Protein AF-H3GKK1-F1 (afdb_monomer_lite)

Foldseek 3Di:
DPPVVVVVVVVVVVVVPDPPPVVPLFAAQAALQLHHFQKKKKWWAAQWDDDPPDIDGAPAPADQAPQVQFLLHPPPCSRSLRSLFWIWMATPVGRDTDTQVVVPGHTHQRCHSHRNNSNVCVCVDPQNWWKFWFAQAQQFARVQDDPPDDRDPPPSGWDDFQQTDFHWTWMWTGHPPQSFHKTKTKNFHCPVPLPDTPDGRGPSSTRDSRSRHTMMMMMGTATFLLLLVCLQQLLQQNTEALLPVVPPPGNPSGIGPCLCVDLVPDDSGSSVSNCQNHRHVDRDDDDLPDDQKDKDKGWGDHDPVDQDQDFDDDPDDPADVPRDPVNSRDDRDRPPTDMDIDMRGGSPQPDDVQLVVCVSVVEEDACQPPDDPPDPAPAAQAPDQCQPPPDCSHPDDVSNVFHADPSRHGSYDNDNDDDDDDDDDDD

Organism: Phytophthora ramorum (NCBI:txid164328)

Radius of gyration: 24.66 Å; chains: 1; bounding box: 93×62×53 Å

Secondary structure (DSSP, 8-state):
--HHHHHHHHHHHHHSS------------B-TTS-B-SEEEEEEPPSEEEETTEEEE----PPPP--TTSTTTT-GGGGGGGGG--EEEEETTEEEEEETTTTTPPSTTSSSSSHHHHHHHGGGSTT--EEEEEESB-TTSGGG--TTSS------B---STTS----EEEEEE-TTS--EEEEEE--TT-S-----SS-PPTT-SSSSTTTS-EEEEEEEE-HHHHHHHHHHHTTTT--STTT--STTTGGGSB-HHHHHHHTT-SSSHHHHHIIIII-SSPPPPPTTS-SEEEEEEEBPPPTT----PPPP---PPPPTT--GGGGG------SS-EEEEEEE-TT--S-HHHHHHHHHTS----TT---SS-SS-----SS--TT-SS--S---GGGT-PPPTTS--SS-----------PPP-

Sequence (427 aa):
MTTTMLLRVVLLLLVAGRVVHSAASTVRALDGFGHPVAWWTVLKLPSHVQKEAHVVPTPCDCPVPDCSNVPTAGWPRLETRASGLCYLYADSRNSELRHFRDIGYDCLGQGGNDPVSHTLKQRETDNNPYWALFNDQLNGIAAAFHPSGTLDEGKRVCGGGDLFSAHAKGAVAFKDDGSGGFFLQTSTPNFPDPTLNDSFVRLGCQADDNVQFAQHMLAMSLEDSELRELGEKLQLARLCSSNFFQDGSLHDLLGSADLFADGAKQENTSASAFYHALLDPELPHQQPTDPMKAEFQLKLSVDEGLTSHMQKPFVFEPMKEGQHLEDLNDNGSPINDEEVLVLVKSPRAAVPPWALVAEMLDSDVSVASWWDGSYGIPTICAGDVFTDTPHEFCLNDPPTGVELNADGSAPYNIENLLQASYVHSST

pLDDT: mean 76.22, std 21.02, range [23.17, 98.62]

InterPro domains:
  IPR004947 Deoxyribonuclease II [PF03265] (79-382)
  IPR004947 Deoxyribonuclease II [PTHR10858] (10-382)

Structure (mmCIF, N/CA/C/O backbone):
data_AF-H3GKK1-F1
#
_entry.id   AF-H3GKK1-F1
#
loop_
_atom_site.group_PDB
_atom_site.id
_atom_site.type_symbol
_atom_site.label_atom_id
_atom_site.label_alt_id
_atom_site.label_comp_id
_atom_site.label_asym_id
_atom_site.label_entity_id
_atom_site.label_seq_id
_atom_site.pdbx_PDB_ins_code
_atom_site.Cartn_x
_atom_site.Cartn_y
_atom_site.Cartn_z
_atom_site.occupancy
_atom_site.B_iso_or_equiv
_atom_site.auth_seq_id
_atom_site.auth_comp_id
_atom_site.auth_asym_id
_atom_site.auth_atom_id
_atom_site.pdbx_PDB_model_num
ATOM 1 N N . MET A 1 1 ? -59.892 -24.222 -18.802 1.00 50.81 1 MET A N 1
ATOM 2 C CA . MET A 1 1 ? -58.433 -24.402 -19.000 1.00 50.81 1 MET A CA 1
ATOM 3 C C . MET A 1 1 ? -57.651 -23.079 -19.043 1.00 50.81 1 MET A C 1
ATOM 5 O O . MET A 1 1 ? -56.486 -23.098 -19.403 1.00 50.81 1 MET A O 1
ATOM 9 N N . THR A 1 2 ? -58.223 -21.938 -18.639 1.00 53.62 2 THR A N 1
ATOM 10 C CA . THR A 1 2 ? -57.610 -20.608 -18.856 1.00 53.62 2 THR A CA 1
ATOM 11 C C . THR A 1 2 ? -57.184 -19.877 -17.576 1.00 53.62 2 THR A C 1
ATOM 13 O O . THR A 1 2 ? -56.346 -18.986 -17.638 1.00 53.62 2 THR A O 1
ATOM 16 N N . THR A 1 3 ? -57.678 -20.270 -16.400 1.00 49.66 3 THR A N 1
ATOM 17 C CA . THR A 1 3 ? -57.400 -19.584 -15.122 1.00 49.66 3 THR A CA 1
ATOM 18 C C . THR A 1 3 ? -56.143 -20.082 -14.404 1.00 49.66 3 THR A C 1
ATOM 20 O O . THR A 1 3 ? -55.415 -19.290 -13.815 1.00 49.66 3 THR A O 1
ATOM 23 N N . THR A 1 4 ? -55.814 -21.370 -14.506 1.00 51.66 4 THR A N 1
ATOM 24 C CA . THR A 1 4 ? -54.598 -21.952 -13.905 1.00 51.66 4 THR A CA 1
ATOM 25 C C . THR A 1 4 ? -53.314 -21.593 -14.651 1.00 51.66 4 THR A C 1
ATOM 27 O O . THR A 1 4 ? -52.237 -21.609 -14.057 1.00 51.66 4 THR A O 1
ATOM 30 N N . MET A 1 5 ? -53.410 -21.241 -15.935 1.00 49.12 5 MET A N 1
ATOM 31 C CA . MET A 1 5 ? -52.251 -20.852 -16.740 1.00 49.12 5 MET A CA 1
ATOM 32 C C . MET A 1 5 ? -51.846 -19.394 -16.481 1.00 49.12 5 MET A C 1
ATOM 34 O O . MET A 1 5 ? -50.658 -19.113 -16.351 1.00 49.12 5 MET A O 1
ATOM 38 N N . LEU A 1 6 ? -52.818 -18.491 -16.290 1.00 51.34 6 LEU A N 1
ATOM 39 C CA . LEU A 1 6 ? -52.547 -17.090 -15.944 1.00 51.34 6 LEU A CA 1
ATOM 40 C C . LEU A 1 6 ? -51.870 -16.954 -14.571 1.00 51.34 6 LEU A C 1
ATOM 42 O O . LEU A 1 6 ? -50.923 -16.187 -14.428 1.00 51.34 6 LEU A O 1
ATOM 46 N N . LEU A 1 7 ? -52.301 -17.742 -13.579 1.00 50.59 7 LEU A N 1
ATOM 47 C CA . LEU A 1 7 ? -51.727 -17.695 -12.229 1.00 50.59 7 LEU A CA 1
ATOM 48 C C . LEU A 1 7 ? -50.269 -18.183 -12.203 1.00 50.59 7 LEU A C 1
ATOM 50 O O . LEU A 1 7 ? -49.449 -17.633 -11.477 1.00 50.59 7 LEU A O 1
ATOM 54 N N . ARG A 1 8 ? -49.923 -19.173 -13.039 1.00 51.16 8 ARG A N 1
ATOM 55 C CA . ARG A 1 8 ? -48.540 -19.654 -13.181 1.00 51.16 8 ARG A CA 1
ATOM 56 C C . ARG A 1 8 ? -47.641 -18.650 -13.895 1.00 51.16 8 ARG A C 1
ATOM 58 O O . ARG A 1 8 ? -46.492 -18.522 -13.503 1.00 51.16 8 ARG A O 1
ATOM 65 N N . VAL A 1 9 ? -48.153 -17.916 -14.884 1.00 56.12 9 VAL A N 1
ATOM 66 C CA . VAL A 1 9 ? -47.384 -16.875 -15.590 1.00 56.12 9 VAL A CA 1
ATOM 67 C C . VAL A 1 9 ? -47.134 -15.660 -14.691 1.00 56.12 9 VAL A C 1
ATOM 69 O O . VAL A 1 9 ? -46.026 -15.137 -14.689 1.00 56.12 9 VAL A O 1
ATOM 72 N N . VAL A 1 10 ? -48.103 -15.258 -13.862 1.00 57.16 10 VAL A N 1
ATOM 73 C CA . VAL A 1 10 ? -47.912 -14.166 -12.888 1.00 57.16 10 VAL A CA 1
ATOM 74 C C . VAL A 1 10 ? -46.961 -14.577 -11.760 1.00 57.16 10 VAL A C 1
ATOM 76 O O . VAL A 1 10 ? -46.113 -13.781 -11.372 1.00 57.16 10 VAL A O 1
ATOM 79 N N . LEU A 1 11 ? -47.021 -15.826 -11.280 1.00 51.38 11 LEU A N 1
ATOM 80 C CA . LEU A 1 11 ? -46.071 -16.324 -10.278 1.00 51.38 11 LEU A CA 1
ATOM 81 C C . LEU A 1 11 ? -44.649 -16.460 -10.852 1.00 51.38 11 LEU A C 1
ATOM 83 O O . LEU A 1 11 ? -43.686 -16.119 -10.178 1.00 51.38 11 LEU A O 1
ATOM 87 N N . LEU A 1 12 ? -44.508 -16.881 -12.115 1.00 50.09 12 LEU A N 1
ATOM 88 C CA . LEU A 1 12 ? -43.217 -16.897 -12.812 1.00 50.09 12 LEU A CA 1
ATOM 89 C C . LEU A 1 12 ? -42.685 -15.490 -13.093 1.00 50.09 12 LEU A C 1
ATOM 91 O O . LEU A 1 12 ? -41.480 -15.312 -13.034 1.00 50.09 12 LEU A O 1
ATOM 95 N N . LEU A 1 13 ? -43.536 -14.491 -13.340 1.00 50.41 13 LEU A N 1
ATOM 96 C CA . LEU A 1 13 ? -43.111 -13.093 -13.491 1.00 50.41 13 LEU A CA 1
ATOM 97 C C . LEU A 1 13 ? -42.782 -12.420 -12.149 1.00 50.41 13 LEU A C 1
ATOM 99 O O . LEU A 1 13 ? -41.920 -11.553 -12.118 1.00 50.41 13 LEU A O 1
ATOM 103 N N . LEU A 1 14 ? -43.393 -12.846 -11.038 1.00 48.38 14 LEU A N 1
ATOM 104 C CA . LEU A 1 14 ? -43.035 -12.384 -9.689 1.00 48.38 14 LEU A CA 1
ATOM 105 C C . LEU A 1 14 ? -41.760 -13.055 -9.150 1.00 48.38 14 LEU A C 1
ATOM 107 O O . LEU A 1 14 ? -41.049 -12.444 -8.364 1.00 48.38 14 LEU A O 1
ATOM 111 N N . VAL A 1 15 ? -41.431 -14.268 -9.609 1.00 49.00 15 VAL A N 1
ATOM 112 C CA . VAL A 1 15 ? -40.156 -14.950 -9.301 1.00 49.00 15 VAL A CA 1
ATOM 113 C C . VAL A 1 15 ? -39.050 -14.580 -10.308 1.00 49.00 15 VAL A C 1
ATOM 115 O O . VAL A 1 15 ? -37.872 -14.578 -9.962 1.00 49.00 15 VAL A O 1
ATOM 118 N N . ALA A 1 16 ? -39.407 -14.206 -11.544 1.00 41.25 16 ALA A N 1
ATOM 119 C CA . ALA A 1 16 ? -38.492 -13.655 -12.551 1.00 41.25 16 ALA A CA 1
ATOM 120 C C . ALA A 1 16 ? -38.345 -12.127 -12.477 1.00 41.25 16 ALA A C 1
ATOM 122 O O . ALA A 1 16 ? -37.498 -11.569 -13.175 1.00 41.25 16 ALA A O 1
ATOM 123 N N . GLY A 1 17 ? -39.077 -11.466 -11.574 1.00 36.97 17 GLY A N 1
ATOM 124 C CA . GLY A 1 17 ? -38.645 -10.239 -10.913 1.00 36.97 17 GLY A CA 1
ATOM 125 C C . GLY A 1 17 ? -37.435 -10.560 -10.044 1.00 36.97 17 GLY A C 1
ATOM 126 O O . GLY A 1 17 ? -37.488 -10.475 -8.822 1.00 36.97 17 GLY A O 1
ATOM 127 N N . ARG A 1 18 ? -36.358 -11.014 -10.695 1.00 42.50 18 ARG A N 1
ATOM 128 C CA . ARG A 1 18 ? -35.031 -11.096 -10.123 1.00 42.50 18 ARG A CA 1
ATOM 129 C C . ARG A 1 18 ? -34.792 -9.733 -9.513 1.00 42.50 18 ARG A C 1
ATOM 131 O O . ARG A 1 18 ? -34.693 -8.741 -10.228 1.00 42.50 18 ARG A O 1
ATOM 138 N N . VAL A 1 19 ? -34.807 -9.704 -8.190 1.00 40.50 19 VAL A N 1
ATOM 139 C CA . VAL A 1 19 ? -33.684 -9.274 -7.372 1.00 40.50 19 VAL A CA 1
ATOM 140 C C . VAL A 1 19 ? -32.476 -8.950 -8.260 1.00 40.50 19 VAL A C 1
ATOM 142 O O . VAL A 1 19 ? -31.517 -9.702 -8.351 1.00 40.50 19 VAL A O 1
ATOM 145 N N . VAL A 1 20 ? -32.531 -7.807 -8.937 1.00 35.78 20 VAL A N 1
ATOM 146 C CA . VAL A 1 20 ? -31.374 -6.942 -9.033 1.00 35.78 20 VAL A CA 1
ATOM 147 C C . VAL A 1 20 ? -31.296 -6.371 -7.624 1.00 35.78 20 VAL A C 1
ATOM 149 O O . VAL A 1 20 ? -31.713 -5.251 -7.360 1.00 35.78 20 VAL A O 1
ATOM 152 N N . HIS A 1 21 ? -30.823 -7.189 -6.674 1.00 33.81 21 HIS A N 1
ATOM 153 C CA . HIS A 1 21 ? -29.893 -6.613 -5.726 1.00 33.81 21 HIS A CA 1
ATOM 154 C C . HIS A 1 21 ? -28.836 -6.059 -6.671 1.00 33.81 21 HIS A C 1
ATOM 156 O O . HIS A 1 21 ? -28.133 -6.829 -7.327 1.00 33.81 21 HIS A O 1
ATOM 162 N N . SER A 1 22 ? -28.790 -4.735 -6.844 1.00 34.22 22 SER A N 1
ATOM 163 C CA . SER A 1 22 ? -27.481 -4.145 -7.038 1.00 34.22 22 SER A CA 1
ATOM 164 C C . SER A 1 22 ? -26.700 -4.726 -5.875 1.00 34.22 22 SER A C 1
ATOM 166 O O . SER A 1 22 ? -27.012 -4.404 -4.727 1.00 34.22 22 SER A O 1
ATOM 168 N N . ALA A 1 23 ? -25.843 -5.712 -6.143 1.00 38.81 23 ALA A N 1
ATOM 169 C CA . ALA A 1 23 ? -24.812 -6.056 -5.195 1.00 38.81 23 ALA A CA 1
ATOM 170 C C . ALA A 1 23 ? -24.184 -4.698 -4.911 1.00 38.81 23 ALA A C 1
ATOM 172 O O . ALA A 1 23 ? -23.648 -4.071 -5.830 1.00 38.81 23 ALA A O 1
ATOM 173 N N . ALA A 1 24 ? -24.459 -4.142 -3.729 1.00 47.22 24 ALA A N 1
ATOM 174 C CA . ALA A 1 24 ? -23.775 -2.944 -3.305 1.00 47.22 24 ALA A CA 1
ATOM 175 C C . ALA A 1 24 ? -22.308 -3.304 -3.506 1.00 47.22 24 ALA A C 1
ATOM 177 O O . ALA A 1 24 ? -21.889 -4.355 -3.029 1.00 47.22 24 ALA A O 1
ATOM 178 N N . SER A 1 25 ? -21.609 -2.560 -4.363 1.00 59.69 25 SER A N 1
ATOM 179 C CA . SER A 1 25 ? -20.216 -2.843 -4.693 1.00 59.69 25 SER A CA 1
ATOM 180 C C . SER A 1 25 ? -19.442 -2.849 -3.380 1.00 59.69 25 SER A C 1
ATOM 182 O O . SER A 1 25 ? -19.141 -1.781 -2.846 1.00 59.69 25 SER A O 1
ATOM 184 N N . THR A 1 26 ? -19.205 -4.035 -2.823 1.00 82.62 26 THR A N 1
ATOM 185 C CA . THR A 1 26 ? -18.490 -4.213 -1.564 1.00 82.62 26 THR A CA 1
ATOM 186 C C . THR A 1 26 ? -17.045 -3.843 -1.822 1.00 82.62 26 THR A C 1
ATOM 188 O O . THR A 1 26 ? -16.455 -4.332 -2.784 1.00 82.62 26 THR A O 1
ATOM 191 N N . VAL A 1 27 ? -16.484 -2.969 -0.993 1.00 93.50 27 VAL A N 1
ATOM 192 C CA . VAL A 1 27 ? -15.082 -2.570 -1.125 1.00 93.50 27 VAL A CA 1
ATOM 193 C C . VAL A 1 27 ? -14.222 -3.727 -0.636 1.00 93.50 27 VAL A C 1
ATOM 195 O O . VAL A 1 27 ? -14.315 -4.099 0.526 1.00 93.50 27 VAL A O 1
ATOM 198 N N . ARG A 1 28 ? -13.422 -4.332 -1.516 1.00 95.25 28 ARG A N 1
ATOM 199 C CA . ARG A 1 28 ? -12.607 -5.524 -1.209 1.00 95.25 28 ARG A CA 1
ATOM 200 C C . ARG A 1 28 ? -11.270 -5.489 -1.944 1.00 95.25 28 ARG A C 1
ATOM 202 O O . ARG A 1 28 ? -11.083 -4.695 -2.859 1.00 95.25 28 ARG A O 1
ATOM 209 N N . ALA A 1 29 ? -10.317 -6.336 -1.576 1.00 96.56 29 ALA A N 1
ATOM 210 C CA . ALA A 1 29 ? -9.172 -6.596 -2.441 1.00 96.56 29 ALA A CA 1
ATOM 211 C C . ALA A 1 29 ? -9.673 -7.319 -3.703 1.00 96.56 29 ALA A C 1
ATOM 213 O O . ALA A 1 29 ? -10.392 -8.314 -3.596 1.00 96.56 29 ALA A O 1
ATOM 214 N N . LEU A 1 30 ? -9.334 -6.806 -4.890 1.00 95.75 30 LEU A N 1
ATOM 215 C CA . LEU A 1 30 ? -9.812 -7.344 -6.167 1.00 95.75 30 LEU A CA 1
ATOM 216 C C . LEU A 1 30 ? -8.670 -7.942 -6.994 1.00 95.75 30 LEU A C 1
ATOM 218 O O . LEU A 1 30 ? -7.567 -7.394 -7.037 1.00 95.75 30 LEU A O 1
ATOM 222 N N . ASP A 1 31 ? -8.952 -9.050 -7.675 1.00 96.19 31 ASP A N 1
ATOM 223 C CA . ASP A 1 31 ? -8.053 -9.671 -8.647 1.00 96.19 31 ASP A CA 1
ATOM 224 C C . ASP A 1 31 ? -7.884 -8.819 -9.925 1.00 96.19 31 ASP A C 1
ATOM 226 O O . ASP A 1 31 ? -8.461 -7.738 -10.075 1.00 96.19 31 ASP A O 1
ATOM 230 N N . GLY A 1 32 ? -7.104 -9.313 -10.892 1.00 95.75 32 GLY A N 1
ATOM 231 C CA . GLY A 1 32 ? -6.906 -8.623 -12.172 1.00 95.75 32 GLY A CA 1
ATOM 232 C C . GLY A 1 32 ? -8.160 -8.507 -13.046 1.00 95.75 32 GLY A C 1
ATOM 233 O O . GLY A 1 32 ? -8.189 -7.688 -13.953 1.00 95.75 32 GLY A O 1
ATOM 234 N N . PHE A 1 33 ? -9.229 -9.250 -12.775 1.00 96.50 33 PHE A N 1
ATOM 235 C CA . PHE A 1 33 ? -10.507 -9.143 -13.484 1.00 96.50 33 PHE A CA 1
ATOM 236 C C . PHE A 1 33 ? -11.603 -8.441 -12.664 1.00 96.50 33 PHE A C 1
ATOM 238 O O . PHE A 1 33 ? -12.733 -8.335 -13.139 1.00 96.50 33 PHE A O 1
ATOM 245 N N . GLY A 1 34 ? -11.279 -7.923 -11.477 1.00 94.25 34 GLY A N 1
ATOM 246 C CA . GLY A 1 34 ? -12.212 -7.215 -10.605 1.00 94.25 34 GLY A CA 1
ATOM 247 C C . GLY A 1 34 ? -13.049 -8.120 -9.695 1.00 94.25 34 GLY A C 1
ATOM 248 O O . GLY A 1 34 ? -14.043 -7.658 -9.140 1.00 94.25 34 GLY A O 1
ATOM 249 N N . HIS A 1 35 ? -12.694 -9.395 -9.532 1.00 93.44 35 HIS A N 1
ATOM 250 C CA . HIS A 1 35 ? -13.356 -10.293 -8.584 1.00 93.44 35 HIS A CA 1
ATOM 251 C C . HIS A 1 35 ? -12.766 -10.144 -7.175 1.00 93.44 35 HIS A C 1
ATOM 253 O O . HIS A 1 35 ? -11.543 -10.041 -7.049 1.00 93.44 35 HIS A O 1
ATOM 259 N N . PRO A 1 36 ? -13.590 -10.193 -6.115 1.00 92.75 36 PRO A N 1
ATOM 260 C CA . PRO A 1 36 ? -13.103 -10.141 -4.743 1.00 92.75 36 PRO A CA 1
ATOM 261 C C . PRO A 1 36 ? -12.240 -11.360 -4.396 1.00 92.75 36 PRO A C 1
ATOM 263 O O . PRO A 1 36 ? -12.513 -12.486 -4.819 1.00 92.75 36 PRO A O 1
ATOM 266 N N . VAL A 1 37 ? -11.196 -11.116 -3.608 1.00 91.50 37 VAL A N 1
ATOM 267 C CA . VAL A 1 37 ? -10.284 -12.119 -3.047 1.00 91.50 37 VAL A CA 1
ATOM 268 C C . VAL A 1 37 ? -9.961 -11.770 -1.598 1.00 91.50 37 VAL A C 1
ATOM 270 O O . VAL A 1 37 ? -9.946 -10.593 -1.234 1.00 91.50 37 VAL A O 1
ATOM 273 N N . ALA A 1 38 ? -9.676 -12.772 -0.769 1.00 90.81 38 ALA A N 1
ATOM 274 C CA . ALA A 1 38 ? -9.304 -12.551 0.629 1.00 90.81 38 ALA A CA 1
ATOM 275 C C . ALA A 1 38 ? -7.949 -11.841 0.750 1.00 90.81 38 ALA A C 1
ATOM 277 O O . ALA A 1 38 ? -7.799 -10.887 1.512 1.00 90.81 38 ALA A O 1
ATOM 278 N N . TRP A 1 39 ? -6.995 -12.218 -0.096 1.00 94.50 39 TRP A N 1
ATOM 279 C CA . TRP A 1 39 ? -5.756 -11.484 -0.314 1.00 94.50 39 TRP A CA 1
ATOM 280 C C . TRP A 1 39 ? -5.272 -11.642 -1.752 1.00 94.50 39 TRP A C 1
ATOM 282 O O . TRP A 1 39 ? -5.608 -12.611 -2.441 1.00 94.50 39 TRP A O 1
ATOM 292 N N . TRP A 1 40 ? -4.439 -10.699 -2.183 1.00 96.50 40 TRP A N 1
ATOM 293 C CA . TRP A 1 40 ? -3.564 -10.862 -3.336 1.00 96.50 40 TRP A CA 1
ATOM 294 C C . TRP A 1 40 ? -2.191 -10.260 -3.062 1.00 96.50 40 TRP A C 1
ATOM 296 O O . TRP A 1 40 ? -2.060 -9.285 -2.323 1.00 96.50 40 TRP A O 1
ATOM 306 N N . THR A 1 41 ? -1.165 -10.822 -3.695 1.00 96.75 41 THR A N 1
ATOM 307 C CA . THR A 1 41 ? 0.209 -10.319 -3.648 1.00 96.75 41 THR A CA 1
ATOM 308 C C . THR A 1 41 ? 0.771 -10.126 -5.050 1.00 96.75 41 THR A C 1
ATOM 310 O O . THR A 1 41 ? 0.475 -10.879 -5.981 1.00 96.75 41 THR A O 1
ATOM 313 N N . VAL A 1 42 ? 1.592 -9.093 -5.199 1.00 96.69 42 VAL A N 1
ATOM 314 C CA . VAL A 1 42 ? 2.286 -8.741 -6.434 1.00 96.69 42 VAL A CA 1
ATOM 315 C C . VAL A 1 42 ? 3.770 -8.590 -6.143 1.00 96.69 42 VAL A C 1
ATOM 317 O O . VAL A 1 42 ? 4.163 -7.806 -5.278 1.00 96.69 42 VAL A O 1
ATOM 320 N N . LEU A 1 43 ? 4.598 -9.265 -6.940 1.00 91.31 43 LEU A N 1
ATOM 321 C CA . LEU A 1 43 ? 6.031 -8.997 -7.037 1.00 91.31 43 LEU A CA 1
ATOM 322 C C . LEU A 1 43 ? 6.306 -8.291 -8.363 1.00 91.31 43 LEU A C 1
ATOM 324 O O . LEU A 1 43 ? 6.372 -8.920 -9.422 1.00 91.31 43 LEU A O 1
ATOM 328 N N . LYS A 1 44 ? 6.448 -6.967 -8.311 1.00 94.25 44 LYS A N 1
ATOM 329 C CA . LYS A 1 44 ? 6.783 -6.140 -9.470 1.00 94.25 44 LYS A CA 1
ATOM 330 C C . LYS A 1 44 ? 8.242 -6.363 -9.843 1.00 94.25 44 LYS A C 1
ATOM 332 O O . LYS A 1 44 ? 9.128 -6.240 -8.999 1.00 94.25 44 LYS A O 1
ATOM 337 N N . LEU A 1 45 ? 8.500 -6.622 -11.117 1.00 85.12 45 LEU A N 1
ATOM 338 C CA . LEU A 1 45 ? 9.848 -6.788 -11.646 1.00 85.12 45 LEU A CA 1
ATOM 339 C C . LEU A 1 45 ? 10.548 -5.421 -11.794 1.00 85.12 45 LEU A C 1
ATOM 341 O O . LEU A 1 45 ? 9.878 -4.387 -11.929 1.00 85.12 45 LEU A O 1
ATOM 345 N N . PRO A 1 46 ? 11.893 -5.376 -11.747 1.00 85.19 46 PRO A N 1
ATOM 346 C CA . PRO A 1 46 ? 12.641 -4.153 -12.027 1.00 85.19 46 PRO A CA 1
ATOM 347 C C . PRO A 1 46 ? 12.529 -3.780 -13.511 1.00 85.19 46 PRO A C 1
ATOM 349 O O . PRO A 1 46 ? 12.176 -4.616 -14.341 1.00 85.19 46 PRO A O 1
ATOM 352 N N . SER A 1 47 ? 12.871 -2.543 -13.876 1.00 84.50 47 SER A N 1
ATOM 353 C CA . SER A 1 47 ? 12.856 -2.096 -15.280 1.00 84.50 47 SER A CA 1
ATOM 354 C C . SER A 1 47 ? 14.040 -2.612 -16.102 1.00 84.50 47 SER A C 1
ATOM 356 O O . SER A 1 47 ? 14.004 -2.548 -17.335 1.00 84.50 47 SER A O 1
ATOM 358 N N . HIS A 1 48 ? 15.080 -3.113 -15.431 1.00 81.50 48 HIS A N 1
ATOM 359 C CA . HIS A 1 48 ? 16.278 -3.686 -16.031 1.00 81.50 48 HIS A CA 1
ATOM 360 C C . HIS A 1 48 ? 16.699 -4.963 -15.303 1.00 81.50 48 HIS A C 1
ATOM 362 O O . HIS A 1 48 ? 16.534 -5.083 -14.089 1.00 81.50 48 HIS A O 1
ATOM 368 N N . VAL A 1 49 ? 17.304 -5.887 -16.045 1.00 76.12 49 VAL A N 1
ATOM 369 C CA . VAL A 1 49 ? 17.855 -7.147 -15.534 1.00 76.12 49 VAL A CA 1
ATOM 370 C C . VAL A 1 49 ? 19.278 -7.356 -16.037 1.00 76.12 49 VAL A C 1
ATOM 372 O O . VAL A 1 49 ? 19.674 -6.854 -17.093 1.00 76.12 49 VAL A O 1
ATOM 375 N N . GLN A 1 50 ? 20.049 -8.135 -15.281 1.00 70.31 50 GLN A N 1
ATOM 376 C CA . GLN A 1 50 ? 21.358 -8.601 -15.713 1.00 70.31 50 GLN A CA 1
ATOM 377 C C . GLN A 1 50 ? 21.177 -9.732 -16.732 1.00 70.31 50 GLN A C 1
ATOM 379 O O . GLN A 1 50 ? 20.582 -10.767 -16.431 1.00 70.31 50 GLN A O 1
ATOM 384 N N . LYS A 1 51 ? 21.725 -9.555 -17.933 1.00 64.62 51 LYS A N 1
ATOM 385 C CA . LYS A 1 51 ? 21.846 -10.606 -18.944 1.00 64.62 51 LYS A CA 1
ATOM 386 C C . LYS A 1 51 ? 23.318 -10.763 -19.297 1.00 64.62 51 LYS A C 1
ATOM 388 O O . LYS A 1 51 ? 23.917 -9.878 -19.906 1.00 64.62 51 LYS A O 1
ATOM 393 N N . GLU A 1 52 ? 23.898 -11.894 -18.899 1.00 77.31 52 GLU A N 1
ATOM 394 C CA . GLU A 1 52 ? 25.345 -12.133 -18.978 1.00 77.31 52 GLU A CA 1
ATOM 395 C C . GLU A 1 52 ? 26.123 -11.012 -18.256 1.00 77.31 52 GLU A C 1
ATOM 397 O O . GLU A 1 52 ? 25.920 -10.788 -17.065 1.00 77.31 52 GLU A O 1
ATOM 402 N N . ALA A 1 53 ? 26.989 -10.279 -18.963 1.00 74.12 53 ALA A N 1
ATOM 403 C CA . ALA A 1 53 ? 27.770 -9.162 -18.430 1.00 74.12 53 ALA A CA 1
ATOM 404 C C . ALA A 1 53 ? 27.128 -7.775 -18.658 1.00 74.12 53 ALA A C 1
ATOM 406 O O . ALA A 1 53 ? 27.759 -6.765 -18.353 1.00 74.12 53 ALA A O 1
ATOM 407 N N . HIS A 1 54 ? 25.899 -7.699 -19.185 1.00 68.19 54 HIS A N 1
ATOM 408 C CA . HIS A 1 54 ? 25.245 -6.435 -19.538 1.00 68.19 54 HIS A CA 1
ATOM 409 C C . HIS A 1 54 ? 23.934 -6.227 -18.774 1.00 68.19 54 HIS A C 1
ATOM 411 O O . HIS A 1 54 ? 23.177 -7.168 -18.536 1.00 68.19 54 HIS A O 1
ATOM 417 N N . VAL A 1 55 ? 23.639 -4.966 -18.452 1.00 75.31 55 VAL A N 1
ATOM 418 C CA . VAL A 1 55 ? 22.323 -4.541 -17.961 1.00 75.31 55 VAL A CA 1
ATOM 419 C C . VAL A 1 55 ? 21.455 -4.217 -19.170 1.00 75.31 55 VAL A C 1
ATOM 421 O O . VAL A 1 55 ? 21.819 -3.375 -19.993 1.00 75.31 55 VAL A O 1
ATOM 424 N N . VAL A 1 56 ? 20.320 -4.897 -19.291 1.00 81.12 56 VAL A N 1
ATOM 425 C CA . VAL A 1 56 ? 19.362 -4.712 -20.388 1.00 81.12 56 VAL A CA 1
ATOM 426 C C . VAL A 1 56 ? 17.978 -4.400 -19.823 1.00 81.12 56 VAL A C 1
ATOM 428 O O . VAL A 1 56 ? 17.692 -4.805 -18.695 1.00 81.12 56 VAL A O 1
ATOM 431 N N . PRO A 1 57 ? 17.101 -3.704 -20.568 1.00 84.44 57 PRO A N 1
ATOM 432 C CA . PRO A 1 57 ? 15.710 -3.554 -20.161 1.00 84.44 57 PRO A CA 1
ATOM 433 C C . PRO A 1 57 ? 15.071 -4.921 -19.909 1.00 84.44 57 PRO A C 1
ATOM 435 O O . PRO A 1 57 ? 15.300 -5.869 -20.667 1.00 84.44 57 PRO A O 1
ATOM 438 N N . THR A 1 58 ? 14.271 -5.020 -18.852 1.00 82.88 58 THR A N 1
ATOM 439 C CA . THR A 1 58 ? 13.479 -6.220 -18.566 1.00 82.88 58 THR A CA 1
ATOM 440 C C . THR A 1 58 ? 12.606 -6.534 -19.781 1.00 82.88 58 THR A C 1
ATOM 442 O O . THR A 1 58 ? 11.997 -5.606 -20.323 1.00 82.88 58 THR A O 1
ATOM 445 N N . PRO A 1 59 ? 12.549 -7.800 -20.243 1.00 82.00 59 PRO A N 1
ATOM 446 C CA . PRO A 1 59 ? 11.764 -8.199 -21.409 1.00 82.00 59 PRO A CA 1
ATOM 447 C C . PRO A 1 59 ? 10.269 -8.171 -21.072 1.00 82.00 59 PRO A C 1
ATOM 449 O O . PRO A 1 59 ? 9.634 -9.197 -20.859 1.00 82.00 59 PRO A O 1
ATOM 452 N N . CYS A 1 60 ? 9.736 -6.961 -20.986 1.00 85.56 60 CYS A N 1
ATOM 453 C CA . CYS A 1 60 ? 8.381 -6.655 -20.588 1.00 85.56 60 CYS A CA 1
ATOM 454 C C . CYS A 1 60 ? 7.672 -5.980 -21.762 1.00 85.56 60 CYS A C 1
ATOM 456 O O . CYS A 1 60 ? 8.146 -4.974 -22.288 1.00 85.56 60 CYS A O 1
ATOM 458 N N . ASP A 1 61 ? 6.549 -6.550 -22.187 1.00 89.38 61 ASP A N 1
ATOM 459 C CA . ASP A 1 61 ? 5.787 -6.138 -23.371 1.00 89.38 61 ASP A CA 1
ATOM 460 C C . ASP A 1 61 ? 4.680 -5.123 -23.043 1.00 89.38 61 ASP A C 1
ATOM 462 O O . ASP A 1 61 ? 3.689 -4.991 -23.765 1.00 89.38 61 ASP A O 1
ATOM 466 N N . CYS A 1 62 ? 4.828 -4.420 -21.924 1.00 95.19 62 CYS A N 1
ATOM 467 C CA . CYS A 1 62 ? 3.863 -3.431 -21.490 1.00 95.19 62 CYS A CA 1
ATOM 468 C C . CYS A 1 62 ? 3.883 -2.182 -22.376 1.00 95.19 62 CYS A C 1
ATOM 470 O O . CYS A 1 62 ? 4.947 -1.767 -22.841 1.00 95.19 62 CYS A O 1
ATOM 472 N N . PRO A 1 63 ? 2.722 -1.546 -22.609 1.00 94.81 63 PRO A N 1
ATOM 473 C CA . PRO A 1 63 ? 2.698 -0.241 -23.244 1.00 94.81 63 PRO A CA 1
ATOM 474 C C . PRO A 1 63 ? 3.336 0.807 -22.324 1.00 94.81 63 PRO A C 1
ATOM 476 O O . PRO A 1 63 ? 3.383 0.657 -21.101 1.00 94.81 63 PRO A O 1
ATOM 479 N N . VAL A 1 64 ? 3.803 1.899 -22.928 1.00 94.06 64 VAL A N 1
ATOM 480 C CA . VAL A 1 64 ? 4.196 3.104 -22.189 1.00 94.06 64 VAL A CA 1
ATOM 481 C C . VAL A 1 64 ? 2.992 3.603 -21.380 1.00 94.06 64 VAL A C 1
ATOM 483 O O . VAL A 1 64 ? 1.902 3.682 -21.956 1.00 94.06 64 VAL A O 1
ATOM 486 N N . PRO A 1 65 ? 3.159 3.956 -20.088 1.00 93.19 65 PRO A N 1
ATOM 487 C CA . PRO A 1 65 ? 2.076 4.513 -19.295 1.00 93.19 65 PRO A CA 1
ATOM 488 C C . PRO A 1 65 ? 1.413 5.708 -19.962 1.00 93.19 65 PRO A C 1
ATOM 490 O O . PRO A 1 65 ? 2.067 6.683 -20.339 1.00 93.19 65 PRO A O 1
ATOM 493 N N . ASP A 1 66 ? 0.093 5.632 -20.080 1.00 91.62 66 ASP A N 1
ATOM 494 C CA . ASP A 1 66 ? -0.717 6.739 -20.561 1.00 91.62 66 ASP A CA 1
ATOM 495 C C . ASP A 1 66 ? -0.934 7.745 -19.426 1.00 91.62 66 ASP A C 1
ATOM 497 O O . ASP A 1 66 ? -1.861 7.634 -18.623 1.00 91.62 66 ASP A O 1
ATOM 501 N N . CYS A 1 67 ? -0.032 8.722 -19.377 1.00 92.06 67 CYS A N 1
ATOM 502 C CA . CYS A 1 67 ? -0.042 9.827 -18.424 1.00 92.06 67 CYS A CA 1
ATOM 503 C C . CYS A 1 67 ? -0.714 11.082 -18.996 1.00 92.06 67 CYS A C 1
ATOM 505 O O . CYS A 1 67 ? -0.441 12.183 -18.528 1.00 92.06 67 CYS A O 1
ATOM 507 N N . SER A 1 68 ? -1.551 10.946 -20.033 1.00 90.62 68 SER A N 1
ATOM 508 C CA . SER A 1 68 ? -2.219 12.080 -20.697 1.00 90.62 68 SER A CA 1
ATOM 509 C C . SER A 1 68 ? -3.112 12.898 -19.767 1.00 90.62 68 SER A C 1
ATOM 511 O O . SER A 1 68 ? -3.384 14.066 -20.036 1.00 90.62 68 SER A O 1
ATOM 513 N N . ASN A 1 69 ? -3.552 12.284 -18.673 1.00 88.88 69 ASN A N 1
ATOM 514 C CA . ASN A 1 69 ? -4.436 12.879 -17.695 1.00 88.88 69 ASN A CA 1
ATOM 515 C C . ASN A 1 69 ? -3.662 13.700 -16.635 1.00 88.88 69 ASN A C 1
ATOM 517 O O . ASN A 1 69 ? -4.271 14.509 -15.950 1.00 88.88 69 ASN A O 1
ATOM 521 N N . VAL A 1 70 ? -2.338 13.569 -16.511 1.00 90.69 70 VAL A N 1
ATOM 522 C CA . VAL A 1 70 ? -1.544 14.222 -15.452 1.00 90.69 70 VAL A CA 1
ATOM 523 C C . VAL A 1 70 ? -0.431 15.126 -16.006 1.00 90.69 70 VAL A C 1
ATOM 525 O O . VAL A 1 70 ? -0.086 15.028 -17.184 1.00 90.69 70 VAL A O 1
ATOM 528 N N . PRO A 1 71 ? 0.187 16.004 -15.184 1.00 89.12 71 PRO A N 1
ATOM 529 C CA . PRO A 1 71 ? 1.216 16.938 -15.656 1.00 89.12 71 PRO A CA 1
ATOM 530 C C . PRO A 1 71 ? 2.446 16.284 -16.301 1.00 89.12 71 PRO A C 1
ATOM 532 O O . PRO A 1 71 ? 3.127 16.930 -17.093 1.00 89.12 71 PRO A O 1
ATOM 535 N N . THR A 1 72 ? 2.722 15.008 -16.010 1.00 89.19 72 THR A N 1
ATOM 536 C CA . THR A 1 72 ? 3.802 14.232 -16.642 1.00 89.19 72 THR A CA 1
ATOM 537 C C . THR A 1 72 ? 3.494 13.789 -18.077 1.00 89.19 72 THR A C 1
ATOM 539 O O . THR A 1 72 ? 4.317 13.105 -18.688 1.00 89.19 72 THR A O 1
ATOM 542 N N . ALA A 1 73 ? 2.359 14.195 -18.659 1.00 89.00 73 ALA A N 1
ATOM 543 C CA . ALA A 1 73 ? 2.047 13.987 -20.069 1.00 89.00 73 ALA A CA 1
ATOM 544 C C . ALA A 1 73 ? 3.207 14.430 -20.984 1.00 89.00 73 ALA A C 1
ATOM 546 O O . ALA A 1 73 ? 3.701 15.556 -20.910 1.00 89.00 73 ALA A O 1
ATOM 547 N N . GLY A 1 74 ? 3.653 13.533 -21.869 1.00 83.19 74 GLY A N 1
ATOM 548 C CA . GLY A 1 74 ? 4.752 13.809 -22.801 1.00 83.19 74 GLY A CA 1
ATOM 549 C C . GLY A 1 74 ? 6.143 13.882 -22.157 1.00 83.19 74 GLY A C 1
ATOM 550 O O . GLY A 1 74 ? 7.091 14.314 -22.814 1.00 83.19 74 GLY A O 1
ATOM 551 N N . TRP A 1 75 ? 6.298 13.463 -20.896 1.00 86.75 75 TRP A N 1
ATOM 552 C CA . TRP A 1 75 ? 7.602 13.416 -20.242 1.00 86.75 75 TRP A CA 1
ATOM 553 C C . TRP A 1 75 ? 8.567 12.467 -20.989 1.00 86.75 75 TRP A C 1
ATOM 555 O O . TRP A 1 75 ? 8.250 11.287 -21.150 1.00 86.75 75 TRP A O 1
ATOM 565 N N . PRO A 1 76 ? 9.773 12.916 -21.413 1.00 80.00 76 PRO A N 1
ATOM 566 C CA . PRO A 1 76 ? 10.657 12.104 -22.260 1.00 80.00 76 PRO A CA 1
ATOM 567 C C . PRO A 1 76 ? 11.092 10.761 -21.664 1.00 80.00 76 PRO A C 1
ATOM 569 O O . PRO A 1 76 ? 11.463 9.854 -22.399 1.00 80.00 76 PRO A O 1
ATOM 572 N N . ARG A 1 77 ? 11.065 10.611 -20.333 1.00 82.12 77 ARG A N 1
ATOM 573 C CA . ARG A 1 77 ? 11.426 9.350 -19.666 1.00 82.12 77 ARG A CA 1
ATOM 574 C C . ARG A 1 77 ? 10.279 8.340 -19.600 1.00 82.12 77 ARG A C 1
ATOM 576 O O . ARG A 1 77 ? 10.494 7.263 -19.060 1.00 82.12 77 ARG A O 1
ATOM 583 N N . LEU A 1 78 ? 9.085 8.651 -20.114 1.00 86.19 78 LEU A N 1
ATOM 584 C CA . LEU A 1 78 ? 7.957 7.714 -20.095 1.00 86.19 78 LEU A CA 1
ATOM 585 C C . LEU A 1 78 ? 8.236 6.451 -20.911 1.00 86.19 78 LEU A C 1
ATOM 587 O O . LEU A 1 78 ? 7.857 5.365 -20.484 1.00 86.19 78 LEU A O 1
ATOM 591 N N . GLU A 1 79 ? 8.951 6.564 -22.032 1.00 85.50 79 GLU A N 1
ATOM 592 C CA . GLU A 1 79 ? 9.228 5.423 -22.916 1.00 85.50 79 GLU A CA 1
ATOM 593 C C . GLU A 1 79 ? 9.921 4.262 -22.188 1.00 85.50 79 GLU A C 1
ATOM 595 O O . GLU A 1 79 ? 9.611 3.098 -22.427 1.00 85.50 79 GLU A O 1
ATOM 600 N N . THR A 1 80 ? 10.811 4.566 -21.240 1.00 87.00 80 THR A N 1
ATOM 601 C CA . THR A 1 80 ? 11.549 3.552 -20.475 1.00 87.00 80 THR A CA 1
ATOM 602 C C . THR A 1 80 ? 10.787 3.034 -19.254 1.00 87.00 80 THR A C 1
ATOM 604 O O . THR A 1 80 ? 11.259 2.116 -18.586 1.00 87.00 80 THR A O 1
ATOM 607 N N . ARG A 1 81 ? 9.604 3.582 -18.943 1.00 91.62 81 ARG A N 1
ATOM 608 C CA . ARG A 1 81 ? 8.773 3.142 -17.807 1.00 91.62 81 ARG A CA 1
ATOM 609 C C . ARG A 1 81 ? 8.111 1.798 -18.050 1.00 91.62 81 ARG A C 1
ATOM 611 O O . ARG A 1 81 ? 7.926 1.042 -17.101 1.00 91.62 81 ARG A O 1
ATOM 618 N N . ALA A 1 82 ? 7.786 1.512 -19.310 1.00 91.94 82 ALA A N 1
ATOM 619 C CA . ALA A 1 82 ? 7.106 0.294 -19.732 1.00 91.94 82 ALA A CA 1
ATOM 620 C C . ALA A 1 82 ? 7.796 -0.979 -19.221 1.00 91.94 82 ALA A C 1
ATOM 622 O O . ALA A 1 82 ? 7.126 -1.919 -18.797 1.00 91.94 82 ALA A O 1
ATOM 623 N N . SER A 1 83 ? 9.133 -0.998 -19.188 1.00 88.56 83 SER A N 1
ATOM 624 C CA . SER A 1 83 ? 9.876 -2.204 -18.824 1.00 88.56 83 SER A CA 1
ATOM 625 C C . SER A 1 83 ? 9.754 -2.597 -17.347 1.00 88.56 83 SER A C 1
ATOM 627 O O . SER A 1 83 ? 10.067 -3.728 -16.991 1.00 88.56 83 SER A O 1
ATOM 629 N N . GLY A 1 84 ? 9.288 -1.689 -16.485 1.00 90.25 84 GLY A N 1
ATOM 630 C CA . GLY A 1 84 ? 9.183 -1.888 -15.038 1.00 90.25 84 GLY A CA 1
ATOM 631 C C . GLY A 1 84 ? 7.788 -2.239 -14.520 1.00 90.25 84 GLY A C 1
ATOM 632 O O . GLY A 1 84 ? 7.550 -2.095 -13.319 1.00 90.25 84 GLY A O 1
ATOM 633 N N . LEU A 1 85 ? 6.864 -2.621 -15.409 1.00 95.62 85 LEU A N 1
ATOM 634 C CA . LEU A 1 85 ? 5.440 -2.842 -15.102 1.00 95.62 85 LEU A CA 1
ATOM 635 C C . LEU A 1 85 ? 5.014 -4.315 -15.130 1.00 95.62 85 LEU A C 1
ATOM 637 O O . LEU A 1 85 ? 3.856 -4.620 -14.848 1.00 95.62 85 LEU A O 1
ATOM 641 N N . CYS A 1 86 ? 5.927 -5.221 -15.477 1.00 90.62 86 CYS A N 1
ATOM 642 C CA . CYS A 1 86 ? 5.690 -6.658 -15.413 1.00 90.62 86 CYS A CA 1
ATOM 643 C C . CYS A 1 86 ? 5.777 -7.158 -13.971 1.00 90.62 86 CYS A C 1
ATOM 645 O O . CYS A 1 86 ? 6.499 -6.592 -13.146 1.00 90.62 86 CYS A O 1
ATOM 647 N N . TYR A 1 87 ? 5.043 -8.225 -13.666 1.00 94.25 87 TYR A N 1
ATOM 648 C CA . TYR A 1 87 ? 4.931 -8.727 -12.304 1.00 94.25 87 TYR A CA 1
ATOM 649 C C . TYR A 1 87 ? 4.576 -10.211 -12.235 1.00 94.25 87 TYR A C 1
ATOM 651 O O . TYR A 1 87 ? 4.057 -10.800 -13.189 1.00 94.25 87 TYR A O 1
ATOM 659 N N . LEU A 1 88 ? 4.862 -10.792 -11.072 1.00 88.94 88 LEU A N 1
ATOM 660 C CA . LEU A 1 88 ? 4.290 -12.056 -10.626 1.00 88.94 88 LEU A CA 1
ATOM 661 C C . LEU A 1 88 ? 3.102 -11.775 -9.706 1.00 88.94 88 LEU A C 1
ATOM 663 O O . LEU A 1 88 ? 3.120 -10.791 -8.963 1.00 88.94 88 LEU A O 1
ATOM 667 N N . TYR A 1 89 ? 2.096 -12.639 -9.756 1.00 93.88 89 TYR A N 1
ATOM 668 C CA . TYR A 1 89 ? 0.847 -12.503 -9.017 1.00 93.88 89 TYR A CA 1
ATOM 669 C C . TYR A 1 89 ? 0.443 -13.823 -8.368 1.00 93.88 89 TYR A C 1
ATOM 671 O O . TYR A 1 89 ? 0.537 -14.870 -9.008 1.00 93.88 89 TYR A O 1
ATOM 679 N N . ALA A 1 90 ? -0.057 -13.745 -7.139 1.00 85.56 90 ALA A N 1
ATOM 680 C CA . ALA A 1 90 ? -0.781 -14.817 -6.465 1.00 85.56 90 ALA A CA 1
ATOM 681 C C . ALA A 1 90 ? -1.954 -14.220 -5.676 1.00 85.56 90 ALA A C 1
ATOM 683 O O . ALA A 1 90 ? -1.915 -13.051 -5.284 1.00 85.56 90 ALA A O 1
ATOM 684 N N . ASP A 1 91 ? -2.990 -15.016 -5.439 1.00 90.44 91 ASP A N 1
ATOM 685 C CA . ASP A 1 91 ? -4.135 -14.638 -4.615 1.00 90.44 91 ASP A CA 1
ATOM 686 C C . ASP A 1 91 ? -4.647 -15.815 -3.784 1.00 90.44 91 ASP A C 1
ATOM 688 O O . ASP A 1 91 ? -4.213 -16.953 -3.950 1.00 90.44 91 ASP A O 1
ATOM 692 N N . SER A 1 92 ? -5.598 -15.538 -2.895 1.00 87.12 92 SER A N 1
ATOM 693 C CA . SER A 1 92 ? -6.273 -16.572 -2.096 1.00 87.12 92 SER A CA 1
ATOM 694 C C . SER A 1 92 ? -6.836 -17.733 -2.930 1.00 87.12 92 SER A C 1
ATOM 696 O O . SER A 1 92 ? -6.802 -18.874 -2.495 1.00 87.12 92 SER A O 1
ATOM 698 N N . ARG A 1 93 ? -7.304 -17.509 -4.165 1.00 84.06 93 ARG A N 1
ATOM 699 C CA . ARG A 1 93 ? -7.881 -18.574 -5.012 1.00 84.06 93 ARG A CA 1
ATOM 700 C C . ARG A 1 93 ? -6.817 -19.349 -5.790 1.00 84.06 93 ARG A C 1
ATOM 702 O O . ARG A 1 93 ? -7.083 -20.455 -6.260 1.00 84.06 93 ARG A O 1
ATOM 709 N N . ASN A 1 94 ? -5.631 -18.775 -5.961 1.00 82.00 94 ASN A N 1
ATOM 710 C CA . ASN A 1 94 ? -4.468 -19.410 -6.551 1.00 82.00 94 ASN A CA 1
ATOM 711 C C . ASN A 1 94 ? -3.185 -18.831 -5.939 1.00 82.00 94 ASN A C 1
ATOM 713 O O . ASN A 1 94 ? -2.680 -17.789 -6.365 1.00 82.00 94 ASN A O 1
ATOM 717 N N . SER A 1 95 ? -2.654 -19.553 -4.956 1.00 82.94 95 SER A N 1
ATOM 718 C CA . SER A 1 95 ? -1.524 -19.126 -4.132 1.00 82.94 95 SER A CA 1
ATOM 719 C C . SER A 1 95 ? -0.155 -19.262 -4.809 1.00 82.94 95 SER A C 1
ATOM 721 O O . SER A 1 95 ? 0.857 -18.872 -4.227 1.00 82.94 95 SER A O 1
ATOM 723 N N . GLU A 1 96 ? -0.092 -19.777 -6.041 1.00 82.31 96 GLU A N 1
ATOM 724 C CA . GLU A 1 96 ? 1.151 -19.884 -6.801 1.00 82.31 96 GLU A CA 1
ATOM 725 C C . GLU A 1 96 ? 1.450 -18.574 -7.537 1.00 82.31 96 GLU A C 1
ATOM 727 O O . GLU A 1 96 ? 0.625 -18.058 -8.299 1.00 82.31 96 GLU A O 1
ATOM 732 N N . LEU A 1 97 ? 2.668 -18.056 -7.348 1.00 80.31 97 LEU A N 1
ATOM 733 C CA . LEU A 1 97 ? 3.156 -16.892 -8.080 1.00 80.31 97 LEU A CA 1
ATOM 734 C C . LEU A 1 97 ? 3.287 -17.218 -9.567 1.00 80.31 97 LEU A C 1
ATOM 736 O O . LEU A 1 97 ? 4.182 -17.949 -9.987 1.00 80.31 97 LEU A O 1
ATOM 740 N N . ARG A 1 98 ? 2.422 -16.610 -10.376 1.00 85.94 98 ARG A N 1
ATOM 741 C CA . ARG A 1 98 ? 2.402 -16.771 -11.832 1.00 85.94 98 ARG A CA 1
ATOM 742 C C . ARG A 1 98 ? 2.688 -15.452 -12.520 1.00 85.94 98 ARG A C 1
ATOM 744 O O . ARG A 1 98 ? 2.341 -14.381 -12.021 1.00 85.94 98 ARG A O 1
ATOM 751 N N . HIS A 1 99 ? 3.325 -15.520 -13.682 1.00 89.50 99 HIS A N 1
ATOM 752 C CA . HIS A 1 99 ? 3.542 -14.333 -14.494 1.00 89.50 99 HIS A CA 1
ATOM 753 C C . HIS A 1 99 ? 2.195 -13.791 -14.991 1.00 89.50 99 HIS A C 1
ATOM 755 O O . HIS A 1 99 ? 1.357 -14.544 -15.486 1.00 89.50 99 HIS A O 1
ATOM 761 N N . PHE A 1 100 ? 1.979 -12.479 -14.872 1.00 93.38 100 PHE A N 1
ATOM 762 C CA . PHE A 1 100 ? 0.676 -11.850 -15.129 1.00 93.38 100 PHE A CA 1
ATOM 763 C C . PHE A 1 100 ? 0.092 -12.134 -16.529 1.00 93.38 100 PHE A C 1
ATOM 765 O O . PHE A 1 100 ? -1.124 -12.243 -16.687 1.00 93.38 100 PHE A O 1
ATOM 772 N N . ARG A 1 101 ? 0.944 -12.316 -17.550 1.00 92.50 101 ARG A N 1
ATOM 773 C CA . ARG A 1 101 ? 0.493 -12.675 -18.907 1.00 92.50 101 ARG A CA 1
ATOM 774 C C . ARG A 1 101 ? -0.081 -14.081 -18.997 1.00 92.50 101 ARG A C 1
ATOM 776 O O . ARG A 1 101 ? -1.035 -14.284 -19.743 1.00 92.50 101 ARG A O 1
ATOM 783 N N . ASP A 1 102 ? 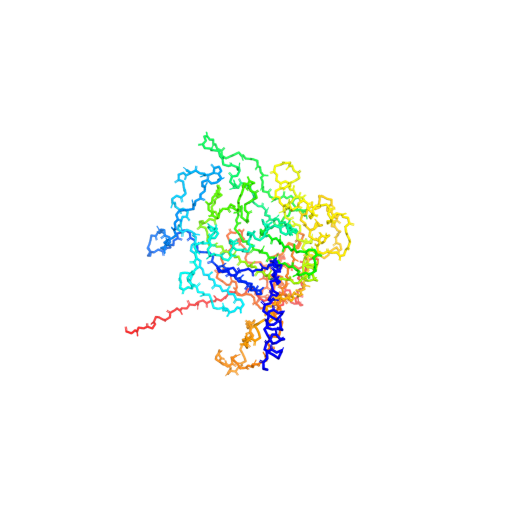0.449 -15.024 -18.227 1.00 90.31 102 ASP A N 1
ATOM 784 C CA . ASP A 1 102 ? 0.020 -16.428 -18.274 1.00 90.31 102 ASP A CA 1
ATOM 785 C C . ASP A 1 102 ? -1.400 -16.597 -17.720 1.00 90.31 102 ASP A C 1
ATOM 787 O O . ASP A 1 102 ? -2.096 -17.559 -18.039 1.00 90.31 102 ASP A O 1
ATOM 791 N N . ILE A 1 103 ? -1.844 -15.625 -16.920 1.00 91.25 103 ILE A N 1
ATOM 792 C CA . ILE A 1 103 ? -3.179 -15.560 -16.319 1.00 91.25 103 ILE A CA 1
ATOM 793 C C . ILE A 1 103 ? -4.088 -14.517 -16.987 1.00 91.25 103 ILE A C 1
ATOM 795 O O . ILE A 1 103 ? -5.223 -14.327 -16.560 1.00 91.25 103 ILE A O 1
ATOM 799 N N . GLY A 1 104 ? -3.620 -13.878 -18.065 1.00 96.25 104 GLY A N 1
ATOM 800 C CA . GLY A 1 104 ? -4.413 -12.958 -18.882 1.00 96.25 104 GLY A CA 1
ATOM 801 C C . GLY A 1 104 ? -4.628 -11.564 -18.285 1.00 96.25 104 GLY A C 1
ATOM 802 O O . GLY A 1 104 ? -5.565 -10.885 -18.700 1.00 96.25 104 GLY A O 1
ATOM 803 N N . TYR A 1 105 ? -3.795 -11.135 -17.335 1.00 97.69 105 TYR A N 1
ATOM 804 C CA . TYR A 1 105 ? -3.874 -9.793 -16.755 1.00 97.69 105 TYR A CA 1
ATOM 805 C C . TYR A 1 105 ? -3.134 -8.741 -17.594 1.00 97.69 105 TYR A C 1
ATOM 807 O O . TYR A 1 105 ? -2.239 -9.034 -18.398 1.00 97.69 105 TYR A O 1
ATOM 815 N N . ASP A 1 106 ? -3.511 -7.486 -17.364 1.00 97.94 106 ASP A N 1
ATOM 816 C CA . ASP A 1 106 ? -2.856 -6.302 -17.900 1.00 97.94 106 ASP A CA 1
ATOM 817 C C . ASP A 1 106 ? -1.648 -5.889 -17.049 1.00 97.94 106 ASP A C 1
ATOM 819 O O . ASP A 1 106 ? -1.406 -6.380 -15.942 1.00 97.94 106 ASP A O 1
ATOM 823 N N . CYS A 1 107 ? -0.867 -4.965 -17.601 1.00 97.56 107 CYS A N 1
ATOM 824 C CA . CYS A 1 107 ? 0.299 -4.375 -16.958 1.00 97.56 107 CYS A CA 1
ATOM 825 C C . CYS A 1 107 ? -0.063 -3.629 -15.674 1.00 97.56 107 CYS A C 1
ATOM 827 O O . CYS A 1 107 ? -1.094 -2.961 -15.601 1.00 97.56 107 CYS A O 1
ATOM 829 N N . LEU A 1 108 ? 0.824 -3.706 -14.681 1.00 97.62 108 LEU A N 1
ATOM 830 C CA . LEU A 1 108 ? 0.530 -3.271 -13.320 1.00 97.62 108 LEU A CA 1
ATOM 831 C C . LEU A 1 108 ? 0.168 -1.781 -13.233 1.00 97.62 108 LEU A C 1
ATOM 833 O O . LEU A 1 108 ? 0.909 -0.917 -13.719 1.00 97.62 108 LEU A O 1
ATOM 837 N N . GLY A 1 109 ? -0.942 -1.471 -12.559 1.00 95.69 109 GLY A N 1
ATOM 838 C CA . GLY A 1 109 ? -1.346 -0.107 -12.228 1.00 95.69 109 GLY A CA 1
ATOM 839 C C . GLY A 1 109 ? -1.625 0.773 -13.446 1.00 95.69 109 GLY A C 1
ATOM 840 O O . GLY A 1 109 ? -1.438 1.987 -13.365 1.00 95.69 109 GLY A O 1
ATOM 841 N N . GLN A 1 110 ? -2.023 0.192 -14.583 1.00 94.00 110 GLN A N 1
ATOM 842 C CA . GLN A 1 110 ? -2.287 0.938 -15.822 1.00 94.00 110 GLN A CA 1
ATOM 843 C C . GLN A 1 110 ? -3.755 1.333 -16.001 1.00 94.00 110 GLN A C 1
ATOM 845 O O . GLN A 1 110 ? -4.115 1.921 -17.022 1.00 94.00 110 GLN A O 1
ATOM 850 N N . GLY A 1 111 ? -4.607 1.044 -15.020 1.00 91.62 111 GLY A N 1
ATOM 851 C CA . GLY A 1 111 ? -6.039 1.300 -15.069 1.00 91.62 111 GLY A CA 1
ATOM 852 C C . GLY A 1 111 ? -6.839 0.235 -15.828 1.00 91.62 111 GLY A C 1
ATOM 853 O O . GLY A 1 111 ? -8.019 0.477 -16.080 1.00 91.62 111 GLY A O 1
ATOM 854 N N . GLY A 1 112 ? -6.222 -0.887 -16.205 1.00 92.44 112 GLY A N 1
ATOM 855 C CA . GLY A 1 112 ? -6.855 -1.988 -16.935 1.00 92.44 112 GLY A CA 1
ATOM 856 C C . GLY A 1 112 ? -7.236 -3.154 -16.024 1.00 92.44 112 GLY A C 1
ATOM 857 O O . GLY A 1 112 ? -7.540 -2.959 -14.847 1.00 92.44 112 GLY A O 1
ATOM 858 N N . ASN A 1 113 ? -7.196 -4.360 -16.587 1.00 97.19 113 ASN A N 1
ATOM 859 C CA . ASN A 1 113 ? -7.395 -5.622 -15.884 1.00 97.19 113 ASN A CA 1
ATOM 860 C C . ASN A 1 113 ? -6.153 -6.017 -15.070 1.00 97.19 113 ASN A C 1
ATOM 862 O O . ASN A 1 113 ? -5.449 -6.974 -15.394 1.00 97.19 113 ASN A O 1
ATOM 866 N N . ASP A 1 114 ? -5.873 -5.257 -14.015 1.00 97.69 114 ASP A N 1
ATOM 867 C CA . ASP A 1 114 ? -4.801 -5.529 -13.063 1.00 97.69 114 ASP A CA 1
ATOM 868 C C . ASP A 1 114 ? -5.292 -5.317 -11.616 1.00 97.69 114 ASP A C 1
ATOM 870 O O . ASP A 1 114 ? -6.151 -4.459 -11.374 1.00 97.69 114 ASP A O 1
ATOM 874 N N . PRO A 1 115 ? -4.780 -6.095 -10.643 1.00 97.88 115 PRO A N 1
ATOM 875 C CA . PRO A 1 115 ? -5.331 -6.134 -9.284 1.00 97.88 115 PRO A CA 1
ATOM 876 C C . PRO A 1 115 ? -5.204 -4.795 -8.549 1.00 97.88 115 PRO A C 1
ATOM 878 O O . PRO A 1 115 ? -6.084 -4.407 -7.780 1.00 97.88 115 PRO A O 1
ATOM 881 N N . VAL A 1 116 ? -4.131 -4.046 -8.817 1.00 97.62 116 VAL A N 1
ATOM 882 C CA . VAL A 1 116 ? -3.879 -2.735 -8.208 1.00 97.62 116 VAL A CA 1
ATOM 883 C C . VAL A 1 116 ? -4.915 -1.723 -8.680 1.00 97.62 116 VAL A C 1
ATOM 885 O O . VAL A 1 116 ? -5.504 -1.022 -7.858 1.00 97.62 116 VAL A O 1
ATOM 888 N N . SER A 1 117 ? -5.157 -1.658 -9.990 1.00 96.06 117 SER A N 1
ATOM 889 C CA . SER A 1 117 ? -6.134 -0.741 -10.572 1.00 96.06 117 SER A CA 1
ATOM 890 C C . SER A 1 117 ? -7.549 -1.043 -10.101 1.00 96.06 117 SER A C 1
ATOM 892 O O . SER A 1 117 ? -8.240 -0.121 -9.674 1.00 96.06 117 SER A O 1
ATOM 894 N N . HIS A 1 118 ? -7.977 -2.308 -10.146 1.00 96.38 118 HIS A N 1
ATOM 895 C CA . HIS A 1 118 ? -9.306 -2.694 -9.662 1.00 96.38 118 HIS A CA 1
ATOM 896 C C . HIS A 1 118 ? -9.470 -2.376 -8.178 1.00 96.38 118 HIS A C 1
ATOM 898 O O . HIS A 1 118 ? -10.448 -1.736 -7.795 1.00 96.38 118 HIS A O 1
ATOM 904 N N . THR A 1 119 ? -8.478 -2.728 -7.355 1.00 97.19 119 THR A N 1
ATOM 905 C CA . THR A 1 119 ? -8.537 -2.483 -5.910 1.00 97.19 119 THR A CA 1
ATOM 906 C C . THR A 1 119 ? -8.616 -0.983 -5.600 1.00 97.19 119 THR A C 1
ATOM 908 O O . THR A 1 119 ? -9.549 -0.543 -4.931 1.00 97.19 119 THR A O 1
ATOM 911 N N . LEU A 1 120 ? -7.695 -0.170 -6.129 1.00 95.94 120 LEU A N 1
ATOM 912 C CA . LEU A 1 120 ? -7.599 1.255 -5.788 1.00 95.94 120 LEU A CA 1
ATOM 913 C C . LEU A 1 120 ? -8.741 2.107 -6.349 1.00 95.94 120 LEU A C 1
ATOM 915 O O . LEU A 1 120 ? -9.157 3.059 -5.690 1.00 95.94 120 LEU A O 1
ATOM 919 N N . LYS A 1 121 ? -9.280 1.773 -7.528 1.00 93.62 121 LYS A N 1
ATOM 920 C CA . LYS A 1 121 ? -10.390 2.526 -8.140 1.00 93.62 121 LYS A CA 1
ATOM 921 C C . LYS A 1 121 ? -11.694 2.439 -7.355 1.00 93.62 121 LYS A C 1
ATOM 923 O O . LYS A 1 121 ? -12.548 3.302 -7.521 1.00 93.62 121 LYS A O 1
ATOM 928 N N . GLN A 1 122 ? -11.852 1.458 -6.465 1.00 93.31 122 GLN A N 1
ATOM 929 C CA . GLN A 1 122 ? -13.049 1.369 -5.624 1.00 93.31 122 GLN A CA 1
ATOM 930 C C . GLN A 1 122 ? -13.264 2.615 -4.756 1.00 93.31 122 GLN A C 1
ATOM 932 O O . GLN A 1 122 ? -14.410 2.926 -4.437 1.00 93.31 122 GLN A O 1
ATOM 937 N N . ARG A 1 123 ? -12.200 3.368 -4.431 1.00 89.62 123 ARG A N 1
ATOM 938 C CA . ARG A 1 123 ? -12.295 4.640 -3.691 1.00 89.62 123 ARG A CA 1
ATOM 939 C C . ARG A 1 123 ? -13.070 5.734 -4.445 1.00 89.62 123 ARG A C 1
ATOM 941 O O . ARG A 1 123 ? -13.570 6.659 -3.822 1.00 89.62 123 ARG A O 1
ATOM 948 N N . GLU A 1 124 ? -13.155 5.620 -5.772 1.00 84.88 124 GLU A N 1
ATOM 949 C CA . GLU A 1 124 ? -13.805 6.570 -6.688 1.00 84.88 124 GLU A CA 1
ATOM 950 C C . GLU A 1 124 ? -15.254 6.144 -7.026 1.00 84.88 124 GLU A C 1
ATOM 952 O O . GLU A 1 124 ? -15.869 6.699 -7.930 1.00 84.88 124 GLU A O 1
ATOM 957 N N . THR A 1 125 ? -15.811 5.137 -6.336 1.00 80.25 125 THR A N 1
ATOM 958 C CA . THR A 1 125 ? -17.159 4.607 -6.623 1.00 80.25 125 THR A CA 1
ATOM 959 C C . THR A 1 125 ? -18.286 5.467 -6.047 1.00 80.25 125 THR A C 1
ATOM 961 O O . THR A 1 125 ? -18.159 6.028 -4.961 1.00 80.25 125 THR A O 1
ATOM 964 N N . ASP A 1 126 ? -19.441 5.465 -6.728 1.00 68.44 126 ASP A N 1
ATOM 965 C CA . ASP A 1 126 ? -20.647 6.260 -6.409 1.00 68.44 126 ASP A CA 1
ATOM 966 C C . ASP A 1 126 ? -21.217 6.058 -4.992 1.00 68.44 126 ASP A C 1
ATOM 968 O O . ASP A 1 126 ? -22.044 6.840 -4.528 1.00 68.44 126 ASP A O 1
ATOM 972 N N . ASN A 1 127 ? -20.786 5.013 -4.284 1.00 72.12 127 ASN A N 1
ATOM 973 C CA . ASN A 1 127 ? -21.242 4.716 -2.929 1.00 72.12 127 ASN A CA 1
ATOM 974 C C . ASN A 1 127 ? -20.395 5.417 -1.844 1.00 72.12 127 ASN A C 1
ATOM 976 O O . ASN A 1 127 ? -20.464 4.977 -0.701 1.00 72.12 127 ASN A O 1
ATOM 980 N N . ASN A 1 128 ? -19.540 6.392 -2.190 1.00 82.31 128 ASN A N 1
ATOM 981 C CA . ASN A 1 128 ? -18.703 7.198 -1.279 1.00 82.31 128 ASN A CA 1
ATOM 982 C C . ASN A 1 128 ? -18.042 6.391 -0.142 1.00 82.31 128 ASN A C 1
ATOM 984 O O . ASN A 1 128 ? -18.441 6.498 1.013 1.00 82.31 128 ASN A O 1
ATOM 988 N N . PRO A 1 129 ? -17.082 5.499 -0.438 1.00 92.00 129 PRO A N 1
ATOM 989 C CA . PRO A 1 129 ? -16.365 4.801 0.625 1.00 92.00 129 PRO A CA 1
ATOM 990 C C . PRO A 1 129 ? -15.521 5.770 1.460 1.00 92.00 129 PRO A C 1
ATOM 992 O O . PRO A 1 129 ? -14.971 6.736 0.926 1.00 92.00 129 PRO A O 1
ATOM 995 N N . TYR A 1 130 ? -15.326 5.443 2.737 1.00 96.50 130 TYR A N 1
ATOM 996 C CA . TYR A 1 130 ? -14.217 6.009 3.493 1.00 96.50 130 TYR A CA 1
ATOM 997 C C . TYR A 1 130 ? -12.913 5.520 2.882 1.00 96.50 130 TYR A C 1
ATOM 999 O O . TYR A 1 130 ? -12.776 4.334 2.579 1.00 96.50 130 TYR A O 1
ATOM 1007 N N . TRP A 1 131 ? -11.943 6.409 2.712 1.00 97.12 131 TRP A N 1
ATOM 1008 C CA . TRP A 1 131 ? -10.616 6.021 2.252 1.00 97.12 131 TRP A CA 1
ATOM 1009 C C . TRP A 1 131 ? -9.538 6.956 2.774 1.00 97.12 131 TRP A C 1
ATOM 1011 O O . TRP A 1 131 ? -9.795 8.125 3.062 1.00 97.12 131 TRP A O 1
ATOM 1021 N N . ALA A 1 132 ? -8.319 6.43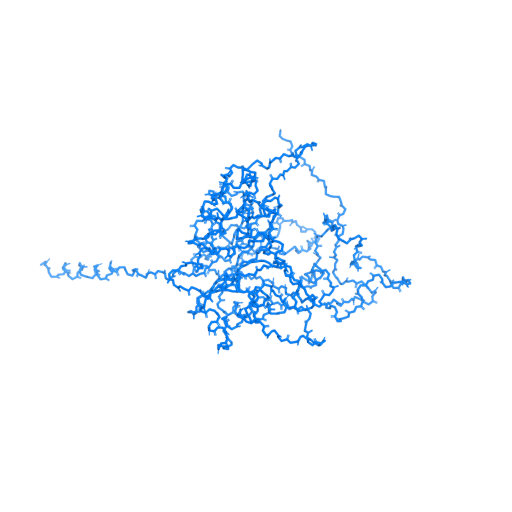1 2.857 1.00 97.50 132 ALA A N 1
ATOM 1022 C CA . ALA A 1 132 ? -7.115 7.202 3.120 1.00 97.50 132 ALA A CA 1
ATOM 1023 C C . ALA A 1 132 ? -5.906 6.592 2.401 1.00 97.50 132 ALA A C 1
ATOM 1025 O O . ALA A 1 132 ? -5.834 5.381 2.173 1.00 97.50 132 ALA A O 1
ATOM 1026 N N . LEU A 1 133 ? -4.951 7.444 2.044 1.00 96.94 133 LEU A N 1
ATOM 1027 C CA . LEU A 1 133 ? -3.657 7.072 1.480 1.00 96.94 133 LEU A CA 1
ATOM 1028 C C . LEU A 1 133 ? -2.567 7.421 2.478 1.00 96.94 133 LEU A C 1
ATOM 1030 O O . LEU A 1 133 ? -2.611 8.483 3.090 1.00 96.94 133 LEU A O 1
ATOM 1034 N N . PHE A 1 134 ? -1.558 6.572 2.596 1.00 96.44 134 PHE A N 1
ATOM 1035 C CA . PHE A 1 134 ? -0.378 6.858 3.403 1.00 96.44 134 PHE A CA 1
ATOM 1036 C C . PHE A 1 134 ? 0.871 6.611 2.575 1.00 96.44 134 PHE A C 1
ATOM 1038 O O . PHE A 1 134 ? 0.923 5.675 1.777 1.00 96.44 134 PHE A O 1
ATOM 1045 N N . ASN A 1 135 ? 1.858 7.488 2.712 1.00 94.69 135 ASN A N 1
ATOM 1046 C CA . ASN A 1 135 ? 3.127 7.386 2.011 1.00 94.69 135 ASN A CA 1
ATOM 1047 C C . ASN A 1 135 ? 4.146 8.322 2.665 1.00 94.69 135 ASN A C 1
ATOM 1049 O O . ASN A 1 135 ? 3.903 9.520 2.794 1.00 94.69 135 ASN A O 1
ATOM 1053 N N . ASP A 1 136 ? 5.310 7.801 3.035 1.00 91.81 136 ASP A N 1
ATOM 1054 C CA . ASP A 1 136 ? 6.403 8.606 3.579 1.00 91.81 136 ASP A CA 1
ATOM 1055 C C . ASP A 1 136 ? 7.191 9.379 2.511 1.00 91.81 136 ASP A C 1
ATOM 1057 O O . ASP A 1 136 ? 8.027 10.212 2.848 1.00 91.81 136 ASP A O 1
ATOM 1061 N N . GLN A 1 137 ? 6.942 9.143 1.221 1.00 89.62 137 GLN A N 1
ATOM 1062 C CA . GLN A 1 137 ? 7.701 9.726 0.112 1.00 89.62 137 GLN A CA 1
ATOM 1063 C C . GLN A 1 137 ? 6.758 10.154 -1.025 1.00 89.62 137 GLN A C 1
ATOM 1065 O O . GLN A 1 137 ? 6.464 9.371 -1.929 1.00 89.62 137 GLN A O 1
ATOM 1070 N N . LEU A 1 138 ? 6.290 11.410 -0.967 1.00 89.69 138 LEU A N 1
ATOM 1071 C CA . LEU A 1 138 ? 5.427 12.069 -1.965 1.00 89.69 138 LEU A CA 1
ATOM 1072 C C . LEU A 1 138 ? 6.148 13.199 -2.738 1.00 89.69 138 LEU A C 1
ATOM 1074 O O . LEU A 1 138 ? 5.516 14.076 -3.333 1.00 89.69 138 LEU A O 1
ATOM 1078 N N . ASN A 1 139 ? 7.481 13.226 -2.721 1.00 86.25 139 ASN A N 1
ATOM 1079 C CA . ASN A 1 139 ? 8.314 14.237 -3.389 1.00 86.25 139 ASN A CA 1
ATOM 1080 C C . ASN A 1 139 ? 8.378 14.095 -4.922 1.00 86.25 139 ASN A C 1
ATOM 1082 O O . ASN A 1 139 ? 8.782 15.032 -5.602 1.00 86.25 139 ASN A O 1
ATOM 1086 N N . GLY A 1 140 ? 7.979 12.948 -5.463 1.00 86.19 140 GLY A N 1
ATOM 1087 C CA . GLY A 1 140 ? 7.963 12.620 -6.887 1.00 86.19 140 GLY A CA 1
ATOM 1088 C C . GLY A 1 140 ? 6.564 12.365 -7.455 1.00 86.19 140 GLY A C 1
ATOM 1089 O O . GLY A 1 140 ? 6.453 11.732 -8.501 1.00 86.19 140 GLY A O 1
ATOM 1090 N N . ILE A 1 141 ? 5.488 12.816 -6.801 1.00 90.00 141 ILE A N 1
ATOM 1091 C CA . ILE A 1 141 ? 4.123 12.692 -7.347 1.00 90.00 141 ILE A CA 1
ATOM 1092 C C . ILE A 1 141 ? 3.949 13.480 -8.652 1.00 90.00 141 ILE A C 1
ATOM 1094 O O . ILE A 1 141 ? 4.691 14.428 -8.924 1.00 90.00 141 ILE A O 1
ATOM 1098 N N . ALA A 1 142 ? 2.939 13.137 -9.450 1.00 87.81 142 ALA A N 1
ATOM 1099 C CA . ALA A 1 142 ? 2.711 13.773 -10.746 1.00 87.81 142 ALA A CA 1
ATOM 1100 C C . ALA A 1 142 ? 2.503 15.302 -10.657 1.00 87.81 142 ALA A C 1
ATOM 1102 O O . ALA A 1 142 ? 2.977 16.032 -11.527 1.00 87.81 142 ALA A O 1
ATOM 1103 N N . ALA A 1 143 ? 1.873 15.809 -9.591 1.00 86.38 143 ALA A N 1
ATOM 1104 C CA . ALA A 1 143 ? 1.695 17.247 -9.358 1.00 86.38 143 ALA A CA 1
ATOM 1105 C C . ALA A 1 143 ? 3.006 18.033 -9.150 1.00 86.38 143 ALA A C 1
ATOM 1107 O O . ALA A 1 143 ? 3.002 19.251 -9.303 1.00 86.38 143 ALA A O 1
ATOM 1108 N N . ALA A 1 144 ? 4.114 17.375 -8.787 1.00 84.12 144 ALA A N 1
ATOM 1109 C CA . ALA A 1 144 ? 5.421 18.022 -8.596 1.00 84.12 144 ALA A CA 1
ATOM 1110 C C . ALA A 1 144 ? 6.223 18.171 -9.908 1.00 84.12 144 ALA A C 1
ATOM 1112 O O . ALA A 1 144 ? 7.351 18.668 -9.909 1.00 84.12 144 ALA A O 1
ATOM 1113 N N . PHE A 1 145 ? 5.676 17.712 -11.038 1.00 84.25 145 PHE A N 1
ATOM 1114 C CA . PHE A 1 145 ? 6.360 17.767 -12.322 1.00 84.25 145 PHE A CA 1
ATOM 1115 C C . PHE A 1 145 ? 6.309 19.165 -12.955 1.00 84.25 145 PHE A C 1
ATOM 1117 O O . PHE A 1 145 ? 5.237 19.720 -13.197 1.00 84.25 145 PHE A O 1
ATOM 1124 N N . HIS A 1 146 ? 7.480 19.691 -13.327 1.00 79.19 146 HIS A N 1
ATOM 1125 C CA . HIS A 1 146 ? 7.621 20.959 -14.043 1.00 79.19 146 HIS A CA 1
ATOM 1126 C C . HIS A 1 146 ? 8.386 20.757 -15.363 1.00 79.19 146 HIS A C 1
ATOM 1128 O O . HIS A 1 146 ? 9.578 20.450 -15.333 1.00 79.19 146 HIS A O 1
ATOM 1134 N N . PRO A 1 147 ? 7.757 20.977 -16.537 1.00 69.19 147 PRO A N 1
ATOM 1135 C CA . PRO A 1 147 ? 8.383 20.731 -17.842 1.00 69.19 147 PRO A CA 1
ATOM 1136 C C . PRO A 1 147 ? 9.648 21.562 -18.124 1.00 69.19 147 PRO A C 1
ATOM 1138 O O . PRO A 1 147 ? 10.456 21.181 -18.968 1.00 69.19 147 PRO A O 1
ATOM 1141 N N . SER A 1 148 ? 9.804 22.715 -17.463 1.00 67.44 148 SER A N 1
ATOM 1142 C CA . SER A 1 148 ? 10.834 23.724 -17.757 1.00 67.44 148 SER A CA 1
ATOM 1143 C C . SER A 1 148 ? 11.789 24.029 -16.594 1.00 67.44 148 SER A C 1
ATOM 1145 O O . SER A 1 148 ? 12.538 25.001 -16.681 1.00 67.44 148 SER A O 1
ATOM 1147 N N . GLY A 1 149 ? 11.759 23.258 -15.503 1.00 62.41 149 GLY A N 1
ATOM 1148 C CA . GLY A 1 149 ? 12.536 23.535 -14.289 1.00 62.41 149 GLY A CA 1
ATOM 1149 C C . GLY A 1 149 ? 13.075 22.276 -13.612 1.00 62.41 149 GLY A C 1
ATOM 1150 O O . GLY A 1 149 ? 12.696 21.157 -13.951 1.00 62.41 149 GLY A O 1
ATOM 1151 N N . THR A 1 150 ? 13.983 22.462 -12.653 1.00 56.19 150 THR A N 1
ATOM 1152 C CA . THR A 1 150 ? 14.298 21.432 -11.655 1.00 56.19 150 THR A CA 1
ATOM 1153 C C . THR A 1 150 ? 13.050 21.180 -10.809 1.00 56.19 150 THR A C 1
ATOM 1155 O O . THR A 1 150 ? 12.337 22.137 -10.511 1.00 56.19 150 THR A O 1
ATOM 1158 N N . LEU A 1 151 ? 12.771 19.914 -10.474 1.00 57.72 151 LEU A N 1
ATOM 1159 C CA . LEU A 1 151 ? 11.658 19.515 -9.598 1.00 57.72 151 LEU A CA 1
ATOM 1160 C C . LEU A 1 151 ? 11.626 20.432 -8.367 1.00 57.72 151 LEU A C 1
ATOM 1162 O O . LEU A 1 151 ? 12.671 20.648 -7.753 1.00 57.72 151 LEU A O 1
ATOM 1166 N N . ASP A 1 152 ? 10.465 21.012 -8.062 1.00 51.00 152 ASP A N 1
ATOM 1167 C CA . ASP A 1 152 ? 10.329 21.936 -6.939 1.00 51.00 152 ASP A CA 1
ATOM 1168 C C . ASP A 1 152 ? 10.585 21.149 -5.644 1.00 51.00 152 ASP A C 1
ATOM 1170 O O . ASP A 1 152 ? 9.891 20.173 -5.350 1.00 51.00 152 ASP A O 1
ATOM 1174 N N . GLU A 1 153 ? 11.626 21.523 -4.893 1.00 51.06 153 GLU A N 1
ATOM 1175 C CA . GLU A 1 153 ? 12.111 20.812 -3.698 1.00 51.06 153 GLU A CA 1
ATOM 1176 C C . GLU A 1 153 ? 11.221 21.064 -2.468 1.00 51.06 153 GLU A C 1
ATOM 1178 O O . GLU A 1 153 ? 11.699 21.175 -1.334 1.00 51.06 153 GLU A O 1
ATOM 1183 N N . GLY A 1 154 ? 9.904 21.157 -2.656 1.00 57.53 154 GLY A N 1
ATOM 1184 C CA . GLY A 1 154 ? 8.982 21.013 -1.542 1.00 57.53 154 GLY A CA 1
ATOM 1185 C C . GLY A 1 154 ? 9.211 19.629 -0.947 1.00 57.53 154 GLY A C 1
ATOM 1186 O O . GLY A 1 154 ? 8.784 18.635 -1.532 1.00 57.53 154 GLY A O 1
ATOM 1187 N N . LYS A 1 155 ? 9.936 19.539 0.177 1.00 65.12 155 LYS A N 1
ATOM 1188 C CA . LYS A 1 155 ? 10.209 18.272 0.868 1.00 65.12 155 LYS A CA 1
ATOM 1189 C C . LYS A 1 155 ? 8.885 17.651 1.314 1.00 65.12 155 LYS A C 1
ATOM 1191 O O . LYS A 1 155 ? 8.424 17.876 2.423 1.00 65.12 155 LYS A O 1
ATOM 1196 N N . ARG A 1 156 ? 8.288 16.842 0.440 1.00 79.56 156 ARG A N 1
ATOM 1197 C CA . ARG A 1 156 ? 7.128 15.982 0.708 1.00 79.56 156 ARG A CA 1
ATOM 1198 C C . ARG A 1 156 ? 7.590 14.592 1.143 1.00 79.56 156 ARG A C 1
ATOM 1200 O O . ARG A 1 156 ? 7.048 13.576 0.724 1.00 79.56 156 ARG A O 1
ATOM 1207 N N . VAL A 1 157 ? 8.656 14.570 1.935 1.00 85.69 157 VAL A N 1
ATOM 1208 C CA . VAL A 1 157 ? 9.201 13.365 2.548 1.00 85.69 157 VAL A CA 1
ATOM 1209 C C . VAL A 1 157 ? 8.869 13.450 4.020 1.00 85.69 157 VAL A C 1
ATOM 1211 O O . VAL A 1 157 ? 9.186 14.444 4.676 1.00 85.69 157 VAL A O 1
ATOM 1214 N N . CYS A 1 158 ? 8.210 12.418 4.511 1.00 85.81 158 CYS A N 1
ATOM 1215 C CA . CYS A 1 158 ? 7.930 12.272 5.913 1.00 85.81 158 CYS A CA 1
ATOM 1216 C C . CYS A 1 158 ? 9.208 11.942 6.676 1.00 85.81 158 CYS A C 1
ATOM 1218 O O . CYS A 1 158 ? 9.988 11.075 6.286 1.00 85.81 158 CYS A O 1
ATOM 1220 N N . GLY A 1 159 ? 9.423 12.657 7.770 1.00 74.50 159 GLY A N 1
ATOM 1221 C CA . GLY A 1 159 ? 10.553 12.435 8.654 1.00 74.50 159 GLY A CA 1
ATOM 1222 C C . GLY A 1 159 ? 10.580 13.491 9.744 1.00 74.50 159 GLY A C 1
ATOM 1223 O O . GLY A 1 159 ? 10.380 14.675 9.479 1.00 74.50 159 GLY A O 1
ATOM 1224 N N . GLY A 1 160 ? 10.809 13.070 10.982 1.00 63.91 160 GLY A N 1
ATOM 1225 C CA . GLY A 1 160 ? 10.810 13.999 12.112 1.00 63.91 160 GLY A CA 1
ATOM 1226 C C . GLY A 1 160 ? 11.176 13.386 13.461 1.00 63.91 160 GLY A C 1
ATOM 1227 O O . GLY A 1 160 ? 10.887 13.997 14.485 1.00 63.91 160 GLY A O 1
ATOM 1228 N N . GLY A 1 161 ? 11.789 12.197 13.484 1.00 68.06 161 GLY A N 1
ATOM 1229 C CA . GLY A 1 161 ? 12.054 11.449 14.718 1.00 68.06 161 GLY A CA 1
ATOM 1230 C C . GLY A 1 161 ? 10.818 10.689 15.211 1.00 68.06 161 GLY A C 1
ATOM 1231 O O . GLY A 1 161 ? 9.985 10.281 14.405 1.00 68.06 161 GLY A O 1
ATOM 1232 N N . ASP A 1 162 ? 10.684 10.515 16.527 1.00 68.50 162 ASP A N 1
ATOM 1233 C CA . ASP A 1 162 ? 9.692 9.618 17.154 1.00 68.50 162 ASP A CA 1
ATOM 1234 C C . ASP A 1 162 ? 8.222 9.925 16.812 1.00 68.50 162 ASP A C 1
ATOM 1236 O O . ASP A 1 162 ? 7.359 9.056 16.938 1.00 68.50 162 ASP A O 1
ATOM 1240 N N . LEU A 1 163 ? 7.921 11.153 16.376 1.00 74.81 163 LEU A N 1
ATOM 1241 C CA . LEU A 1 163 ? 6.565 11.558 15.997 1.00 74.81 163 LEU A CA 1
ATOM 1242 C C . LEU A 1 163 ? 6.132 11.007 14.637 1.00 74.81 163 LEU A C 1
ATOM 1244 O O . LEU A 1 163 ? 4.965 10.672 14.488 1.00 74.81 163 LEU A O 1
ATOM 1248 N N . PHE A 1 164 ? 7.051 10.924 13.671 1.00 80.56 164 PHE A N 1
ATOM 1249 C CA . PHE A 1 164 ? 6.783 10.504 12.296 1.00 80.56 164 PHE A CA 1
ATOM 1250 C C . PHE A 1 164 ? 8.071 9.964 11.664 1.00 80.56 164 PHE A C 1
ATOM 1252 O O . PHE A 1 164 ? 8.957 10.726 11.261 1.00 80.56 164 PHE A O 1
ATOM 1259 N N . SER A 1 165 ? 8.180 8.637 11.595 1.00 75.75 165 SER A N 1
ATOM 1260 C CA . SER A 1 165 ? 9.331 7.943 10.997 1.00 75.75 165 SER A CA 1
ATOM 1261 C C . SER A 1 165 ? 8.952 6.603 10.358 1.00 75.75 165 SER A C 1
ATOM 1263 O O . SER A 1 165 ? 9.821 5.764 10.113 1.00 75.75 165 SER A O 1
ATOM 1265 N N . ALA A 1 166 ? 7.661 6.370 10.112 1.00 83.00 166 ALA A N 1
ATOM 1266 C CA . ALA A 1 166 ? 7.224 5.171 9.417 1.00 83.00 166 ALA A CA 1
ATOM 1267 C C . ALA A 1 166 ? 7.695 5.202 7.963 1.00 83.00 166 ALA A C 1
ATOM 1269 O O . ALA A 1 166 ? 7.356 6.120 7.225 1.00 83.00 166 ALA A O 1
ATOM 1270 N N . HIS A 1 167 ? 8.391 4.154 7.532 1.00 88.50 167 HIS A N 1
ATOM 1271 C CA . HIS A 1 167 ? 8.685 3.911 6.122 1.00 88.50 167 HIS A CA 1
ATOM 1272 C C . HIS A 1 167 ? 7.618 3.003 5.515 1.00 88.50 167 HIS A C 1
ATOM 1274 O O . HIS A 1 167 ? 7.874 1.834 5.226 1.00 88.50 167 HIS A O 1
ATOM 1280 N N . ALA A 1 168 ? 6.395 3.518 5.384 1.00 93.25 168 ALA A N 1
ATOM 1281 C CA . ALA A 1 168 ? 5.256 2.741 4.908 1.00 93.25 168 ALA A CA 1
ATOM 1282 C C . ALA A 1 168 ? 4.435 3.505 3.871 1.00 93.25 168 ALA A C 1
ATOM 1284 O O . ALA A 1 168 ? 4.318 4.732 3.916 1.00 93.25 168 ALA A O 1
ATOM 1285 N N . LYS A 1 169 ? 3.854 2.747 2.938 1.00 96.75 169 LYS A N 1
ATOM 1286 C CA . LYS A 1 169 ? 3.082 3.277 1.816 1.00 96.75 169 LYS A CA 1
ATOM 1287 C C . LYS A 1 169 ? 1.903 2.362 1.512 1.00 96.75 169 LYS A C 1
ATOM 1289 O O . LYS A 1 169 ? 2.019 1.142 1.649 1.00 96.75 169 LYS A O 1
ATOM 1294 N N . GLY A 1 170 ? 0.782 2.927 1.087 1.00 97.81 170 GLY A N 1
ATOM 1295 C CA . GLY A 1 170 ? -0.410 2.135 0.838 1.00 97.81 170 GLY A CA 1
ATOM 1296 C C . GLY A 1 170 ? -1.708 2.923 0.823 1.00 97.81 170 GLY A C 1
ATOM 1297 O O . GLY A 1 170 ? -1.732 4.145 0.662 1.00 97.81 170 GLY A O 1
ATOM 1298 N N . ALA A 1 171 ? -2.797 2.177 0.952 1.00 98.31 171 ALA A N 1
ATOM 1299 C CA . ALA A 1 171 ? -4.151 2.697 0.945 1.00 98.31 171 ALA A CA 1
ATOM 1300 C C . ALA A 1 171 ? -5.070 1.841 1.809 1.00 98.31 171 ALA A C 1
ATOM 1302 O O . ALA A 1 171 ? -4.880 0.634 1.942 1.00 98.31 171 ALA A O 1
ATOM 1303 N N . VAL A 1 172 ? -6.117 2.470 2.317 1.00 98.44 172 VAL A N 1
ATOM 1304 C CA . VAL A 1 172 ? -7.258 1.799 2.929 1.00 98.44 172 VAL A CA 1
ATOM 1305 C C . VAL A 1 172 ? -8.531 2.353 2.306 1.00 98.44 172 VAL A C 1
ATOM 1307 O O . VAL A 1 172 ? -8.612 3.555 2.040 1.00 98.44 172 VAL A O 1
ATOM 1310 N N . ALA A 1 173 ? -9.519 1.495 2.070 1.00 97.62 173 ALA A N 1
ATOM 1311 C CA . ALA A 1 173 ? -10.875 1.935 1.772 1.00 97.62 173 ALA A CA 1
ATOM 1312 C C . ALA A 1 173 ? -11.903 0.953 2.333 1.00 97.62 173 ALA A C 1
ATOM 1314 O O . ALA A 1 173 ? -11.678 -0.256 2.305 1.00 97.62 173 ALA A O 1
ATOM 1315 N N . PHE A 1 174 ? -13.025 1.468 2.831 1.00 96.56 174 PHE A N 1
ATOM 1316 C CA . PHE A 1 174 ? -14.074 0.680 3.479 1.00 96.56 174 PHE A CA 1
ATOM 1317 C C . PHE A 1 174 ? -15.426 1.400 3.464 1.00 96.56 174 PHE A C 1
ATOM 1319 O O . PHE A 1 174 ? -15.528 2.569 3.080 1.00 96.56 174 PHE A O 1
ATOM 1326 N N . LYS A 1 175 ? -16.481 0.679 3.845 1.00 92.06 175 LYS A N 1
ATOM 1327 C CA . LYS A 1 175 ? -17.843 1.207 3.985 1.00 92.06 175 LYS A CA 1
ATOM 1328 C C . LYS A 1 175 ? -18.238 1.365 5.449 1.00 92.06 175 LYS A C 1
ATOM 1330 O O . LYS A 1 175 ? -17.703 0.694 6.323 1.00 92.06 175 LYS A O 1
ATOM 1335 N N . ASP A 1 176 ? -19.194 2.253 5.695 1.00 88.31 176 ASP A N 1
ATOM 1336 C CA . ASP A 1 176 ? -19.780 2.515 7.013 1.00 88.31 176 ASP A CA 1
ATOM 1337 C C . ASP A 1 176 ? -20.929 1.554 7.373 1.00 88.31 176 ASP A C 1
ATOM 1339 O O . ASP A 1 176 ? -21.456 1.597 8.482 1.00 88.31 176 ASP A O 1
ATOM 1343 N N . ASP A 1 177 ? -21.307 0.670 6.448 1.00 88.75 177 ASP A N 1
ATOM 1344 C CA . ASP A 1 177 ? -22.407 -0.290 6.582 1.00 88.75 177 ASP A CA 1
ATOM 1345 C C . ASP A 1 177 ? -22.006 -1.608 7.270 1.00 88.75 177 ASP A C 1
ATOM 1347 O O . ASP A 1 177 ? -22.820 -2.529 7.377 1.00 88.75 177 ASP A O 1
ATOM 1351 N N . GLY A 1 178 ? -20.757 -1.704 7.736 1.00 87.50 178 GLY A N 1
ATOM 1352 C CA . GLY A 1 178 ? -20.197 -2.896 8.369 1.00 87.50 178 GLY A CA 1
ATOM 1353 C C . GLY A 1 178 ? -19.728 -3.975 7.389 1.00 87.50 178 GLY A C 1
ATOM 1354 O O . GLY A 1 178 ? -19.251 -5.011 7.839 1.00 87.50 178 GLY A O 1
ATOM 1355 N N . SER A 1 179 ? -19.813 -3.750 6.070 1.00 88.94 179 SER A N 1
ATOM 1356 C CA . SER A 1 179 ? -19.322 -4.704 5.059 1.00 88.94 179 SER A CA 1
ATOM 1357 C C . SER A 1 179 ? -17.796 -4.773 4.959 1.00 88.94 179 SER A C 1
ATOM 1359 O O . SER A 1 179 ? -17.271 -5.582 4.196 1.00 88.94 179 SER A O 1
ATOM 1361 N N . GLY A 1 180 ? -17.076 -3.940 5.708 1.00 93.19 180 GLY A N 1
ATOM 1362 C CA . GLY A 1 180 ? -15.623 -3.914 5.715 1.00 93.19 180 GLY A CA 1
ATOM 1363 C C . GLY A 1 180 ? -15.025 -3.225 4.488 1.00 93.19 180 GLY A C 1
ATOM 1364 O O . GLY A 1 180 ? -15.557 -2.234 3.974 1.00 93.19 180 GLY A O 1
ATOM 1365 N N . GLY A 1 181 ? -13.857 -3.703 4.063 1.00 95.88 181 GLY A N 1
ATOM 1366 C CA . GLY A 1 181 ? -13.014 -2.985 3.114 1.00 95.88 181 GLY A CA 1
ATOM 1367 C C . GLY A 1 181 ? -11.767 -3.742 2.676 1.00 95.88 181 GLY A C 1
ATOM 1368 O O . GLY A 1 181 ? -11.653 -4.959 2.848 1.00 95.88 181 GLY A O 1
ATOM 1369 N N . PHE A 1 182 ? -10.805 -2.989 2.143 1.00 97.62 182 PHE A N 1
ATOM 1370 C CA . PHE A 1 182 ? -9.451 -3.470 1.898 1.00 97.62 182 PHE A CA 1
ATOM 1371 C C . PHE A 1 182 ? -8.401 -2.634 2.629 1.00 97.62 182 PHE A C 1
ATOM 1373 O O . PHE A 1 182 ? -8.546 -1.420 2.795 1.00 97.62 182 PHE A O 1
ATOM 1380 N N . PHE A 1 183 ? -7.290 -3.286 2.964 1.00 98.31 183 PHE A N 1
ATOM 1381 C CA . PHE A 1 183 ? -6.026 -2.641 3.303 1.00 98.31 183 PHE A CA 1
ATOM 1382 C C . PHE A 1 183 ? -4.957 -3.062 2.291 1.00 98.31 183 PHE A C 1
ATOM 1384 O O . PHE A 1 183 ? -4.773 -4.252 2.044 1.00 98.31 183 PHE A O 1
ATOM 1391 N N . LEU A 1 184 ? -4.272 -2.091 1.691 1.00 98.62 184 LEU A N 1
ATOM 1392 C CA . LEU A 1 184 ? -3.196 -2.280 0.722 1.00 98.62 184 LEU A CA 1
ATOM 1393 C C . LEU A 1 184 ? -1.898 -1.723 1.302 1.00 98.62 184 LEU A C 1
ATOM 1395 O O . LEU A 1 184 ? -1.822 -0.531 1.596 1.00 98.62 184 LEU A O 1
ATOM 1399 N N . GLN A 1 185 ? -0.857 -2.548 1.349 1.00 97.69 185 GLN A N 1
ATOM 1400 C CA . GLN A 1 185 ? 0.513 -2.126 1.621 1.00 97.69 185 GLN A CA 1
ATOM 1401 C C . GLN A 1 185 ? 1.359 -2.249 0.352 1.00 97.69 185 GLN A C 1
ATOM 1403 O O . GLN A 1 185 ? 1.283 -3.237 -0.380 1.00 97.69 185 GLN A O 1
ATOM 1408 N N . THR A 1 186 ? 2.202 -1.253 0.093 1.00 97.06 186 THR A N 1
ATOM 1409 C CA . THR A 1 186 ? 3.181 -1.282 -0.994 1.00 97.06 186 THR A CA 1
ATOM 1410 C C . THR A 1 186 ? 4.516 -0.707 -0.545 1.00 97.06 186 THR A C 1
ATOM 1412 O O . THR A 1 186 ? 4.588 0.146 0.333 1.00 97.06 186 THR A O 1
ATOM 1415 N N . SER A 1 187 ? 5.591 -1.144 -1.189 1.00 93.75 187 SER A N 1
ATOM 1416 C CA . SER A 1 187 ? 6.914 -0.534 -1.062 1.00 93.75 187 SER A CA 1
ATOM 1417 C C . SER A 1 187 ? 7.189 0.553 -2.119 1.00 93.75 187 SER A C 1
ATOM 1419 O O . SER A 1 187 ? 8.267 1.140 -2.144 1.00 93.75 187 SER A O 1
ATOM 1421 N N . THR A 1 188 ? 6.219 0.856 -2.988 1.00 94.69 188 THR A N 1
ATOM 1422 C CA . THR A 1 188 ? 6.405 1.729 -4.159 1.00 94.69 188 THR A CA 1
ATOM 1423 C C . THR A 1 188 ? 6.339 3.221 -3.793 1.00 94.69 188 THR A C 1
ATOM 1425 O O . THR A 1 188 ? 5.269 3.697 -3.408 1.00 94.69 188 THR A O 1
ATOM 1428 N N . PRO A 1 189 ? 7.424 4.006 -3.940 1.00 91.50 189 PRO A N 1
ATOM 1429 C CA . PRO A 1 189 ? 7.414 5.437 -3.623 1.00 91.50 189 PRO A CA 1
ATOM 1430 C C . PRO A 1 189 ? 6.455 6.227 -4.518 1.00 91.50 189 PRO A C 1
ATOM 1432 O O . PRO A 1 189 ? 6.259 5.899 -5.693 1.00 91.50 189 PRO A O 1
ATOM 1435 N N . ASN A 1 190 ? 5.857 7.281 -3.951 1.00 92.25 190 ASN A N 1
ATOM 1436 C CA . ASN A 1 190 ? 4.866 8.152 -4.595 1.00 92.25 190 ASN A CA 1
ATOM 1437 C C . ASN A 1 190 ? 3.621 7.441 -5.142 1.00 92.25 190 ASN A C 1
ATOM 1439 O O . ASN A 1 190 ? 2.914 8.004 -5.977 1.00 92.25 190 ASN A O 1
ATOM 1443 N N . PHE A 1 191 ? 3.366 6.200 -4.725 1.00 94.50 191 PHE A N 1
ATOM 1444 C CA . PHE A 1 191 ? 2.225 5.416 -5.168 1.00 94.50 191 PHE A CA 1
ATOM 1445 C C . PHE A 1 191 ? 1.520 4.763 -3.961 1.00 94.50 191 PHE A C 1
ATOM 1447 O O . PHE A 1 191 ? 2.208 4.220 -3.097 1.00 94.50 191 PHE A O 1
ATOM 1454 N N . PRO A 1 192 ? 0.178 4.785 -3.871 1.00 94.94 192 PRO A N 1
ATOM 1455 C CA . PRO A 1 192 ? -0.758 5.458 -4.778 1.00 94.94 192 PRO A CA 1
ATOM 1456 C C . PRO A 1 192 ? -0.543 6.975 -4.825 1.00 94.94 192 PRO A C 1
ATOM 1458 O O . PRO A 1 192 ? -0.272 7.602 -3.804 1.00 94.94 192 PRO A O 1
ATOM 1461 N N . ASP A 1 193 ? -0.619 7.550 -6.024 1.00 93.75 193 ASP A N 1
ATOM 1462 C CA . ASP A 1 193 ? -0.364 8.975 -6.243 1.00 93.75 193 ASP A CA 1
ATOM 1463 C C . ASP A 1 193 ? -1.651 9.777 -5.964 1.00 93.75 193 ASP A C 1
ATOM 1465 O O . ASP A 1 193 ? -2.678 9.505 -6.599 1.00 93.75 193 ASP A O 1
ATOM 1469 N N . PRO A 1 194 ? -1.629 10.731 -5.011 1.00 91.56 194 PRO A N 1
ATOM 1470 C CA . PRO A 1 194 ? -2.793 11.526 -4.632 1.00 91.56 194 PRO A CA 1
ATOM 1471 C C . PRO A 1 194 ? -3.057 12.706 -5.576 1.00 91.56 194 PRO A C 1
ATOM 1473 O O . PRO A 1 194 ? -3.975 13.476 -5.320 1.00 91.56 194 PRO A O 1
ATOM 1476 N N . THR A 1 195 ? -2.253 12.906 -6.629 1.00 88.69 195 THR A N 1
ATOM 1477 C CA . THR A 1 195 ? -2.419 14.022 -7.570 1.00 88.69 195 THR A CA 1
ATOM 1478 C C . THR A 1 195 ? -3.850 14.047 -8.106 1.00 88.69 195 THR A C 1
ATOM 1480 O O . THR A 1 195 ? -4.245 13.174 -8.878 1.00 88.69 195 THR A O 1
ATOM 1483 N N . LEU A 1 196 ? -4.615 15.057 -7.674 1.00 74.06 196 LEU A N 1
ATOM 1484 C CA . LEU A 1 196 ? -6.030 15.188 -7.998 1.00 74.06 196 LEU A CA 1
ATOM 1485 C C . LEU A 1 196 ? -6.196 15.365 -9.502 1.00 74.06 196 LEU A C 1
ATOM 1487 O O . LEU A 1 196 ? -5.709 16.324 -10.104 1.00 74.06 196 LEU A O 1
ATOM 1491 N N . ASN A 1 197 ? -6.908 14.419 -10.083 1.00 64.81 197 ASN A N 1
ATOM 1492 C CA . ASN A 1 197 ? -7.346 14.430 -11.455 1.00 64.81 197 ASN A CA 1
ATOM 1493 C C . ASN A 1 197 ? -8.684 13.692 -11.525 1.00 64.81 197 ASN A C 1
ATOM 1495 O O . ASN A 1 197 ? -9.006 12.935 -10.612 1.00 64.81 197 ASN A O 1
ATOM 1499 N N . ASP A 1 198 ? -9.428 13.846 -12.616 1.00 60.62 198 ASP A N 1
ATOM 1500 C CA . ASP A 1 198 ? -10.733 13.203 -12.836 1.00 60.62 198 ASP A CA 1
ATOM 1501 C C . ASP A 1 198 ? -10.655 11.650 -12.881 1.00 60.62 198 ASP A C 1
ATOM 1503 O O . ASP A 1 198 ? -11.606 10.986 -13.287 1.00 60.62 198 ASP A O 1
ATOM 1507 N N . SER A 1 199 ? -9.503 11.048 -12.549 1.00 70.62 199 SER A N 1
ATOM 1508 C CA . SER A 1 199 ? -9.243 9.607 -12.600 1.00 70.62 199 SER A CA 1
ATOM 1509 C C . SER A 1 199 ? -7.990 9.186 -11.819 1.00 70.62 199 SER A C 1
ATOM 1511 O O . SER A 1 199 ? -7.025 9.944 -11.700 1.00 70.62 199 SER A O 1
ATOM 1513 N N . PHE A 1 200 ? -7.979 7.921 -11.390 1.00 87.88 200 PHE A N 1
ATOM 1514 C CA . PHE A 1 200 ? -6.800 7.153 -10.973 1.00 87.88 200 PHE A CA 1
ATOM 1515 C C . PHE A 1 200 ? -5.512 7.504 -11.750 1.00 87.88 200 PHE A C 1
ATOM 1517 O O . PHE A 1 200 ? -5.429 7.360 -12.976 1.00 87.88 200 PHE A O 1
ATOM 1524 N N . VAL A 1 201 ? -4.467 7.904 -11.018 1.00 93.00 201 VAL A N 1
ATOM 1525 C CA . VAL A 1 201 ? -3.137 8.164 -11.580 1.00 93.00 201 VAL A CA 1
ATOM 1526 C C . VAL A 1 201 ? -2.377 6.851 -11.736 1.00 93.00 201 VAL A C 1
ATOM 1528 O O . VAL A 1 201 ? -2.132 6.133 -10.766 1.00 93.00 201 VAL A O 1
ATOM 1531 N N . ARG A 1 202 ? -1.972 6.546 -12.971 1.00 94.62 202 ARG A N 1
ATOM 1532 C CA . ARG A 1 202 ? -1.321 5.277 -13.312 1.00 94.62 202 ARG A CA 1
ATOM 1533 C C . ARG A 1 202 ? 0.080 5.168 -12.714 1.00 94.62 202 ARG A C 1
ATOM 1535 O O . ARG A 1 202 ? 0.804 6.160 -12.568 1.00 94.62 202 ARG A O 1
ATOM 1542 N N . LEU A 1 203 ? 0.485 3.936 -12.415 1.00 95.19 203 LEU A N 1
ATOM 1543 C CA . LEU A 1 203 ? 1.847 3.630 -11.994 1.00 95.19 203 LEU A CA 1
ATOM 1544 C C . LEU A 1 203 ? 2.830 3.948 -13.131 1.00 95.19 203 LEU A C 1
ATOM 1546 O O . LEU A 1 203 ? 2.632 3.555 -14.281 1.00 95.19 203 LEU A O 1
ATOM 1550 N N . GLY A 1 204 ? 3.903 4.661 -12.796 1.00 93.50 204 GLY A N 1
ATOM 1551 C CA . GLY A 1 204 ? 4.926 5.103 -13.744 1.00 93.50 204 GLY A CA 1
ATOM 1552 C C . GLY A 1 204 ? 4.717 6.522 -14.274 1.00 93.50 204 GLY A C 1
ATOM 1553 O O . GLY A 1 204 ? 5.620 7.041 -14.930 1.00 93.50 204 GLY A O 1
ATOM 1554 N N . CYS A 1 205 ? 3.596 7.169 -13.939 1.00 93.94 205 CYS A N 1
ATOM 1555 C CA . CYS A 1 205 ? 3.363 8.587 -14.225 1.00 93.94 205 CYS A CA 1
ATOM 1556 C C . CYS A 1 205 ? 3.971 9.535 -13.183 1.00 93.94 205 CYS A C 1
ATOM 1558 O O . CYS A 1 205 ? 3.936 10.747 -13.368 1.00 93.94 205 CYS A O 1
ATOM 1560 N N . GLN A 1 206 ? 4.539 9.001 -12.107 1.00 91.94 206 GLN A N 1
ATOM 1561 C CA . GLN A 1 206 ? 5.234 9.749 -11.064 1.00 91.94 206 GLN A CA 1
ATOM 1562 C C . GLN A 1 206 ? 6.635 10.147 -11.546 1.00 91.94 206 GLN A C 1
ATOM 1564 O O . GLN A 1 206 ? 7.324 9.374 -12.221 1.00 91.94 206 GLN A O 1
ATOM 1569 N N . ALA A 1 207 ? 7.101 11.325 -11.144 1.00 88.31 207 ALA A N 1
ATOM 1570 C CA . ALA A 1 207 ? 8.433 11.843 -11.428 1.00 88.31 207 ALA A CA 1
ATOM 1571 C C . ALA A 1 207 ? 9.533 11.215 -10.537 1.00 88.31 207 ALA A C 1
ATOM 1573 O O . ALA A 1 207 ? 10.409 11.921 -10.050 1.00 88.31 207 ALA A O 1
ATOM 1574 N N . ASP A 1 208 ? 9.513 9.890 -10.347 1.00 85.19 208 ASP A N 1
ATOM 15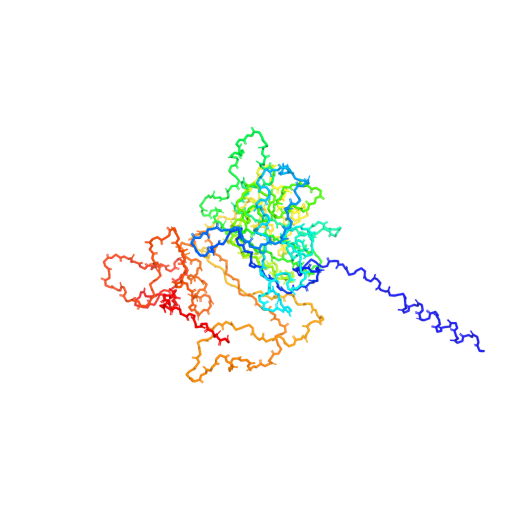75 C CA . ASP A 1 208 ? 10.435 9.156 -9.456 1.00 85.19 208 ASP A CA 1
ATOM 1576 C C . ASP A 1 208 ? 10.860 7.799 -10.036 1.00 85.19 208 ASP A C 1
ATOM 1578 O O . ASP A 1 208 ? 10.380 7.415 -11.087 1.00 85.19 208 ASP A O 1
ATOM 1582 N N . ASP A 1 209 ? 11.727 7.025 -9.407 1.00 82.44 209 ASP A N 1
ATOM 1583 C CA . ASP A 1 209 ? 12.222 5.721 -9.859 1.00 82.44 209 ASP A CA 1
ATOM 1584 C C . ASP A 1 209 ? 11.289 4.530 -9.550 1.00 82.44 209 ASP A C 1
ATOM 1586 O O . ASP A 1 209 ? 11.688 3.371 -9.638 1.00 82.44 209 ASP A O 1
ATOM 1590 N N . ASN A 1 210 ? 10.014 4.793 -9.268 1.00 87.44 210 ASN A N 1
ATOM 1591 C CA . ASN A 1 210 ? 9.060 3.814 -8.745 1.00 87.44 210 ASN A CA 1
ATOM 1592 C C . ASN A 1 210 ? 8.804 2.561 -9.613 1.00 87.44 210 ASN A C 1
ATOM 1594 O O . ASN A 1 210 ? 8.379 1.526 -9.099 1.00 87.44 210 ASN A O 1
ATOM 1598 N N . VAL A 1 211 ? 9.096 2.613 -10.916 1.00 91.12 211 VAL A N 1
ATOM 1599 C CA . VAL A 1 211 ? 9.071 1.432 -11.801 1.00 91.12 211 VAL A CA 1
ATOM 1600 C C . VAL A 1 211 ? 10.457 0.831 -12.047 1.00 91.12 211 VAL A C 1
ATOM 1602 O O . VAL A 1 211 ? 10.551 -0.252 -12.613 1.00 91.12 211 VAL A O 1
ATOM 1605 N N . GLN A 1 212 ? 11.538 1.488 -11.626 1.00 86.56 212 GLN A N 1
ATOM 1606 C CA . GLN A 1 212 ? 12.907 1.031 -11.873 1.00 86.56 212 GLN A CA 1
ATOM 1607 C C . GLN A 1 212 ? 13.281 -0.184 -11.029 1.00 86.56 212 GLN A C 1
ATOM 1609 O O . GLN A 1 212 ? 13.899 -1.118 -11.538 1.00 86.56 212 GLN A O 1
ATOM 1614 N N . PHE A 1 213 ? 12.865 -0.193 -9.767 1.00 85.88 213 PHE A N 1
ATOM 1615 C CA . PHE A 1 213 ? 13.201 -1.244 -8.813 1.00 85.88 213 PHE A CA 1
ATOM 1616 C C . PHE A 1 213 ? 12.147 -2.341 -8.767 1.00 85.88 213 PHE A C 1
ATOM 1618 O O . PHE A 1 213 ? 10.980 -2.103 -9.078 1.00 85.88 213 PHE A O 1
ATOM 1625 N N . ALA A 1 214 ? 12.558 -3.539 -8.354 1.00 83.44 214 ALA A N 1
ATOM 1626 C CA . ALA A 1 214 ? 11.614 -4.561 -7.930 1.00 83.44 214 ALA A CA 1
ATOM 1627 C C . ALA A 1 214 ? 10.889 -4.081 -6.665 1.00 83.44 214 ALA A C 1
ATOM 1629 O O . ALA A 1 214 ? 11.504 -3.447 -5.811 1.00 83.44 214 ALA A O 1
ATOM 1630 N N . GLN A 1 215 ? 9.590 -4.341 -6.564 1.00 91.75 215 GLN A N 1
ATOM 1631 C CA . GLN A 1 215 ? 8.754 -3.876 -5.453 1.00 91.75 215 GLN A CA 1
ATOM 1632 C C . GLN A 1 215 ? 7.720 -4.947 -5.105 1.00 91.75 215 GLN A C 1
ATOM 1634 O O . GLN A 1 215 ? 7.415 -5.799 -5.941 1.00 91.75 215 GLN A O 1
ATOM 1639 N N . HIS A 1 216 ? 7.157 -4.886 -3.901 1.00 91.50 216 HIS A N 1
ATOM 1640 C CA . HIS A 1 216 ? 6.060 -5.757 -3.496 1.00 91.50 216 HIS A CA 1
ATOM 1641 C C . HIS A 1 216 ? 4.794 -4.954 -3.186 1.00 91.50 216 HIS A C 1
ATOM 1643 O O . HIS A 1 216 ? 4.835 -3.764 -2.842 1.00 91.50 216 HIS A O 1
ATOM 1649 N N . MET A 1 217 ? 3.653 -5.618 -3.335 1.00 98.00 217 MET A N 1
ATOM 1650 C CA . MET A 1 217 ? 2.347 -5.108 -2.932 1.00 98.00 217 MET A CA 1
ATOM 1651 C C . MET A 1 217 ? 1.519 -6.257 -2.366 1.00 98.00 217 MET A C 1
ATOM 1653 O O . MET A 1 217 ? 1.537 -7.348 -2.929 1.00 98.00 217 MET A O 1
ATOM 1657 N N . LEU A 1 218 ? 0.791 -5.995 -1.288 1.00 97.88 218 LEU A N 1
ATOM 1658 C CA . LEU A 1 218 ? -0.136 -6.929 -0.656 1.00 97.88 218 LEU A CA 1
ATOM 1659 C C . LEU A 1 218 ? -1.436 -6.184 -0.384 1.00 97.88 218 LEU A C 1
ATOM 1661 O O . LEU A 1 218 ? -1.400 -5.137 0.265 1.00 97.88 218 LEU A O 1
ATOM 1665 N N . ALA A 1 219 ? -2.564 -6.727 -0.834 1.00 98.31 219 ALA A N 1
ATOM 1666 C CA . ALA A 1 219 ? -3.873 -6.268 -0.389 1.00 98.31 219 ALA A CA 1
ATOM 1667 C C . ALA A 1 219 ? -4.636 -7.388 0.300 1.00 98.31 219 ALA A C 1
ATOM 1669 O O . ALA A 1 219 ? -4.545 -8.549 -0.096 1.00 98.31 219 ALA A O 1
ATOM 1670 N N . MET A 1 220 ? -5.408 -7.003 1.308 1.00 97.31 220 MET A N 1
ATOM 1671 C CA . MET A 1 220 ? -6.203 -7.894 2.141 1.00 97.31 220 MET A CA 1
ATOM 1672 C C . MET A 1 220 ? -7.626 -7.361 2.229 1.00 97.31 220 MET A C 1
ATOM 1674 O O . MET A 1 220 ? -7.821 -6.165 2.455 1.00 97.31 220 MET A O 1
ATOM 1678 N N . SER A 1 221 ? -8.601 -8.244 2.058 1.00 96.19 221 SER A N 1
ATOM 1679 C CA . SER A 1 221 ? -10.004 -7.982 2.356 1.00 96.19 221 SER A CA 1
ATOM 1680 C C . SER A 1 221 ? -10.249 -8.234 3.835 1.00 96.19 221 SER A C 1
ATOM 1682 O O . SER A 1 221 ? -9.953 -9.315 4.335 1.00 96.19 221 SER A O 1
ATOM 1684 N N . LEU A 1 222 ? -10.801 -7.247 4.531 1.00 95.25 222 LEU A N 1
ATOM 1685 C CA . LEU A 1 222 ? -11.026 -7.293 5.974 1.00 95.25 222 LEU A CA 1
ATOM 1686 C C . LEU A 1 222 ? -12.478 -6.928 6.271 1.00 95.25 222 LEU A C 1
ATOM 1688 O O . LEU A 1 222 ? -13.039 -6.043 5.619 1.00 95.25 222 LEU A O 1
ATOM 1692 N N . GLU A 1 223 ? -13.089 -7.610 7.236 1.00 94.00 223 GLU A N 1
ATOM 1693 C CA . GLU A 1 223 ? -14.367 -7.171 7.801 1.00 94.00 223 GLU A CA 1
ATOM 1694 C C . GLU A 1 223 ? -14.170 -5.932 8.691 1.00 94.00 223 GLU A C 1
ATOM 1696 O O . GLU A 1 223 ? -13.047 -5.523 8.998 1.00 94.00 223 GLU A O 1
ATOM 1701 N N . ASP A 1 224 ? -15.272 -5.280 9.064 1.00 94.31 224 ASP A N 1
ATOM 1702 C CA . ASP A 1 224 ? -15.222 -4.010 9.799 1.00 94.31 224 ASP A CA 1
ATOM 1703 C C . ASP A 1 224 ? -14.522 -4.132 11.165 1.00 94.31 224 ASP A C 1
ATOM 1705 O O . ASP A 1 224 ? -13.754 -3.253 11.553 1.00 94.31 224 ASP A O 1
ATOM 1709 N N . SER A 1 225 ? -14.706 -5.246 11.883 1.00 95.69 225 SER A N 1
ATOM 1710 C CA . SER A 1 225 ? -14.026 -5.476 13.166 1.00 95.69 225 SER A CA 1
ATOM 1711 C C . SER A 1 225 ? -12.503 -5.505 13.035 1.00 95.69 225 SER A C 1
ATOM 1713 O O . SER A 1 225 ? -11.803 -4.913 13.858 1.00 95.69 225 SER A O 1
ATOM 1715 N N . GLU A 1 226 ? -12.006 -6.162 11.995 1.00 97.00 226 GLU A N 1
ATOM 1716 C CA . GLU A 1 226 ? -10.598 -6.359 11.682 1.00 97.00 226 GLU A CA 1
ATOM 1717 C C . GLU A 1 226 ? -9.972 -5.066 11.159 1.00 97.00 226 GLU A C 1
ATOM 1719 O O . GLU A 1 226 ? -8.837 -4.742 11.504 1.00 97.00 226 GLU A O 1
ATOM 1724 N N . LEU A 1 227 ? -10.725 -4.275 10.388 1.00 97.81 227 LEU A N 1
ATOM 1725 C CA . LEU A 1 227 ? -10.323 -2.924 9.996 1.00 97.81 227 LEU A CA 1
ATOM 1726 C C . LEU A 1 227 ? -10.177 -1.997 11.198 1.00 97.81 227 LEU A C 1
ATOM 1728 O O . LEU A 1 227 ? -9.179 -1.280 11.292 1.00 97.81 227 LEU A O 1
ATOM 1732 N N . ARG A 1 228 ? -11.140 -2.012 12.123 1.00 97.94 228 ARG A N 1
ATOM 1733 C CA . ARG A 1 228 ? -11.062 -1.213 13.346 1.00 97.94 228 ARG A CA 1
ATOM 1734 C C . ARG A 1 228 ? -9.837 -1.595 14.172 1.00 97.94 228 ARG A C 1
ATOM 1736 O O . ARG A 1 228 ? -9.083 -0.706 14.561 1.00 97.94 228 ARG A O 1
ATOM 1743 N N . GLU A 1 229 ? -9.610 -2.889 14.400 1.00 98.06 229 GLU A N 1
ATOM 1744 C CA . GLU A 1 229 ? -8.426 -3.361 15.125 1.00 98.06 229 GLU A CA 1
ATOM 1745 C C . GLU A 1 229 ? -7.131 -2.937 14.421 1.00 98.06 229 GLU A C 1
ATOM 1747 O O . GLU A 1 229 ? -6.246 -2.361 15.055 1.00 98.06 229 GLU A O 1
ATOM 1752 N N . LEU A 1 230 ? -7.039 -3.126 13.102 1.00 98.25 230 LEU A N 1
ATOM 1753 C CA . LEU A 1 230 ? -5.884 -2.689 12.324 1.00 98.25 230 LEU A CA 1
ATOM 1754 C C . LEU A 1 230 ? -5.634 -1.181 12.474 1.00 98.25 230 LEU A C 1
ATOM 1756 O O . LEU A 1 230 ? -4.511 -0.781 12.780 1.00 98.25 230 LEU A O 1
ATOM 1760 N N . GLY A 1 231 ? -6.660 -0.344 12.306 1.00 97.62 231 GLY A N 1
ATOM 1761 C CA . GLY A 1 231 ? -6.552 1.109 12.455 1.00 97.62 231 GLY A CA 1
ATOM 1762 C C . GLY A 1 231 ? -6.080 1.526 13.853 1.00 97.62 231 GLY A C 1
ATOM 1763 O O . GLY A 1 231 ? -5.146 2.317 13.977 1.00 97.62 231 GLY A O 1
ATOM 1764 N N . GLU A 1 232 ? -6.651 0.933 14.908 1.00 96.69 232 GLU A N 1
ATOM 1765 C CA . GLU A 1 232 ? -6.265 1.200 16.301 1.00 96.69 232 GLU A CA 1
ATOM 1766 C C . GLU A 1 232 ? -4.782 0.885 16.547 1.00 96.69 232 GLU A C 1
ATOM 1768 O O . GLU A 1 232 ? -4.077 1.649 17.211 1.00 96.69 232 GLU A O 1
ATOM 1773 N N . LYS A 1 233 ? -4.281 -0.226 15.992 1.00 96.44 233 LYS A N 1
ATOM 1774 C CA . LYS A 1 233 ? -2.881 -0.639 16.159 1.00 96.44 233 LYS A CA 1
ATOM 1775 C C . LYS A 1 233 ? -1.923 0.143 15.266 1.00 96.44 233 LYS A C 1
ATOM 1777 O O . LYS A 1 233 ? -0.811 0.436 15.704 1.00 96.44 233 LYS A O 1
ATOM 1782 N N . LEU A 1 234 ? -2.331 0.538 14.058 1.00 95.88 234 LEU A N 1
ATOM 1783 C CA . LEU A 1 234 ? -1.501 1.320 13.130 1.00 95.88 234 LEU A CA 1
ATOM 1784 C C . LEU A 1 234 ? -1.130 2.703 13.667 1.00 95.88 234 LEU A C 1
ATOM 1786 O O . LEU A 1 234 ? -0.090 3.240 13.280 1.00 95.88 234 LEU A O 1
ATOM 1790 N N . GLN A 1 235 ? -1.900 3.248 14.611 1.00 92.44 235 GLN A N 1
ATOM 1791 C CA . GLN A 1 235 ? -1.540 4.493 15.291 1.00 92.44 235 GLN A CA 1
ATOM 1792 C C . GLN A 1 235 ? -0.166 4.415 15.986 1.00 92.44 235 GLN A C 1
ATOM 1794 O O . GLN A 1 235 ? 0.528 5.425 16.128 1.00 92.44 235 GLN A O 1
ATOM 1799 N N . LEU A 1 236 ? 0.272 3.209 16.368 1.00 92.81 236 LEU A N 1
ATOM 1800 C CA . LEU A 1 236 ? 1.602 2.973 16.922 1.00 92.81 236 LEU A CA 1
ATOM 1801 C C . LEU A 1 236 ? 2.724 3.254 15.913 1.00 92.81 236 LEU A C 1
ATOM 1803 O O . LEU A 1 236 ? 3.772 3.769 16.302 1.00 92.81 236 LEU A O 1
ATOM 1807 N N . ALA A 1 237 ? 2.514 2.929 14.633 1.00 92.19 237 ALA A N 1
ATOM 1808 C CA . ALA A 1 237 ? 3.536 3.069 13.598 1.00 92.19 237 ALA A CA 1
ATOM 1809 C C . ALA A 1 237 ? 3.842 4.524 13.253 1.00 92.19 237 ALA A C 1
ATOM 1811 O O . ALA A 1 237 ? 4.941 4.799 12.780 1.00 92.19 237 ALA A O 1
ATOM 1812 N N . ARG A 1 238 ? 2.905 5.452 13.501 1.00 92.38 238 ARG A N 1
ATOM 1813 C CA . ARG A 1 238 ? 3.013 6.857 13.071 1.00 92.38 238 ARG A CA 1
ATOM 1814 C C . ARG A 1 238 ? 3.153 6.980 11.555 1.00 92.38 238 ARG A C 1
ATOM 1816 O O . ARG A 1 238 ? 4.101 7.575 11.038 1.00 92.38 238 ARG A O 1
ATOM 1823 N N . LEU A 1 239 ? 2.207 6.358 10.852 1.00 94.06 239 LEU A N 1
ATOM 1824 C CA . LEU A 1 239 ? 2.105 6.426 9.398 1.00 94.06 239 LEU A CA 1
ATOM 1825 C C . LEU A 1 239 ? 1.924 7.870 8.926 1.00 94.06 239 LEU A C 1
ATOM 1827 O O . LEU A 1 239 ? 1.263 8.674 9.581 1.00 94.06 239 LEU A O 1
ATOM 1831 N N . CYS A 1 240 ? 2.490 8.172 7.762 1.00 93.31 240 CYS A N 1
ATOM 1832 C CA . CYS A 1 240 ? 2.474 9.512 7.197 1.00 93.31 240 CYS A CA 1
ATOM 1833 C C . CYS A 1 240 ? 1.360 9.647 6.160 1.00 93.31 240 CYS A C 1
ATOM 1835 O O . CYS A 1 240 ? 1.393 9.011 5.105 1.00 93.31 240 CYS A O 1
ATOM 1837 N N . SER A 1 241 ? 0.380 10.485 6.469 1.00 94.69 241 SER A N 1
ATOM 1838 C CA . SER A 1 241 ? -0.748 10.834 5.608 1.00 94.69 241 SER A CA 1
ATOM 1839 C C . SER A 1 241 ? -1.137 12.297 5.896 1.00 94.69 241 SER A C 1
ATOM 1841 O O . SER A 1 241 ? -0.248 13.130 6.104 1.00 94.69 241 SER A O 1
ATOM 1843 N N . SER A 1 242 ? -2.421 12.656 5.896 1.00 93.00 242 SER A N 1
ATOM 1844 C CA . SER A 1 242 ? -2.895 14.018 6.180 1.00 93.00 242 SER A CA 1
ATOM 1845 C C . SER A 1 242 ? -2.525 14.507 7.582 1.00 93.00 242 SER A C 1
ATOM 1847 O O . SER A 1 242 ? -2.403 15.717 7.776 1.00 93.00 242 SER A O 1
ATOM 1849 N N . ASN A 1 243 ? -2.291 13.588 8.527 1.00 92.38 243 ASN A N 1
ATOM 1850 C CA . ASN A 1 243 ? -1.758 13.880 9.860 1.00 92.38 243 ASN A CA 1
ATOM 1851 C C . ASN A 1 243 ? -0.373 14.564 9.826 1.00 92.38 243 ASN A C 1
ATOM 1853 O O . ASN A 1 243 ? -0.073 15.395 10.684 1.00 92.38 243 ASN A O 1
ATOM 1857 N N . PHE A 1 244 ? 0.454 14.259 8.821 1.00 91.31 244 PHE A N 1
ATOM 1858 C CA . PHE A 1 244 ? 1.778 14.843 8.610 1.00 91.31 244 PHE A CA 1
ATOM 1859 C C . PHE A 1 244 ? 1.740 15.969 7.568 1.00 91.31 244 PHE A C 1
ATOM 1861 O O . PHE A 1 244 ? 2.267 17.059 7.796 1.00 91.31 244 PHE A O 1
ATOM 1868 N N . PHE A 1 245 ? 1.093 15.737 6.422 1.00 88.44 245 PHE A N 1
ATOM 1869 C CA . PHE A 1 245 ? 1.017 16.693 5.313 1.00 88.44 245 PHE A CA 1
ATOM 1870 C C . PHE A 1 245 ? -0.125 17.704 5.502 1.00 88.44 245 PHE A C 1
ATOM 1872 O O . PHE A 1 245 ? -1.049 17.783 4.695 1.00 88.44 245 PHE A O 1
ATOM 1879 N N . GLN A 1 246 ? -0.048 18.485 6.581 1.00 80.50 246 GLN A N 1
ATOM 1880 C CA . GLN A 1 246 ? -1.105 19.411 7.015 1.00 80.50 246 GLN A CA 1
ATOM 1881 C C . GLN A 1 246 ? -1.250 20.662 6.126 1.00 80.50 246 GLN A C 1
ATOM 1883 O O . GLN A 1 246 ? -2.261 21.355 6.206 1.00 80.50 246 GLN A O 1
ATOM 1888 N N . ASP A 1 247 ? -0.259 20.974 5.281 1.00 68.88 247 ASP A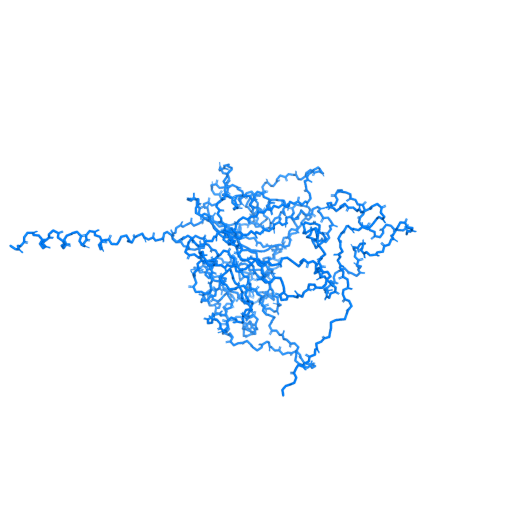 N 1
ATOM 1889 C CA . ASP A 1 247 ? -0.326 22.118 4.364 1.00 68.88 247 ASP A CA 1
ATOM 1890 C C . ASP A 1 247 ? -1.178 21.793 3.118 1.00 68.88 247 ASP A C 1
ATOM 1892 O O . ASP A 1 247 ? -1.102 20.701 2.541 1.00 68.88 247 ASP A O 1
ATOM 1896 N N . GLY A 1 248 ? -1.986 22.768 2.696 1.00 62.78 248 GLY A N 1
ATOM 1897 C CA . GLY A 1 248 ? -3.207 22.640 1.886 1.00 62.78 248 GLY A CA 1
ATOM 1898 C C . GLY A 1 248 ? -3.052 22.199 0.425 1.00 62.78 248 GLY A C 1
ATOM 1899 O O . GLY A 1 248 ? -3.933 22.472 -0.383 1.00 62.78 248 GLY A O 1
ATOM 1900 N N . SER A 1 249 ? -1.955 21.530 0.056 1.00 72.50 249 SER A N 1
ATOM 1901 C CA . SER A 1 249 ? -1.805 20.883 -1.260 1.00 72.50 249 SER A CA 1
ATOM 1902 C C . SER A 1 249 ? -1.983 19.365 -1.236 1.00 72.50 249 SER A C 1
ATOM 1904 O O . SER A 1 249 ? -2.225 18.784 -2.289 1.00 72.50 249 SER A O 1
ATOM 1906 N N . LEU A 1 250 ? -1.861 18.721 -0.070 1.00 84.12 250 LEU A N 1
ATOM 1907 C CA . LEU A 1 250 ? -1.972 17.262 0.066 1.00 84.12 250 LEU A CA 1
ATOM 1908 C C . LEU A 1 250 ? -3.032 16.823 1.073 1.00 84.12 250 LEU A C 1
ATOM 1910 O O . LEU A 1 250 ? -3.578 15.738 0.906 1.00 84.12 250 LEU A O 1
ATOM 1914 N N . HIS A 1 251 ? -3.334 17.646 2.080 1.00 86.81 251 HIS A N 1
ATOM 1915 C CA . HIS A 1 251 ? -4.234 17.283 3.175 1.00 86.81 251 HIS A CA 1
ATOM 1916 C C . HIS A 1 251 ? -5.563 16.685 2.686 1.00 86.81 251 HIS A C 1
ATOM 1918 O O . HIS A 1 251 ? -5.881 15.544 3.020 1.00 86.81 251 HIS A O 1
ATOM 1924 N N . ASP A 1 252 ? -6.268 17.398 1.807 1.00 87.75 252 ASP A N 1
ATOM 1925 C CA . ASP A 1 252 ? -7.567 16.974 1.265 1.00 87.75 252 ASP A CA 1
ATOM 1926 C C . ASP A 1 252 ? -7.454 15.870 0.193 1.00 87.75 252 ASP A C 1
ATOM 1928 O O . ASP A 1 252 ? -8.462 15.330 -0.255 1.00 87.75 252 ASP A O 1
ATOM 1932 N N . LEU A 1 253 ? -6.237 15.534 -0.253 1.00 90.19 253 LEU A N 1
ATOM 1933 C CA . LEU A 1 253 ? -5.984 14.526 -1.296 1.00 90.19 253 LEU A CA 1
ATOM 1934 C C . LEU A 1 253 ? -5.682 13.138 -0.727 1.00 90.19 253 LEU A C 1
ATOM 1936 O O . LEU A 1 253 ? -5.622 12.151 -1.462 1.00 90.19 253 LEU A O 1
ATOM 1940 N N . LEU A 1 254 ? -5.421 13.075 0.574 1.00 94.00 254 LEU A N 1
ATOM 1941 C CA . LEU A 1 254 ? -4.930 11.888 1.261 1.00 94.00 254 LEU A CA 1
ATOM 1942 C C . LEU A 1 254 ? -6.021 11.179 2.075 1.00 94.00 254 LEU A C 1
ATOM 1944 O O . LEU A 1 254 ? -5.761 10.100 2.603 1.00 94.00 254 LEU A O 1
ATOM 1948 N N . GLY A 1 255 ? -7.246 11.709 2.103 1.00 94.56 255 GLY A N 1
ATOM 1949 C CA . GLY A 1 255 ? -8.404 11.040 2.686 1.00 94.56 255 GLY A CA 1
ATOM 1950 C C . GLY A 1 255 ? -9.734 11.537 2.127 1.00 94.56 255 GLY A C 1
ATOM 1951 O O . GLY A 1 255 ? -9.840 12.656 1.632 1.00 94.56 255 GLY A O 1
ATOM 1952 N N . SER A 1 256 ? -10.770 10.704 2.219 1.00 94.75 256 SER A N 1
ATOM 1953 C CA . SER A 1 256 ? -12.143 11.094 1.878 1.00 94.75 256 SER A CA 1
ATOM 1954 C C . SER A 1 256 ? -12.678 12.155 2.842 1.00 94.75 256 SER A C 1
ATOM 1956 O O . SER A 1 256 ? -12.454 12.049 4.050 1.00 94.75 256 SER A O 1
ATOM 1958 N N . ALA A 1 257 ? -13.477 13.098 2.335 1.00 93.50 257 ALA A N 1
ATOM 1959 C CA . ALA A 1 257 ? -14.146 14.113 3.154 1.00 93.50 257 ALA A CA 1
ATOM 1960 C C . ALA A 1 257 ? -14.998 13.505 4.284 1.00 93.50 257 ALA A C 1
ATOM 1962 O O . ALA A 1 257 ? -14.991 14.023 5.401 1.00 93.50 257 ALA A O 1
ATOM 1963 N N . ASP A 1 258 ? -15.673 12.384 4.019 1.00 94.81 258 ASP A N 1
ATOM 1964 C CA . ASP A 1 258 ? -16.502 11.706 5.017 1.00 94.81 258 ASP A CA 1
ATOM 1965 C C . ASP A 1 258 ? -15.637 11.119 6.148 1.00 94.81 258 ASP A C 1
ATOM 1967 O O . ASP A 1 258 ? -15.961 11.295 7.319 1.00 94.81 258 ASP A O 1
ATOM 1971 N N . LEU A 1 259 ? -14.467 10.537 5.844 1.00 96.94 259 LEU A N 1
ATOM 1972 C CA . LEU A 1 259 ? -13.551 10.024 6.877 1.00 96.94 259 LEU A CA 1
ATOM 1973 C C . LEU A 1 259 ? -13.002 11.149 7.769 1.00 96.94 259 LEU A C 1
ATOM 1975 O O . LEU A 1 259 ? -12.890 10.964 8.979 1.00 96.94 259 LEU A O 1
ATOM 1979 N N . PHE A 1 260 ? -12.713 12.325 7.202 1.00 95.50 260 PHE A N 1
ATOM 1980 C CA . PHE A 1 260 ? -12.372 13.515 7.991 1.00 95.50 260 PHE A CA 1
ATOM 1981 C C . PHE A 1 260 ? -13.522 13.956 8.900 1.00 95.50 260 PHE A C 1
ATOM 1983 O O . PHE A 1 260 ? -13.311 14.276 10.070 1.00 95.50 260 PHE A O 1
ATOM 1990 N N . ALA A 1 261 ? -14.738 14.015 8.355 1.00 95.69 261 ALA A N 1
ATOM 1991 C CA . ALA A 1 261 ? -15.894 14.562 9.050 1.00 95.69 261 ALA A CA 1
ATOM 1992 C C . ALA A 1 261 ? -16.410 13.650 10.168 1.00 95.69 261 ALA A C 1
ATOM 1994 O O . ALA A 1 261 ? -16.845 14.157 11.211 1.00 95.69 261 ALA A O 1
ATOM 1995 N N . ASP A 1 262 ? -16.390 12.343 9.929 1.00 96.94 262 ASP A N 1
ATOM 1996 C CA . ASP A 1 262 ? -17.001 11.338 10.787 1.00 96.94 262 ASP A CA 1
ATOM 1997 C C . ASP A 1 262 ? -15.982 10.689 11.714 1.00 96.94 262 ASP A C 1
ATOM 1999 O O . ASP A 1 262 ? -16.259 10.535 12.904 1.00 96.94 262 ASP A O 1
ATOM 2003 N N . GLY A 1 263 ? -14.773 10.401 11.227 1.00 96.94 263 GLY A N 1
ATOM 2004 C CA . GLY A 1 263 ? -13.718 9.803 12.042 1.00 96.94 263 GLY A CA 1
ATOM 2005 C C . GLY A 1 263 ? -13.308 10.666 13.240 1.00 96.94 263 GLY A C 1
ATOM 2006 O O . GLY A 1 263 ? -13.037 10.126 14.305 1.00 96.94 263 GLY A O 1
ATOM 2007 N N . ALA A 1 264 ? -13.379 11.996 13.120 1.00 95.88 264 ALA A N 1
ATOM 2008 C CA . ALA A 1 264 ? -13.110 12.923 14.224 1.00 95.88 264 ALA A CA 1
ATOM 2009 C C . ALA A 1 264 ? -14.208 12.964 15.310 1.00 95.88 264 ALA A C 1
ATOM 2011 O O . ALA A 1 264 ? -13.993 13.521 16.386 1.00 95.88 264 ALA A O 1
ATOM 2012 N N . LYS A 1 265 ? -15.419 12.472 15.013 1.00 96.81 265 LYS A N 1
ATOM 2013 C CA . LYS A 1 265 ? -16.603 12.589 15.891 1.00 96.81 265 LYS A CA 1
ATOM 2014 C C . LYS A 1 265 ? -17.080 11.255 16.442 1.00 96.81 265 LYS A C 1
ATOM 2016 O O . LYS A 1 265 ? -17.751 11.231 17.472 1.00 96.81 265 LYS A O 1
ATOM 2021 N N . GLN A 1 266 ? -16.849 10.183 15.699 1.00 95.69 266 GLN A N 1
ATOM 2022 C CA . GLN A 1 266 ? -17.233 8.838 16.089 1.00 95.69 266 GLN A CA 1
ATOM 2023 C C . GLN A 1 266 ? -16.235 8.270 17.101 1.00 95.69 266 GLN A C 1
ATOM 2025 O O . GLN A 1 266 ? -15.092 8.704 17.185 1.00 95.69 266 GLN A O 1
ATOM 2030 N N . GLU A 1 267 ? -16.671 7.261 17.849 1.00 94.69 267 GLU A N 1
ATOM 2031 C CA . GLU A 1 267 ? -15.829 6.511 18.778 1.00 94.69 267 GLU A CA 1
ATOM 2032 C C . GLU A 1 267 ? -16.043 5.015 18.544 1.00 94.69 267 GLU A C 1
ATOM 2034 O O . GLU A 1 267 ? -17.173 4.578 18.313 1.00 94.69 267 GLU A O 1
ATOM 2039 N N . ASN A 1 268 ? -14.976 4.223 18.664 1.00 93.88 268 ASN A N 1
ATOM 2040 C CA . ASN A 1 268 ? -15.001 2.763 18.510 1.00 93.88 268 ASN A CA 1
ATOM 2041 C C . ASN A 1 268 ? -15.516 2.284 17.137 1.00 93.88 268 ASN A C 1
ATOM 2043 O O . ASN A 1 268 ? -16.151 1.234 17.042 1.00 93.88 268 ASN A O 1
ATOM 2047 N N . THR A 1 269 ? -15.233 3.035 16.070 1.00 97.12 269 THR A N 1
ATOM 2048 C CA . THR A 1 269 ? -15.534 2.653 14.678 1.00 97.12 269 THR A CA 1
ATOM 2049 C C . THR A 1 269 ? -14.262 2.576 13.838 1.00 97.12 269 THR A C 1
ATOM 2051 O O . THR A 1 269 ? -13.266 3.231 14.159 1.00 97.12 269 THR A O 1
ATOM 2054 N N . SER A 1 270 ? -14.300 1.843 12.720 1.00 97.31 270 SER A N 1
ATOM 2055 C CA . SER A 1 270 ? -13.221 1.840 11.717 1.00 97.31 270 SER A CA 1
ATOM 2056 C C . SER A 1 270 ? -12.885 3.251 11.226 1.00 97.31 270 SER A C 1
ATOM 2058 O O . SER A 1 270 ? -11.713 3.582 11.052 1.00 97.31 270 SER A O 1
ATOM 2060 N N . ALA A 1 271 ? -13.897 4.117 11.086 1.00 97.88 271 ALA A N 1
ATOM 2061 C CA . ALA A 1 271 ? -13.705 5.521 10.731 1.00 97.88 271 ALA A CA 1
ATOM 2062 C C . ALA A 1 271 ? -12.867 6.266 11.780 1.00 97.88 271 ALA A C 1
ATOM 2064 O O . ALA A 1 271 ? -11.869 6.887 11.422 1.00 97.88 271 ALA A O 1
ATOM 2065 N N . SER A 1 272 ? -13.207 6.155 13.071 1.00 97.62 272 SER A N 1
ATOM 2066 C CA . SER A 1 272 ? -12.403 6.773 14.139 1.00 97.62 272 SER A CA 1
ATOM 2067 C C . SER A 1 272 ? -10.986 6.195 14.219 1.00 97.62 272 SER A C 1
ATOM 2069 O O . SER A 1 272 ? -10.016 6.940 14.351 1.00 97.62 272 SER A O 1
ATOM 2071 N N . ALA A 1 273 ? -10.840 4.876 14.056 1.00 97.75 273 ALA A N 1
ATOM 2072 C CA . ALA A 1 273 ? -9.558 4.188 14.145 1.00 97.75 273 ALA A CA 1
ATOM 2073 C C . ALA A 1 273 ? -8.586 4.662 13.052 1.00 97.75 273 ALA A C 1
ATOM 2075 O O . ALA A 1 273 ? -7.463 5.076 13.345 1.00 97.75 273 ALA A O 1
ATOM 2076 N N . PHE A 1 274 ? -9.032 4.674 11.791 1.00 98.12 274 PHE A N 1
ATOM 2077 C CA . PHE A 1 274 ? -8.204 5.142 10.678 1.00 98.12 274 PHE A CA 1
ATOM 2078 C C . PHE A 1 274 ? -8.031 6.659 10.648 1.00 98.12 274 PHE A C 1
ATOM 2080 O O . PHE A 1 274 ? -6.965 7.123 10.246 1.00 98.12 274 PHE A O 1
ATOM 2087 N N . TYR A 1 275 ? -9.014 7.435 11.109 1.00 97.88 275 TYR A N 1
ATOM 2088 C CA . TYR A 1 275 ? -8.834 8.873 11.294 1.00 97.88 275 TYR A CA 1
ATOM 2089 C C . TYR A 1 275 ? -7.675 9.158 12.251 1.00 97.88 275 TYR A C 1
ATOM 2091 O O . TYR A 1 275 ? -6.740 9.855 11.866 1.00 97.88 275 TYR A O 1
ATOM 2099 N N . HIS A 1 276 ? -7.661 8.554 13.441 1.00 96.50 276 HIS A N 1
ATOM 2100 C CA . HIS A 1 276 ? -6.573 8.771 14.396 1.00 96.50 276 HIS A CA 1
ATOM 2101 C C . HIS A 1 276 ? -5.219 8.269 13.887 1.00 96.50 276 HIS A C 1
ATOM 2103 O O . HIS A 1 276 ? -4.201 8.902 14.159 1.00 96.50 276 HIS A O 1
ATOM 2109 N N . ALA A 1 277 ? -5.195 7.164 13.137 1.00 96.00 277 ALA A N 1
ATOM 2110 C CA . ALA A 1 277 ? -3.958 6.601 12.602 1.00 96.00 277 ALA A CA 1
ATOM 2111 C C . ALA A 1 277 ? -3.356 7.407 11.436 1.00 96.00 277 ALA A C 1
ATOM 2113 O O . ALA A 1 277 ? -2.135 7.419 11.273 1.00 96.00 277 ALA A O 1
ATOM 2114 N N . LEU A 1 278 ? -4.189 8.048 10.605 1.00 96.69 278 LEU A N 1
ATOM 2115 C CA . LEU A 1 278 ? -3.767 8.607 9.312 1.00 96.69 278 LEU A CA 1
ATOM 2116 C C . LEU A 1 278 ? -4.068 10.100 9.137 1.00 96.69 278 LEU A C 1
ATOM 2118 O O . LEU A 1 278 ? -3.309 10.804 8.474 1.00 96.69 278 LEU A O 1
ATOM 2122 N N . LEU A 1 279 ? -5.163 10.609 9.693 1.00 95.69 279 LEU A N 1
ATOM 2123 C CA . LEU A 1 279 ? -5.670 11.945 9.361 1.00 95.69 279 LEU A CA 1
ATOM 2124 C C . LEU A 1 279 ? -5.582 12.948 10.513 1.00 95.69 279 LEU A C 1
ATOM 2126 O O . LEU A 1 279 ? -5.513 14.147 10.254 1.00 95.69 279 LEU A O 1
ATOM 2130 N N . ASP A 1 280 ? -5.563 12.472 11.756 1.00 94.00 280 ASP A N 1
ATOM 2131 C CA . ASP A 1 280 ? -5.543 13.305 12.957 1.00 94.00 280 ASP A CA 1
ATOM 2132 C C . ASP A 1 280 ? -4.187 14.018 13.140 1.00 94.00 280 ASP A C 1
ATOM 2134 O O . ASP A 1 280 ? -3.166 13.356 13.356 1.00 94.00 280 ASP A O 1
ATOM 2138 N N . PRO A 1 281 ? -4.140 15.362 13.058 1.00 88.25 281 PRO A N 1
ATOM 2139 C CA . PRO A 1 281 ? -2.909 16.117 13.272 1.00 88.25 281 PRO A CA 1
ATOM 2140 C C . PRO A 1 281 ? -2.484 16.163 14.749 1.00 88.25 281 PRO A C 1
ATOM 2142 O O . PRO A 1 281 ? -1.322 16.457 15.039 1.00 88.25 281 PRO A O 1
ATOM 2145 N N . GLU A 1 282 ? -3.394 15.885 15.688 1.00 88.69 282 GLU A N 1
ATOM 2146 C CA . GLU A 1 282 ? -3.159 15.944 17.131 1.00 88.69 282 GLU A CA 1
ATOM 2147 C C . GLU A 1 282 ? -2.828 14.555 17.690 1.00 88.69 282 GLU A C 1
ATOM 2149 O O . GLU A 1 282 ? -3.560 13.954 18.476 1.00 88.69 282 GLU A O 1
ATOM 2154 N N . LEU A 1 283 ? -1.666 14.032 17.298 1.00 85.25 283 LEU A N 1
ATOM 2155 C CA . LEU A 1 283 ? -1.230 12.721 17.764 1.00 85.25 283 LEU A CA 1
ATOM 2156 C C . LEU A 1 283 ? -0.943 12.710 19.279 1.00 85.25 283 LEU A C 1
ATOM 2158 O O . LEU A 1 283 ? -0.271 13.610 19.794 1.00 85.25 283 LEU A O 1
ATOM 2162 N N . PRO A 1 284 ? -1.346 11.648 20.004 1.00 87.00 284 PRO A N 1
ATOM 2163 C CA . PRO A 1 284 ? -1.058 11.532 21.426 1.00 87.00 284 PRO A CA 1
ATOM 2164 C C . PRO A 1 284 ? 0.452 11.453 21.669 1.00 87.00 284 PRO A C 1
ATOM 2166 O O . PRO A 1 284 ? 1.169 10.734 20.967 1.00 87.00 284 PRO A O 1
ATOM 2169 N N . HIS A 1 285 ? 0.937 12.153 22.696 1.00 84.94 285 HIS A N 1
ATOM 2170 C CA . HIS A 1 285 ? 2.338 12.090 23.109 1.00 84.94 285 HIS A CA 1
ATOM 2171 C C . HIS A 1 285 ? 2.710 10.683 23.587 1.00 84.94 285 HIS A C 1
ATOM 2173 O O . HIS A 1 285 ? 2.151 10.207 24.577 1.00 84.94 285 HIS A O 1
ATOM 2179 N N . GLN A 1 286 ? 3.695 10.058 22.931 1.00 83.44 286 GLN A N 1
ATOM 2180 C CA . GLN A 1 286 ? 4.199 8.752 23.356 1.00 83.44 286 GLN A CA 1
ATOM 2181 C C . GLN A 1 286 ? 4.908 8.861 24.712 1.00 83.44 286 GLN A C 1
ATOM 2183 O O . GLN A 1 286 ? 5.805 9.687 24.891 1.00 83.44 286 GLN A O 1
ATOM 2188 N N . GLN A 1 287 ? 4.515 8.018 25.661 1.00 86.62 287 GLN A N 1
ATOM 2189 C CA . GLN A 1 287 ? 5.159 7.877 26.963 1.00 86.62 287 GLN A CA 1
ATOM 2190 C C . GLN A 1 287 ? 6.246 6.798 26.916 1.00 86.62 287 GLN A C 1
ATOM 2192 O O . GLN A 1 287 ? 6.122 5.831 26.166 1.00 86.62 287 GLN A O 1
ATOM 2197 N N . PRO A 1 288 ? 7.290 6.873 27.765 1.00 82.81 288 PRO A N 1
ATOM 2198 C CA . PRO A 1 288 ? 8.302 5.817 27.858 1.00 82.81 288 PRO A CA 1
ATOM 2199 C C . PRO A 1 288 ? 7.723 4.419 28.121 1.00 82.81 288 PRO A C 1
ATOM 2201 O O . PRO A 1 288 ? 8.300 3.436 27.677 1.00 82.81 288 PRO A O 1
ATOM 2204 N N . THR A 1 289 ? 6.575 4.338 28.799 1.00 86.00 289 THR A N 1
ATOM 2205 C CA . THR A 1 289 ? 5.864 3.091 29.119 1.00 86.00 289 THR A CA 1
ATOM 2206 C C . THR A 1 289 ? 4.977 2.562 27.993 1.00 86.00 289 THR A C 1
ATOM 2208 O O . THR A 1 289 ? 4.445 1.464 28.127 1.00 86.00 289 THR A O 1
ATOM 2211 N N . ASP A 1 290 ? 4.766 3.329 26.921 1.00 86.06 290 ASP A N 1
ATOM 2212 C CA . ASP A 1 290 ? 3.946 2.879 25.798 1.00 86.06 290 ASP A CA 1
ATOM 2213 C C . ASP A 1 290 ? 4.638 1.719 25.070 1.00 86.06 290 ASP A C 1
ATOM 2215 O O . ASP A 1 290 ? 5.873 1.716 24.972 1.00 86.06 290 ASP A O 1
ATOM 2219 N N . PRO A 1 291 ? 3.875 0.767 24.504 1.00 88.88 291 PRO A N 1
ATOM 2220 C CA . PRO A 1 291 ? 4.443 -0.358 23.772 1.00 88.88 291 PRO A CA 1
ATOM 2221 C C . PRO A 1 291 ? 5.321 0.104 22.598 1.00 88.88 291 PRO A C 1
ATOM 2223 O O . PRO A 1 291 ? 5.091 1.152 21.991 1.00 88.88 291 PRO A O 1
ATOM 2226 N N . MET A 1 292 ? 6.339 -0.695 22.273 1.00 87.31 292 MET A N 1
ATOM 2227 C CA . MET A 1 292 ? 7.234 -0.472 21.125 1.00 87.31 292 MET A CA 1
ATOM 2228 C C . MET A 1 292 ? 6.819 -1.264 19.882 1.00 87.31 292 MET A C 1
ATOM 2230 O O . MET A 1 292 ? 7.198 -0.913 18.763 1.00 87.31 292 MET A O 1
ATOM 2234 N N . LYS A 1 293 ? 6.013 -2.306 20.078 1.00 90.88 293 LYS A N 1
ATOM 2235 C CA . LYS A 1 293 ? 5.411 -3.122 19.030 1.00 90.88 293 LYS A CA 1
ATOM 2236 C C . LYS A 1 293 ? 3.982 -3.501 19.404 1.00 90.88 293 LYS A C 1
ATOM 2238 O O . LYS A 1 293 ? 3.626 -3.488 20.583 1.00 90.88 293 LYS A O 1
ATOM 2243 N N . ALA A 1 294 ? 3.181 -3.839 18.406 1.00 94.19 294 ALA A N 1
ATOM 2244 C CA . ALA A 1 294 ? 1.900 -4.501 18.581 1.00 94.19 294 ALA A CA 1
ATOM 2245 C C . ALA A 1 294 ? 1.843 -5.726 17.668 1.00 94.19 294 ALA A C 1
ATOM 2247 O O . ALA A 1 294 ? 2.225 -5.641 16.503 1.00 94.19 294 ALA A O 1
ATOM 2248 N N . GLU A 1 295 ? 1.350 -6.831 18.215 1.00 94.12 295 GLU A N 1
ATOM 2249 C CA . GLU A 1 295 ? 1.205 -8.120 17.543 1.00 94.12 295 GLU A CA 1
ATOM 2250 C C . GLU A 1 295 ? -0.243 -8.574 17.704 1.00 94.12 295 GLU A C 1
ATOM 2252 O O . GLU A 1 295 ? -0.796 -8.507 18.806 1.00 94.12 295 GLU A O 1
ATOM 2257 N N . PHE A 1 296 ? -0.881 -8.954 16.603 1.00 94.62 296 PHE A N 1
ATOM 2258 C CA . PHE A 1 296 ? -2.280 -9.374 16.582 1.00 94.62 296 PHE A CA 1
ATOM 2259 C C . PHE A 1 296 ? -2.582 -10.175 15.313 1.00 94.62 296 PHE A C 1
ATOM 2261 O O . PHE A 1 296 ? -1.780 -10.217 14.378 1.00 94.62 296 PHE A O 1
ATOM 2268 N N . GLN A 1 297 ? -3.732 -10.841 15.304 1.00 93.44 297 GLN A N 1
ATOM 2269 C CA . GLN A 1 297 ? -4.205 -11.658 14.190 1.00 93.44 297 GLN A CA 1
ATOM 2270 C C . GLN A 1 297 ? -5.426 -10.998 13.574 1.00 93.44 297 GLN A C 1
ATOM 2272 O O . GLN A 1 297 ? -6.324 -10.572 14.294 1.00 93.44 297 GLN A O 1
ATOM 2277 N N . LEU A 1 298 ? -5.467 -10.943 12.248 1.00 93.00 298 LEU A N 1
ATOM 2278 C CA . LEU A 1 298 ? -6.643 -10.506 11.511 1.00 93.00 298 LEU A CA 1
ATOM 2279 C C . LEU A 1 298 ? -7.207 -11.668 10.713 1.00 93.00 298 LEU A C 1
ATOM 2281 O O . LEU A 1 298 ? -6.461 -12.405 10.065 1.00 93.00 298 LEU A O 1
ATOM 2285 N N . LYS A 1 299 ? -8.532 -11.777 10.716 1.00 92.12 299 LYS A N 1
ATOM 2286 C CA . LYS A 1 299 ? -9.258 -12.672 9.824 1.00 92.12 299 LYS A CA 1
ATOM 2287 C C . LYS A 1 299 ? -9.463 -11.999 8.479 1.00 92.12 299 LYS A C 1
ATOM 2289 O O . LYS A 1 299 ? -9.885 -10.845 8.398 1.00 92.12 299 LYS A O 1
ATOM 2294 N N . LEU A 1 300 ? -9.160 -12.724 7.416 1.00 90.00 300 LEU A N 1
ATOM 2295 C CA . LEU A 1 300 ? -9.391 -12.260 6.062 1.00 90.00 300 LEU A CA 1
ATOM 2296 C C . LEU A 1 300 ? -10.820 -12.603 5.645 1.00 90.00 300 LEU A C 1
ATOM 2298 O O . LEU A 1 300 ? -11.327 -13.693 5.911 1.00 90.00 300 LEU A O 1
ATOM 2302 N N . SER A 1 301 ? -11.471 -11.655 4.981 1.00 84.38 301 SER A N 1
ATOM 2303 C CA . SER A 1 301 ? -12.813 -11.846 4.441 1.00 84.38 301 SER A CA 1
ATOM 2304 C C . SER A 1 301 ? -12.749 -12.715 3.188 1.00 84.38 301 SER A C 1
ATOM 2306 O O . SER A 1 301 ? -12.137 -12.333 2.188 1.00 84.38 301 SER A O 1
ATOM 2308 N N . VAL A 1 302 ? -13.384 -13.884 3.245 1.00 70.38 302 VAL A N 1
ATOM 2309 C CA . VAL A 1 302 ? -13.487 -14.826 2.128 1.00 70.38 302 VAL A CA 1
ATOM 2310 C C . VAL A 1 302 ? -14.861 -14.669 1.479 1.00 70.38 302 VAL A C 1
ATOM 2312 O O . VAL A 1 302 ? -15.870 -14.558 2.172 1.00 70.38 302 VAL A O 1
ATOM 2315 N N . ASP A 1 303 ? -14.925 -14.682 0.147 1.00 62.31 303 ASP A N 1
ATOM 2316 C CA . ASP A 1 303 ? -16.207 -14.747 -0.560 1.00 62.31 303 ASP A CA 1
ATOM 2317 C C . ASP A 1 303 ? -16.925 -16.061 -0.184 1.00 62.31 303 ASP A C 1
ATOM 2319 O O . ASP A 1 303 ? -16.391 -17.153 -0.406 1.00 62.31 303 ASP A O 1
ATOM 2323 N N . GLU A 1 304 ? -18.136 -15.969 0.384 1.00 52.25 304 GLU A N 1
ATOM 2324 C CA . GLU A 1 304 ? -18.934 -17.103 0.889 1.00 52.25 304 GLU A CA 1
ATOM 2325 C C . GLU A 1 304 ? -19.204 -18.187 -0.182 1.00 52.25 304 GLU A C 1
ATOM 2327 O O . GLU A 1 304 ? -19.607 -19.310 0.135 1.00 52.25 304 GLU A O 1
ATOM 2332 N N . GLY A 1 305 ? -18.954 -17.889 -1.464 1.00 46.56 305 GLY A N 1
ATOM 2333 C CA . GLY A 1 305 ? -19.014 -18.842 -2.575 1.00 46.56 305 GLY A CA 1
ATOM 2334 C C . GLY A 1 305 ? -17.815 -19.794 -2.721 1.00 46.56 305 GLY A C 1
ATOM 2335 O O . GLY A 1 305 ? -17.884 -20.714 -3.539 1.00 46.56 305 GLY A O 1
ATOM 2336 N N . LEU A 1 306 ? -16.729 -19.608 -1.963 1.00 46.50 306 LEU A N 1
ATOM 2337 C CA . LEU A 1 306 ? -15.441 -20.298 -2.139 1.00 46.50 306 LEU A CA 1
ATOM 2338 C C . LEU A 1 306 ? -15.045 -21.151 -0.924 1.00 46.50 306 LEU A C 1
ATOM 2340 O O . LEU A 1 306 ? -13.918 -21.122 -0.446 1.00 46.50 306 LEU A O 1
ATOM 2344 N N . THR A 1 307 ? -15.946 -22.027 -0.477 1.00 41.38 307 THR A N 1
ATOM 2345 C CA . THR A 1 307 ? -15.569 -23.189 0.352 1.00 41.38 307 THR A CA 1
ATOM 2346 C C . THR A 1 307 ? -14.967 -24.292 -0.528 1.00 41.38 307 THR A C 1
ATOM 2348 O O . THR A 1 307 ? -15.509 -25.387 -0.659 1.00 41.38 307 THR A O 1
ATOM 2351 N N . SER A 1 308 ? -13.843 -24.013 -1.193 1.00 42.97 308 SER A N 1
ATOM 2352 C CA . SER A 1 308 ? -13.035 -25.060 -1.827 1.00 42.97 308 SER A CA 1
ATOM 2353 C C . SER A 1 308 ? -11.798 -25.311 -0.984 1.00 42.97 308 SER A C 1
ATOM 2355 O O . SER A 1 308 ? -11.110 -24.359 -0.643 1.00 42.97 308 SER A O 1
ATOM 2357 N N . HIS A 1 309 ? -11.540 -26.581 -0.673 1.00 42.94 309 HIS A N 1
ATOM 2358 C CA . HIS A 1 309 ? -10.400 -27.106 0.080 1.00 42.94 309 HIS A CA 1
ATOM 2359 C C . HIS A 1 309 ? -9.065 -26.412 -0.256 1.00 42.94 309 HIS A C 1
ATOM 2361 O O . HIS A 1 309 ? -8.319 -26.881 -1.114 1.00 42.94 309 HIS A O 1
ATOM 2367 N N . MET A 1 310 ? -8.757 -25.306 0.421 1.00 45.41 310 MET A N 1
ATOM 2368 C CA . MET A 1 310 ? -7.433 -24.698 0.377 1.00 45.41 310 MET A CA 1
ATOM 2369 C C . MET A 1 310 ? -6.525 -25.466 1.330 1.00 45.41 310 MET A C 1
ATOM 2371 O O . MET A 1 310 ? -6.884 -25.731 2.480 1.00 45.41 310 MET A O 1
ATOM 2375 N N . GLN A 1 311 ? -5.367 -25.880 0.821 1.00 46.22 311 GLN A N 1
ATOM 2376 C CA . GLN A 1 311 ? -4.314 -26.466 1.639 1.00 46.22 311 GLN A CA 1
ATOM 2377 C C . GLN A 1 311 ? -3.723 -25.392 2.555 1.00 46.22 311 GLN A C 1
ATOM 2379 O O . GLN A 1 311 ? -3.644 -24.220 2.186 1.00 46.22 311 GLN A O 1
ATOM 2384 N N . LYS A 1 312 ? -3.314 -25.804 3.756 1.00 41.19 312 LYS A N 1
ATOM 2385 C CA . LYS A 1 312 ? -2.748 -24.916 4.770 1.00 41.19 312 LYS A CA 1
ATOM 2386 C C . LYS A 1 312 ? -1.528 -24.166 4.216 1.00 41.19 312 LYS A C 1
ATOM 2388 O O . LYS A 1 312 ? -0.631 -24.834 3.704 1.00 41.19 312 LYS A O 1
ATOM 2393 N N . PRO A 1 313 ? -1.447 -22.823 4.314 1.00 39.62 313 PRO A N 1
ATOM 2394 C CA . PRO A 1 313 ? -0.186 -22.141 4.079 1.00 39.62 313 PRO A CA 1
ATOM 2395 C C . PRO A 1 313 ? 0.795 -22.602 5.160 1.00 39.62 313 PRO A C 1
ATOM 2397 O O . PRO A 1 313 ? 0.543 -22.462 6.358 1.00 39.62 313 PRO A O 1
ATOM 2400 N N . PHE A 1 314 ? 1.888 -23.227 4.733 1.00 45.00 314 PHE A N 1
ATOM 2401 C CA . PHE A 1 314 ? 2.941 -23.663 5.636 1.00 45.00 314 PHE A CA 1
ATOM 2402 C C . PHE A 1 314 ? 3.800 -22.451 5.986 1.00 45.00 314 PHE A C 1
ATOM 2404 O O . PHE A 1 314 ? 4.548 -21.943 5.151 1.00 45.00 314 PHE A O 1
ATOM 2411 N N . VAL A 1 315 ? 3.720 -22.005 7.240 1.00 40.00 315 VAL A N 1
ATOM 2412 C CA . VAL A 1 315 ? 4.907 -21.448 7.895 1.00 40.00 315 VAL A CA 1
ATOM 2413 C C . VAL A 1 315 ? 5.944 -22.571 7.882 1.00 40.00 315 VAL A C 1
ATOM 2415 O O . VAL A 1 315 ? 5.579 -23.732 8.069 1.00 40.00 315 VAL A O 1
ATOM 2418 N N . PHE A 1 316 ? 7.199 -22.261 7.569 1.00 39.09 316 PHE A N 1
ATOM 2419 C CA . PHE A 1 316 ? 8.272 -23.252 7.500 1.00 39.09 316 PHE A CA 1
ATOM 2420 C C . PHE A 1 316 ? 8.400 -23.950 8.869 1.00 39.09 316 PHE A C 1
ATOM 2422 O O . PHE A 1 316 ? 9.033 -23.434 9.783 1.00 39.09 316 PHE A O 1
ATOM 2429 N N . GLU A 1 317 ? 7.758 -25.104 9.044 1.00 42.81 317 GLU A N 1
ATOM 2430 C CA . GLU A 1 317 ? 7.965 -25.947 10.217 1.00 42.81 317 GLU A CA 1
ATOM 2431 C C . GLU A 1 317 ? 9.277 -26.719 9.998 1.00 42.81 317 GLU A C 1
ATOM 2433 O O . GLU A 1 317 ? 9.460 -27.314 8.927 1.00 42.81 317 GLU A O 1
ATOM 2438 N N . PRO A 1 318 ? 10.210 -26.736 10.968 1.00 42.31 318 PRO A N 1
ATOM 2439 C CA . PRO A 1 318 ? 11.396 -27.574 10.874 1.00 42.31 318 PRO A CA 1
ATOM 2440 C C . PRO A 1 318 ? 10.985 -29.030 10.617 1.00 42.31 318 PRO A C 1
ATOM 2442 O O . PRO A 1 318 ? 10.229 -29.617 11.396 1.00 42.31 318 PRO A O 1
ATOM 2445 N N . MET A 1 319 ? 11.464 -29.617 9.515 1.00 43.28 319 MET A N 1
ATOM 2446 C CA . MET A 1 319 ? 11.146 -31.006 9.169 1.00 43.28 319 MET A CA 1
ATOM 2447 C C . MET A 1 319 ? 11.596 -31.935 10.300 1.00 43.28 319 MET A C 1
ATOM 2449 O O . MET A 1 319 ? 12.743 -31.873 10.752 1.00 43.28 319 MET A O 1
ATOM 2453 N N . LYS A 1 320 ? 10.711 -32.829 10.749 1.00 60.00 320 LYS A N 1
ATOM 2454 C CA . LYS A 1 320 ? 11.094 -33.890 11.690 1.00 60.00 320 LYS A CA 1
ATOM 2455 C C . LYS A 1 320 ? 12.056 -34.864 11.008 1.00 60.00 320 LYS A C 1
ATOM 2457 O O . LYS A 1 320 ? 12.050 -35.015 9.788 1.00 60.00 320 LYS A O 1
ATOM 2462 N N . GLU A 1 321 ? 12.883 -35.552 11.794 1.00 48.34 321 GLU A N 1
ATOM 2463 C CA . GLU A 1 321 ? 13.827 -36.545 11.269 1.00 48.34 321 GLU A CA 1
ATOM 2464 C C . GLU A 1 321 ? 13.091 -37.610 10.431 1.00 48.34 321 GLU A C 1
ATOM 2466 O O . GLU A 1 321 ? 12.196 -38.296 10.925 1.00 48.34 321 GLU A O 1
ATOM 2471 N N . GLY A 1 322 ? 13.450 -37.719 9.146 1.00 48.78 322 GLY A N 1
ATOM 2472 C CA . GLY A 1 322 ? 12.820 -38.636 8.189 1.00 48.78 322 GLY A CA 1
ATOM 2473 C C . GLY A 1 322 ? 11.557 -38.114 7.491 1.00 48.78 322 GLY A C 1
ATOM 2474 O O . GLY A 1 322 ? 10.964 -38.866 6.725 1.00 48.78 322 GLY A O 1
ATOM 2475 N N . GLN A 1 323 ? 11.154 -36.863 7.729 1.00 48.00 323 GLN A N 1
ATOM 2476 C CA . GLN A 1 323 ? 10.051 -36.204 7.028 1.00 48.00 323 GLN A CA 1
ATOM 2477 C C . GLN A 1 323 ? 10.557 -35.568 5.724 1.00 48.00 323 GLN A C 1
ATOM 2479 O O . GLN A 1 323 ? 11.555 -34.845 5.720 1.00 48.00 323 GLN A O 1
ATOM 2484 N N . HIS A 1 324 ? 9.876 -35.838 4.614 1.00 47.59 324 HIS A N 1
ATOM 2485 C CA . HIS A 1 324 ? 10.146 -35.243 3.310 1.00 47.59 324 HIS A CA 1
ATOM 2486 C C . HIS A 1 324 ? 9.207 -34.055 3.050 1.00 47.59 324 HIS A C 1
ATOM 2488 O O . HIS A 1 324 ? 8.108 -33.988 3.593 1.00 47.59 324 HIS A O 1
ATOM 2494 N N . LEU A 1 325 ? 9.611 -33.124 2.176 1.00 39.06 325 LEU A N 1
ATOM 2495 C CA . LEU A 1 325 ? 8.779 -31.977 1.762 1.00 39.06 325 LEU A CA 1
ATOM 2496 C C . LEU A 1 325 ? 7.397 -32.397 1.227 1.00 39.06 325 LEU A C 1
ATOM 2498 O O . LEU A 1 325 ? 6.423 -31.669 1.392 1.00 39.06 325 LEU A O 1
ATOM 2502 N N . GLU A 1 326 ? 7.309 -33.579 0.616 1.00 43.66 326 GLU A N 1
ATOM 2503 C CA . GLU A 1 326 ? 6.066 -34.158 0.095 1.00 43.66 326 GLU A CA 1
ATOM 2504 C C . GLU A 1 326 ? 5.103 -34.604 1.216 1.00 43.66 326 GLU A C 1
ATOM 2506 O O . GLU A 1 326 ? 3.891 -34.611 1.009 1.00 43.66 326 GLU A O 1
ATOM 2511 N N . ASP A 1 327 ? 5.619 -34.899 2.416 1.00 44.16 327 ASP A N 1
ATOM 2512 C CA . ASP A 1 327 ? 4.845 -35.371 3.576 1.00 44.16 327 ASP A CA 1
ATOM 2513 C C . ASP A 1 327 ? 4.130 -34.233 4.323 1.00 44.16 327 ASP A C 1
ATOM 2515 O O . ASP A 1 327 ? 3.307 -34.480 5.204 1.00 44.16 327 ASP A O 1
ATOM 2519 N N . LEU A 1 328 ? 4.438 -32.973 3.996 1.00 50.28 328 LEU A N 1
ATOM 2520 C CA . LEU A 1 328 ? 3.728 -31.810 4.535 1.00 50.28 328 LEU A CA 1
ATOM 2521 C C . LEU A 1 328 ? 2.330 -31.665 3.917 1.00 50.28 328 LEU A C 1
ATOM 2523 O O . LEU A 1 328 ? 1.478 -30.996 4.487 1.00 50.28 328 LEU A O 1
ATOM 2527 N N . ASN A 1 329 ? 2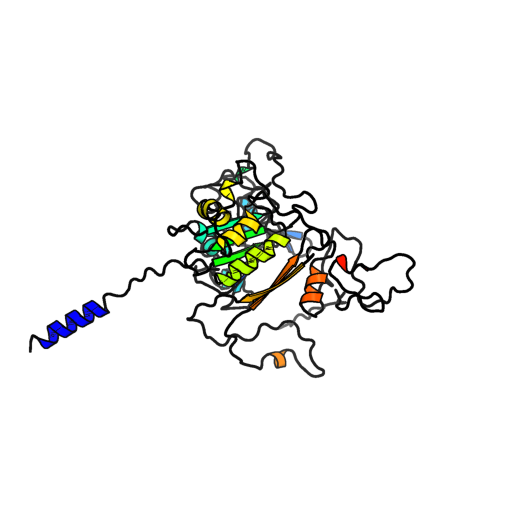.055 -32.330 2.793 1.00 44.91 329 ASN A N 1
ATOM 2528 C CA . ASN A 1 329 ? 0.862 -32.111 1.976 1.00 44.91 329 ASN A CA 1
ATOM 2529 C C . ASN A 1 329 ? -0.439 -32.745 2.520 1.00 44.91 329 ASN A C 1
ATOM 2531 O O . ASN A 1 329 ? -1.480 -32.664 1.865 1.00 44.91 329 ASN A O 1
ATOM 2535 N N . ASP A 1 330 ? -0.401 -33.368 3.700 1.00 46.16 330 ASP A N 1
ATOM 2536 C CA . ASP A 1 330 ? -1.486 -34.200 4.224 1.00 46.16 330 ASP A CA 1
ATOM 2537 C C . ASP A 1 330 ? -2.011 -33.667 5.563 1.00 46.16 330 ASP A C 1
ATOM 2539 O O . ASP A 1 330 ? -1.516 -34.004 6.635 1.00 46.16 330 ASP A O 1
ATOM 2543 N N . ASN A 1 331 ? -3.032 -32.809 5.497 1.00 42.91 331 ASN A N 1
ATOM 2544 C CA . ASN A 1 331 ? -4.155 -32.800 6.441 1.00 42.91 331 ASN A CA 1
ATOM 2545 C C . ASN A 1 331 ? -5.219 -31.823 5.932 1.00 42.91 331 ASN A C 1
ATOM 2547 O O . ASN A 1 331 ? -5.205 -30.636 6.250 1.00 42.91 331 ASN A O 1
ATOM 2551 N N . GLY A 1 332 ? -6.145 -32.347 5.126 1.00 45.91 332 GLY A N 1
ATOM 2552 C CA . GLY A 1 332 ? -7.284 -31.635 4.540 1.00 45.91 332 GLY A CA 1
ATOM 2553 C C . GLY A 1 332 ? -8.346 -31.175 5.545 1.00 45.91 332 GLY A C 1
ATOM 2554 O O . GLY A 1 332 ? -9.533 -31.437 5.351 1.00 45.91 332 GLY A O 1
ATOM 2555 N N . SER A 1 333 ? -7.944 -30.481 6.608 1.00 39.78 333 SER A N 1
ATOM 2556 C CA . SER A 1 333 ? -8.859 -29.664 7.399 1.00 39.78 333 SER A CA 1
ATOM 2557 C C . SER A 1 333 ? -9.268 -28.450 6.558 1.00 39.78 333 SER A C 1
ATOM 2559 O O . SER A 1 333 ? -8.383 -27.751 6.065 1.00 39.78 333 SER A O 1
ATOM 2561 N N . PRO A 1 334 ? -10.572 -28.178 6.372 1.00 41.38 334 PRO A N 1
ATOM 2562 C CA . PRO A 1 334 ? -11.005 -26.943 5.737 1.00 41.38 334 PRO A CA 1
ATOM 2563 C C . PRO A 1 334 ? -10.494 -25.762 6.567 1.00 41.38 334 PRO A C 1
ATOM 2565 O O . PRO A 1 334 ? -10.824 -25.655 7.750 1.00 41.38 334 PRO A O 1
ATOM 2568 N N . ILE A 1 335 ? -9.684 -24.894 5.965 1.00 46.03 335 ILE A N 1
ATOM 2569 C CA . ILE A 1 335 ? -9.469 -23.553 6.502 1.00 46.03 335 ILE A CA 1
ATOM 2570 C C . ILE A 1 335 ? -10.753 -22.791 6.204 1.00 46.03 335 ILE A C 1
ATOM 2572 O O . ILE A 1 335 ? -11.035 -22.493 5.047 1.00 46.03 335 ILE A O 1
ATOM 2576 N N . ASN A 1 336 ? -11.569 -22.567 7.231 1.00 48.03 336 ASN A N 1
ATOM 2577 C CA . ASN A 1 336 ? -12.762 -21.735 7.084 1.00 48.03 336 ASN A CA 1
ATOM 2578 C C . ASN A 1 336 ? -12.425 -20.238 7.159 1.00 48.03 336 ASN A C 1
ATOM 2580 O O . ASN A 1 336 ? -13.151 -19.458 6.559 1.00 48.03 336 ASN A O 1
ATOM 2584 N N . ASP A 1 337 ? -11.310 -19.864 7.800 1.00 57.12 337 ASP A N 1
ATOM 2585 C CA . ASP A 1 337 ? -10.878 -18.474 7.961 1.00 57.12 337 ASP A CA 1
ATOM 2586 C C . ASP A 1 337 ? -9.379 -18.383 7.602 1.00 57.12 337 ASP A C 1
ATOM 2588 O O . ASP A 1 337 ? -8.548 -18.998 8.275 1.00 57.12 337 ASP A O 1
ATOM 2592 N N . GLU A 1 338 ? -9.017 -17.674 6.527 1.00 74.94 338 GLU A N 1
ATOM 2593 C CA . GLU A 1 338 ? -7.616 -17.290 6.304 1.00 74.94 338 GLU A CA 1
ATOM 2594 C C . GLU A 1 338 ? -7.239 -16.217 7.334 1.00 74.94 338 GLU A C 1
ATOM 2596 O O . GLU A 1 338 ? -7.987 -15.263 7.545 1.00 74.94 338 GLU A O 1
ATOM 2601 N N . GLU A 1 339 ? -6.085 -16.359 7.981 1.00 84.75 339 GLU A N 1
ATOM 2602 C CA . GLU A 1 339 ? -5.614 -15.428 9.008 1.00 84.75 339 GLU A CA 1
ATOM 2603 C C . GLU A 1 339 ? -4.252 -14.854 8.623 1.00 84.75 339 GLU A C 1
ATOM 2605 O O . GLU A 1 339 ? -3.418 -15.526 8.009 1.00 84.75 339 GLU A O 1
ATOM 2610 N N . VAL A 1 340 ? -4.013 -13.607 9.019 1.00 88.94 340 VAL A N 1
ATOM 2611 C CA . VAL A 1 340 ? -2.722 -12.934 8.877 1.00 88.94 340 VAL A CA 1
ATOM 2612 C C . VAL A 1 340 ? -2.246 -12.435 10.236 1.00 88.94 340 VAL A C 1
ATOM 2614 O O . VAL A 1 340 ? -2.991 -11.801 10.984 1.00 88.94 340 VAL A O 1
ATOM 2617 N N . LEU A 1 341 ? -0.983 -12.716 10.553 1.00 90.75 341 LEU A N 1
ATOM 2618 C CA . LEU A 1 341 ? -0.292 -12.119 11.691 1.00 90.75 341 LEU A CA 1
ATOM 2619 C C . LEU A 1 341 ? 0.215 -10.735 11.298 1.00 90.75 341 LEU A C 1
ATOM 2621 O O . LEU A 1 341 ? 0.911 -10.583 10.292 1.00 90.75 341 LEU A O 1
ATOM 2625 N N . VAL A 1 342 ? -0.113 -9.731 12.104 1.00 94.19 342 VAL A N 1
ATOM 2626 C CA . VAL A 1 342 ? 0.290 -8.346 11.876 1.00 94.19 342 VAL A CA 1
ATOM 2627 C C . VAL A 1 342 ? 1.240 -7.903 12.975 1.00 94.19 342 VAL A C 1
ATOM 2629 O O . VAL A 1 342 ? 0.898 -7.933 14.156 1.00 94.19 342 VAL A O 1
ATOM 2632 N N . LEU A 1 343 ? 2.417 -7.431 12.558 1.00 93.81 343 LEU A N 1
ATOM 2633 C CA . LEU A 1 343 ? 3.389 -6.776 13.423 1.00 93.81 343 LEU A CA 1
ATOM 2634 C C . LEU A 1 343 ? 3.462 -5.290 13.088 1.00 93.81 343 LEU A C 1
ATOM 2636 O O . LEU A 1 343 ? 3.859 -4.904 11.987 1.00 93.81 343 LEU A O 1
ATOM 2640 N N . VAL A 1 344 ? 3.126 -4.448 14.058 1.00 94.44 344 VAL A N 1
ATOM 2641 C CA . VAL A 1 344 ? 3.256 -2.995 13.947 1.00 94.44 344 VAL A CA 1
ATOM 2642 C C . VAL A 1 344 ? 4.408 -2.538 14.822 1.00 94.44 344 VAL A C 1
ATOM 2644 O O . VAL A 1 344 ? 4.412 -2.771 16.028 1.00 94.44 344 VAL A O 1
ATOM 2647 N N . LYS A 1 345 ? 5.380 -1.858 14.217 1.00 89.25 345 LYS A N 1
ATOM 2648 C CA . LYS A 1 345 ? 6.578 -1.353 14.888 1.00 89.25 345 LYS A CA 1
ATOM 2649 C C . LYS A 1 345 ? 6.470 0.156 15.131 1.00 89.25 345 LYS A C 1
ATOM 2651 O O . LYS A 1 345 ? 6.171 0.907 14.208 1.00 89.25 345 LYS A O 1
ATOM 2656 N N . SER A 1 346 ? 6.774 0.600 16.349 1.00 88.00 346 SER A N 1
ATOM 2657 C CA . SER A 1 346 ? 6.877 2.020 16.711 1.00 88.00 346 SER A CA 1
ATOM 2658 C C . SER A 1 346 ? 8.168 2.663 16.183 1.00 88.00 346 SER A C 1
ATOM 2660 O O . SER A 1 346 ? 9.207 1.996 16.176 1.00 88.00 346 SER A O 1
ATOM 2662 N N . PRO A 1 347 ? 8.176 3.971 15.859 1.00 83.69 347 PRO A N 1
ATOM 2663 C CA . PRO A 1 347 ? 9.403 4.732 15.598 1.00 83.69 347 PRO A CA 1
ATOM 2664 C C . PRO A 1 347 ? 10.463 4.623 16.704 1.00 83.69 347 PRO A C 1
ATOM 2666 O O . PRO A 1 347 ? 11.655 4.639 16.416 1.00 83.69 347 PRO A O 1
ATOM 2669 N N . ARG A 1 348 ? 10.031 4.457 17.963 1.00 83.00 348 ARG A N 1
ATOM 2670 C CA . ARG A 1 348 ? 10.920 4.318 19.130 1.00 83.00 348 ARG A CA 1
ATOM 2671 C C . ARG A 1 348 ? 11.606 2.950 19.224 1.00 83.00 348 ARG A C 1
ATOM 2673 O O . ARG A 1 348 ? 12.571 2.799 19.969 1.00 83.00 348 ARG A O 1
ATOM 2680 N N . ALA A 1 349 ? 11.126 1.944 18.490 1.00 80.06 349 ALA A N 1
ATOM 2681 C CA . ALA A 1 349 ? 11.737 0.622 18.471 1.00 80.06 349 ALA A CA 1
ATOM 2682 C C . ALA A 1 349 ? 13.016 0.655 17.617 1.00 80.06 349 ALA A C 1
ATOM 2684 O O . ALA A 1 349 ? 12.983 0.512 16.393 1.00 80.06 349 ALA A O 1
ATOM 2685 N N . ALA A 1 350 ? 14.172 0.828 18.253 1.00 76.62 350 ALA A N 1
ATOM 2686 C CA . ALA A 1 350 ? 15.472 0.893 17.582 1.00 76.62 350 ALA A CA 1
ATOM 2687 C C . ALA A 1 350 ? 16.047 -0.497 17.220 1.00 76.62 350 ALA A C 1
ATOM 2689 O O . ALA A 1 350 ? 17.239 -0.741 17.372 1.00 76.62 350 ALA A O 1
ATOM 2690 N N . VAL A 1 351 ? 15.198 -1.412 16.739 1.00 71.88 351 VAL A N 1
ATOM 2691 C CA . VAL A 1 351 ? 15.568 -2.790 16.367 1.00 71.88 351 VAL A CA 1
ATOM 2692 C C . VAL A 1 351 ? 15.237 -3.082 14.902 1.00 71.88 351 VAL A C 1
ATOM 2694 O O . VAL A 1 351 ? 14.263 -2.527 14.379 1.00 71.88 351 VAL A O 1
ATOM 2697 N N . PRO A 1 352 ? 15.993 -3.938 14.197 1.00 73.75 352 PRO A N 1
ATOM 2698 C CA . PRO A 1 352 ? 15.617 -4.371 12.854 1.00 73.75 352 PRO A CA 1
ATOM 2699 C C . PRO A 1 352 ? 14.209 -4.998 12.855 1.00 73.75 352 PRO A C 1
ATOM 2701 O O . PRO A 1 352 ? 13.939 -5.847 13.705 1.00 73.75 352 PRO A O 1
ATOM 2704 N N . PRO A 1 353 ? 13.301 -4.633 11.924 1.00 78.75 353 PRO A N 1
ATOM 2705 C CA . PRO A 1 353 ? 11.946 -5.196 11.886 1.00 78.75 353 PRO A CA 1
ATOM 2706 C C . PRO A 1 353 ? 11.923 -6.730 11.851 1.00 78.75 353 PRO A C 1
ATOM 2708 O O . PRO A 1 353 ? 11.059 -7.354 12.450 1.00 78.75 353 PRO A O 1
ATOM 2711 N N . TRP A 1 354 ? 12.914 -7.335 11.200 1.00 76.12 354 TRP A N 1
ATOM 2712 C CA . TRP A 1 354 ? 13.040 -8.782 11.038 1.00 76.12 354 TRP A CA 1
ATOM 2713 C C . TRP A 1 354 ? 13.297 -9.525 12.350 1.00 76.12 354 TRP A C 1
ATOM 2715 O O . TRP A 1 354 ? 12.862 -10.661 12.482 1.00 76.12 354 TRP A O 1
ATOM 2725 N N . ALA A 1 355 ? 13.941 -8.881 13.330 1.00 74.69 355 ALA A N 1
ATOM 2726 C CA . ALA A 1 355 ? 14.122 -9.454 14.664 1.00 74.69 355 ALA A CA 1
ATOM 2727 C C . ALA A 1 355 ? 12.776 -9.598 15.384 1.00 74.69 355 ALA A C 1
ATOM 2729 O O . ALA A 1 355 ? 12.487 -10.635 15.968 1.00 74.69 355 ALA A O 1
ATOM 2730 N N . LEU A 1 356 ? 11.928 -8.570 15.269 1.00 81.19 356 LEU A N 1
ATOM 2731 C CA . LEU A 1 356 ? 10.579 -8.589 15.830 1.00 81.19 356 LEU A CA 1
ATOM 2732 C C . LEU A 1 356 ? 9.698 -9.633 15.136 1.00 81.19 356 LEU A C 1
ATOM 2734 O O . LEU A 1 356 ? 8.890 -10.287 15.783 1.00 81.19 356 LEU A O 1
ATOM 2738 N N . VAL A 1 357 ? 9.860 -9.797 13.819 1.00 82.69 357 VAL A N 1
ATOM 2739 C CA . VAL A 1 357 ? 9.145 -10.827 13.051 1.00 82.69 357 VAL A CA 1
ATOM 2740 C C . VAL A 1 357 ? 9.568 -12.229 13.485 1.00 82.69 357 VAL A C 1
ATOM 2742 O O . VAL A 1 357 ? 8.694 -13.061 13.697 1.00 82.69 357 VAL A O 1
ATOM 2745 N N . ALA A 1 358 ? 10.869 -12.487 13.645 1.00 75.19 358 ALA A N 1
ATOM 2746 C CA . ALA A 1 358 ? 11.365 -13.782 14.110 1.00 75.19 358 ALA A CA 1
ATOM 2747 C C . ALA A 1 358 ? 10.797 -14.141 15.494 1.00 75.19 358 ALA A C 1
ATOM 2749 O O . ALA A 1 358 ? 10.311 -15.248 15.709 1.00 75.19 358 ALA A O 1
ATOM 2750 N N . GLU A 1 359 ? 10.782 -13.165 16.407 1.00 78.50 359 GLU A N 1
ATOM 2751 C CA . GLU A 1 359 ? 10.192 -13.310 17.740 1.00 78.50 359 GLU A CA 1
ATOM 2752 C C . GLU A 1 359 ? 8.687 -13.595 17.696 1.00 78.50 359 GLU A C 1
ATOM 2754 O O . GLU A 1 359 ? 8.231 -14.536 18.338 1.00 78.50 359 GLU A O 1
ATOM 2759 N N . MET A 1 360 ? 7.921 -12.829 16.910 1.00 83.38 360 MET A N 1
ATOM 2760 C CA . MET A 1 360 ? 6.474 -13.031 16.761 1.00 83.38 360 MET A CA 1
ATOM 2761 C C . MET A 1 360 ? 6.141 -14.404 16.161 1.00 83.38 360 MET A C 1
ATOM 2763 O O . MET A 1 360 ? 5.122 -15.001 16.508 1.00 83.38 360 MET A O 1
ATOM 2767 N N . LEU A 1 361 ? 6.968 -14.890 15.233 1.00 80.00 361 LEU A N 1
ATOM 2768 C CA . LEU A 1 361 ? 6.758 -16.172 14.563 1.00 80.00 361 LEU A CA 1
ATOM 2769 C C . LEU A 1 361 ? 7.265 -17.373 15.364 1.00 80.00 361 LEU A C 1
ATOM 2771 O O . LEU A 1 361 ? 6.990 -18.493 14.938 1.00 80.00 361 LEU A O 1
ATOM 2775 N N . ASP A 1 362 ? 7.990 -17.160 16.470 1.00 76.94 362 ASP A N 1
ATOM 2776 C CA . ASP A 1 362 ? 8.691 -18.235 17.191 1.00 76.94 362 ASP A CA 1
ATOM 2777 C C . ASP A 1 362 ? 9.547 -19.067 16.207 1.00 76.94 362 ASP A C 1
ATOM 2779 O O . ASP A 1 362 ? 9.513 -20.299 16.163 1.00 76.94 362 ASP A O 1
ATOM 2783 N N . SER A 1 363 ? 10.210 -18.368 15.273 1.00 72.94 363 SER A N 1
ATOM 2784 C CA . SER A 1 363 ? 10.857 -18.992 14.119 1.00 72.94 363 SER A CA 1
ATOM 2785 C C . SER A 1 363 ? 11.927 -18.104 13.495 1.00 72.94 363 SER A C 1
ATOM 2787 O O . SER A 1 363 ? 11.791 -16.882 13.417 1.00 72.94 363 SER A O 1
ATOM 2789 N N . ASP A 1 364 ? 12.982 -18.737 12.989 1.00 64.62 364 ASP A N 1
ATOM 2790 C CA . ASP A 1 364 ? 14.073 -18.054 12.304 1.00 64.62 364 ASP A CA 1
ATOM 2791 C C . ASP A 1 364 ? 13.611 -17.446 10.973 1.00 64.62 364 ASP A C 1
ATOM 2793 O O . ASP A 1 364 ? 12.873 -18.053 10.192 1.00 64.62 364 ASP A O 1
ATOM 2797 N N . VAL A 1 365 ? 14.116 -16.251 10.659 1.00 65.19 365 VAL A N 1
ATOM 2798 C CA . VAL A 1 365 ? 13.878 -15.608 9.360 1.00 65.19 365 VAL A CA 1
ATOM 2799 C C . VAL A 1 365 ? 15.097 -15.822 8.467 1.00 65.19 365 VAL A C 1
ATOM 2801 O O . VAL A 1 365 ? 16.216 -15.430 8.801 1.00 65.19 365 VAL A O 1
ATOM 2804 N N . SER A 1 366 ? 14.882 -16.413 7.287 1.00 63.62 366 SER A N 1
ATOM 2805 C CA . SER A 1 366 ? 15.943 -16.642 6.298 1.00 63.62 366 SER A CA 1
ATOM 2806 C C . SER A 1 366 ? 16.389 -15.332 5.636 1.00 63.62 366 SER A C 1
ATOM 2808 O O . SER A 1 366 ? 15.896 -14.947 4.574 1.00 63.62 366 SER A O 1
ATOM 2810 N N . VAL A 1 367 ? 17.379 -14.681 6.233 1.00 62.97 367 VAL A N 1
ATOM 2811 C CA . VAL A 1 367 ? 17.949 -13.400 5.773 1.00 62.97 367 VAL A CA 1
ATOM 2812 C C . VAL A 1 367 ? 19.366 -13.517 5.201 1.00 62.97 367 VAL A C 1
ATOM 2814 O O . VAL A 1 367 ? 19.957 -12.528 4.784 1.00 62.97 367 VAL A O 1
ATOM 2817 N N . ALA A 1 368 ? 19.928 -14.722 5.194 1.00 53.22 368 ALA A N 1
ATOM 2818 C CA . ALA A 1 368 ? 21.319 -15.039 4.876 1.00 53.22 368 ALA A CA 1
ATOM 2819 C C . ALA A 1 368 ? 21.924 -14.374 3.639 1.00 53.22 368 ALA A C 1
ATOM 2821 O O . ALA A 1 368 ? 23.129 -14.171 3.526 1.00 53.22 368 ALA A O 1
ATOM 2822 N N . SER A 1 369 ? 21.069 -14.149 2.650 1.00 51.19 369 SER A N 1
ATOM 2823 C CA . SER A 1 369 ? 21.428 -13.653 1.328 1.00 51.19 369 SER A CA 1
ATOM 2824 C C . SER A 1 369 ? 20.960 -12.217 1.108 1.00 51.19 369 SER A C 1
ATOM 2826 O O . SER A 1 369 ? 21.028 -11.713 -0.013 1.00 51.19 369 SER A O 1
ATOM 2828 N N . TRP A 1 370 ? 20.470 -11.548 2.152 1.00 60.91 370 TRP A N 1
ATOM 2829 C CA . TRP A 1 370 ? 20.017 -10.174 2.058 1.00 60.91 370 TRP A CA 1
ATOM 2830 C C . TRP A 1 370 ? 21.195 -9.214 2.000 1.00 60.91 370 TRP A C 1
ATOM 2832 O O . TRP A 1 370 ? 22.175 -9.316 2.737 1.00 60.91 370 TRP A O 1
ATOM 2842 N N . TRP A 1 371 ? 21.075 -8.245 1.103 1.00 54.62 371 TRP A N 1
ATOM 2843 C CA . TRP A 1 371 ? 21.966 -7.100 1.049 1.00 54.62 371 TRP A CA 1
ATOM 2844 C C . TRP A 1 371 ? 21.378 -5.970 1.878 1.00 54.62 371 TRP A C 1
ATOM 2846 O O . TRP A 1 371 ? 20.446 -5.297 1.443 1.00 54.62 371 TRP A O 1
ATOM 2856 N N . ASP A 1 372 ? 21.958 -5.736 3.049 1.00 54.88 372 ASP A N 1
ATOM 2857 C CA . ASP A 1 372 ? 21.749 -4.500 3.790 1.00 54.88 372 ASP A CA 1
ATOM 2858 C C . ASP A 1 372 ? 22.887 -3.521 3.466 1.00 54.88 372 ASP A C 1
ATOM 2860 O O . ASP A 1 372 ? 24.023 -3.672 3.913 1.00 54.88 372 ASP A O 1
ATOM 2864 N N . GLY A 1 373 ? 22.600 -2.544 2.601 1.00 42.22 373 GLY A N 1
ATOM 2865 C CA . GLY A 1 373 ? 23.577 -1.549 2.152 1.00 42.22 373 GLY A CA 1
ATOM 2866 C C . GLY A 1 373 ? 23.826 -0.407 3.143 1.00 42.22 373 GLY A C 1
ATOM 2867 O O . GLY A 1 373 ? 24.772 0.356 2.951 1.00 42.22 373 GLY A O 1
ATOM 2868 N N . SER A 1 374 ? 23.000 -0.276 4.186 1.00 43.19 374 SER A N 1
ATOM 2869 C CA . SER A 1 374 ? 23.076 0.824 5.159 1.00 43.19 374 SER A CA 1
ATOM 2870 C C . SER A 1 374 ? 23.729 0.393 6.470 1.00 43.19 374 SER A C 1
ATOM 2872 O O . SER A 1 374 ? 24.319 1.222 7.165 1.00 43.19 374 SER A O 1
ATOM 2874 N N . TYR A 1 375 ? 23.682 -0.903 6.786 1.00 45.34 375 TYR A N 1
ATOM 2875 C CA . TYR A 1 375 ? 24.275 -1.467 7.991 1.00 45.34 375 TYR A CA 1
ATOM 2876 C C . TYR A 1 375 ? 25.472 -2.351 7.638 1.00 45.34 375 TYR A C 1
ATOM 2878 O O . TYR A 1 375 ? 25.373 -3.557 7.444 1.00 45.34 375 TYR A O 1
ATOM 2886 N N . GLY A 1 376 ? 26.662 -1.749 7.639 1.00 35.22 376 GLY A N 1
ATOM 2887 C CA . GLY A 1 376 ? 27.937 -2.472 7.677 1.00 35.22 376 GLY A CA 1
ATOM 2888 C C . GLY A 1 376 ? 28.207 -3.178 9.014 1.00 35.22 376 GLY A C 1
ATOM 2889 O O . GLY A 1 376 ? 29.354 -3.188 9.455 1.00 35.22 376 GLY A O 1
ATOM 2890 N N . ILE A 1 377 ? 27.179 -3.710 9.687 1.00 36.81 377 ILE A N 1
ATOM 2891 C CA . ILE A 1 377 ? 27.288 -4.489 10.926 1.00 36.81 377 ILE A CA 1
ATOM 2892 C C . ILE A 1 377 ? 26.142 -5.521 10.958 1.00 36.81 377 ILE A C 1
ATOM 2894 O O . ILE A 1 377 ? 24.988 -5.117 11.107 1.00 36.81 377 ILE A O 1
ATOM 2898 N N . PRO A 1 378 ? 26.407 -6.838 10.878 1.00 37.47 378 PRO A N 1
ATOM 2899 C CA . PRO A 1 378 ? 25.402 -7.831 11.247 1.00 37.47 378 PRO A CA 1
ATOM 2900 C C . PRO A 1 378 ? 25.112 -7.661 12.746 1.00 37.47 378 PRO A C 1
ATOM 2902 O O . PRO A 1 378 ? 26.006 -7.830 13.569 1.00 37.47 378 PRO A O 1
ATOM 2905 N N . THR A 1 379 ? 23.901 -7.229 13.101 1.00 42.62 379 THR A N 1
ATOM 2906 C CA . THR A 1 379 ? 23.536 -6.805 14.471 1.00 42.62 379 THR A CA 1
ATOM 2907 C C . THR A 1 379 ? 22.437 -7.672 15.075 1.00 42.62 379 THR A C 1
ATOM 2909 O O . THR A 1 379 ? 21.486 -7.157 15.652 1.00 42.62 379 THR A O 1
ATOM 2912 N N . ILE A 1 380 ? 22.537 -8.999 14.954 1.00 48.62 380 ILE A N 1
ATOM 2913 C CA . ILE A 1 380 ? 21.704 -9.913 15.747 1.00 48.62 380 ILE A CA 1
ATOM 2914 C C . ILE A 1 380 ? 22.590 -11.044 16.258 1.00 48.62 380 ILE A C 1
ATOM 2916 O O . ILE A 1 380 ? 23.220 -11.760 15.483 1.00 48.62 380 ILE A O 1
ATOM 2920 N N . CYS A 1 381 ? 22.685 -11.131 17.585 1.00 49.25 381 CYS A N 1
ATOM 2921 C CA . CYS A 1 381 ? 23.502 -12.093 18.314 1.00 49.25 381 CYS A CA 1
ATOM 2922 C C . CYS A 1 381 ? 22.857 -13.467 18.266 1.00 49.25 381 CYS A C 1
ATOM 2924 O O . CYS A 1 381 ? 22.208 -13.895 19.218 1.00 49.25 381 CYS A O 1
ATOM 2926 N N . ALA A 1 382 ? 22.998 -14.133 17.133 1.00 44.53 382 ALA A N 1
ATOM 2927 C CA . ALA A 1 382 ? 22.428 -15.441 16.945 1.00 44.53 382 ALA A CA 1
ATOM 2928 C C . ALA A 1 382 ? 23.522 -16.432 16.539 1.00 44.53 382 ALA A C 1
ATOM 2930 O O . ALA A 1 382 ? 24.261 -16.219 15.579 1.00 44.53 382 ALA A O 1
ATOM 2931 N N . GLY A 1 383 ? 23.663 -17.481 17.352 1.00 45.66 383 GLY A N 1
ATOM 2932 C CA . GLY A 1 383 ? 24.630 -18.566 17.171 1.00 45.66 383 GLY A CA 1
ATOM 2933 C C . GLY A 1 383 ? 25.933 -18.471 17.978 1.00 45.66 383 GLY A C 1
ATOM 2934 O O . GLY A 1 383 ? 26.563 -19.507 18.175 1.00 45.66 383 GLY A O 1
ATOM 2935 N N . ASP A 1 384 ? 26.312 -17.299 18.502 1.00 45.47 384 ASP A N 1
ATOM 2936 C CA . ASP A 1 384 ? 27.579 -17.093 19.230 1.00 45.47 384 ASP A CA 1
ATOM 2937 C C . ASP A 1 384 ? 27.359 -16.568 20.667 1.00 45.47 384 ASP A C 1
ATOM 2939 O O . ASP A 1 384 ? 26.462 -15.767 20.927 1.00 45.47 384 ASP A O 1
ATOM 2943 N N . VAL A 1 385 ? 28.192 -17.016 21.617 1.00 51.06 385 VAL A N 1
ATOM 2944 C CA . VAL A 1 385 ? 28.161 -16.590 23.031 1.00 51.06 385 VAL A CA 1
ATOM 2945 C C . VAL A 1 385 ? 28.980 -15.306 23.199 1.00 51.06 385 VAL A C 1
ATOM 2947 O O . VAL A 1 385 ? 30.203 -15.325 23.055 1.00 51.06 385 VAL A O 1
ATOM 2950 N N . PHE A 1 386 ? 28.324 -14.195 23.546 1.00 49.81 386 PHE A N 1
ATOM 2951 C CA . PHE A 1 386 ? 28.955 -12.867 23.661 1.00 49.81 386 PHE A CA 1
ATOM 2952 C C . PHE A 1 386 ? 29.174 -12.394 25.109 1.00 49.81 386 PHE A C 1
ATOM 2954 O O . PHE A 1 386 ? 29.543 -11.242 25.336 1.00 49.81 386 PHE A O 1
ATOM 2961 N N . THR A 1 387 ? 29.002 -13.272 26.103 1.00 54.06 387 THR A N 1
ATOM 2962 C CA . THR A 1 387 ? 29.111 -12.929 27.538 1.00 54.06 387 THR A CA 1
ATOM 2963 C C . THR A 1 387 ? 30.454 -12.310 27.942 1.00 54.06 387 THR A C 1
ATOM 2965 O O . THR A 1 387 ? 30.516 -11.590 28.935 1.00 54.06 387 THR A O 1
ATOM 2968 N N . ASP A 1 388 ? 31.518 -12.569 27.175 1.00 45.59 388 ASP A N 1
ATOM 2969 C CA . ASP A 1 388 ? 32.893 -12.168 27.498 1.00 45.59 388 ASP A CA 1
ATOM 2970 C C . ASP A 1 388 ? 33.419 -10.996 26.645 1.00 45.59 388 ASP A C 1
ATOM 2972 O O . ASP A 1 388 ? 34.586 -10.607 26.773 1.00 45.59 388 ASP A O 1
ATOM 2976 N N . THR A 1 389 ? 32.605 -10.412 25.755 1.00 41.47 389 THR A N 1
ATOM 2977 C CA . THR A 1 389 ? 33.073 -9.296 24.920 1.00 41.47 389 THR A CA 1
ATOM 2978 C C . THR A 1 389 ? 33.100 -7.974 25.701 1.00 41.47 389 THR A C 1
ATOM 2980 O O . THR A 1 389 ? 32.100 -7.604 26.309 1.00 41.47 389 THR A O 1
ATOM 2983 N N . PRO A 1 390 ? 34.208 -7.204 25.666 1.00 39.47 390 PRO A N 1
ATOM 2984 C CA . PRO A 1 390 ? 34.364 -5.961 26.438 1.00 39.47 390 PRO A CA 1
ATOM 2985 C C . PRO A 1 390 ? 33.530 -4.776 25.915 1.00 39.47 390 PRO A C 1
ATOM 2987 O O . PRO A 1 390 ? 33.548 -3.700 26.515 1.00 39.47 390 PRO A O 1
ATOM 2990 N N . HIS A 1 391 ? 32.829 -4.952 24.796 1.00 42.78 391 HIS A N 1
ATOM 2991 C CA . HIS A 1 391 ? 31.904 -3.989 24.210 1.00 42.78 391 HIS A CA 1
ATOM 2992 C C . HIS A 1 391 ? 30.560 -4.695 24.013 1.00 42.78 391 HIS A C 1
ATOM 2994 O O . HIS A 1 391 ? 30.545 -5.828 23.541 1.00 42.78 391 HIS A O 1
ATOM 3000 N N . GLU A 1 392 ? 29.453 -4.053 24.388 1.00 42.84 392 GLU A N 1
ATOM 3001 C CA . GLU A 1 392 ? 28.097 -4.570 24.170 1.00 42.84 392 GLU A CA 1
ATOM 3002 C C . GLU A 1 392 ? 27.821 -4.626 22.659 1.00 42.84 392 GLU A C 1
ATOM 3004 O O . GLU A 1 392 ? 27.437 -3.636 22.043 1.00 42.84 392 GLU A O 1
ATOM 3009 N N . PHE A 1 393 ? 28.103 -5.773 22.036 1.00 38.28 393 PHE A N 1
ATOM 3010 C CA . PHE A 1 393 ? 27.823 -6.010 20.615 1.00 38.28 393 PHE A CA 1
ATOM 3011 C C . PHE A 1 393 ? 26.353 -6.387 20.366 1.00 38.28 393 PHE A C 1
ATOM 3013 O O . PHE A 1 393 ? 25.874 -6.260 19.240 1.00 38.28 393 PHE A O 1
ATOM 3020 N N . CYS A 1 394 ? 25.642 -6.821 21.411 1.00 47.34 394 CYS A N 1
ATOM 3021 C CA . CYS A 1 394 ? 24.248 -7.257 21.363 1.00 47.34 394 CYS A CA 1
ATOM 3022 C C . CYS A 1 394 ? 23.292 -6.159 21.836 1.00 47.34 394 CYS A C 1
ATOM 3024 O O . CYS A 1 394 ? 23.594 -5.427 22.779 1.00 47.34 394 CYS A O 1
ATOM 3026 N N . LEU A 1 395 ? 22.106 -6.094 21.224 1.00 48.84 395 LEU A N 1
ATOM 3027 C CA . LEU A 1 395 ? 20.981 -5.302 21.725 1.00 48.84 395 LEU A CA 1
ATOM 3028 C C . LEU A 1 395 ? 20.475 -5.934 23.032 1.00 48.84 395 LEU A C 1
ATOM 3030 O O . LEU A 1 395 ? 19.685 -6.868 22.994 1.00 48.84 395 LEU A O 1
ATOM 3034 N N . ASN A 1 396 ? 20.964 -5.460 24.178 1.00 46.75 396 ASN A N 1
ATOM 3035 C CA . ASN A 1 396 ? 20.643 -5.989 25.507 1.00 46.75 396 ASN A CA 1
ATOM 3036 C C . ASN A 1 396 ? 19.770 -5.004 26.302 1.00 46.75 396 ASN A C 1
ATOM 3038 O O . ASN A 1 396 ? 20.215 -4.442 27.302 1.00 46.75 396 ASN A O 1
ATOM 3042 N N . ASP A 1 397 ? 18.549 -4.741 25.827 1.00 53.62 397 ASP A N 1
ATOM 3043 C CA . ASP A 1 397 ? 17.642 -3.803 26.500 1.00 53.62 397 ASP A CA 1
ATOM 3044 C C . ASP A 1 397 ? 16.163 -4.227 26.346 1.00 53.62 397 ASP A C 1
ATOM 3046 O O . ASP A 1 397 ? 15.589 -4.052 25.268 1.00 53.62 397 ASP A O 1
ATOM 3050 N N . PRO A 1 398 ? 15.503 -4.746 27.404 1.00 53.12 398 PRO A N 1
ATOM 3051 C CA . PRO A 1 398 ? 14.074 -5.102 27.393 1.00 53.12 398 PRO A CA 1
ATOM 3052 C C . PRO A 1 398 ? 13.113 -4.006 26.861 1.00 53.12 398 PRO A C 1
ATOM 3054 O O . PRO A 1 398 ? 12.156 -4.339 26.162 1.00 53.12 398 PRO A O 1
ATOM 3057 N N . PRO A 1 399 ? 13.347 -2.698 27.105 1.00 54.69 399 PRO A N 1
ATOM 3058 C CA . PRO A 1 399 ? 12.654 -1.585 26.452 1.00 54.69 399 PRO A CA 1
ATOM 3059 C C . PRO A 1 399 ? 12.638 -1.594 24.919 1.00 54.69 399 PRO A C 1
ATOM 3061 O O . PRO A 1 399 ? 11.774 -0.943 24.340 1.00 54.69 399 PRO A O 1
ATOM 3064 N N . THR A 1 400 ? 13.557 -2.291 24.245 1.00 55.66 400 THR A N 1
ATOM 3065 C CA . THR A 1 400 ? 13.609 -2.359 22.771 1.00 55.66 400 THR A CA 1
ATOM 3066 C C . THR A 1 400 ? 12.636 -3.376 22.172 1.00 55.66 400 THR A C 1
ATOM 3068 O O . THR A 1 400 ? 12.384 -3.344 20.966 1.00 55.66 400 THR A O 1
ATOM 3071 N N . GLY A 1 401 ? 12.037 -4.223 23.017 1.00 58.16 401 GLY A N 1
ATOM 3072 C CA . GLY A 1 401 ? 11.019 -5.194 22.632 1.00 58.16 401 GLY A CA 1
ATOM 3073 C C . GLY A 1 401 ? 11.545 -6.568 22.223 1.00 58.16 401 GLY A C 1
ATOM 3074 O O . GLY A 1 401 ? 10.734 -7.335 21.726 1.00 58.16 401 GLY A O 1
ATOM 3075 N N . VAL A 1 402 ? 12.837 -6.861 22.430 1.00 57.94 402 VAL A N 1
ATOM 3076 C CA . VAL A 1 402 ? 13.448 -8.191 22.248 1.00 57.94 402 VAL A CA 1
ATOM 3077 C C . VAL A 1 402 ? 14.010 -8.662 23.593 1.00 57.94 402 VAL A C 1
ATOM 3079 O O . VAL A 1 402 ? 14.833 -7.969 24.194 1.00 57.94 402 VAL A O 1
ATOM 3082 N N . GLU A 1 403 ? 13.576 -9.828 24.078 1.00 66.31 403 GLU A N 1
ATOM 3083 C CA . GLU A 1 403 ? 14.124 -10.458 25.288 1.00 66.31 403 GLU A CA 1
ATOM 3084 C C . GLU A 1 403 ? 15.255 -11.429 24.909 1.00 66.31 403 GLU A C 1
ATOM 3086 O O . GLU A 1 403 ? 15.065 -12.314 24.077 1.00 66.31 403 GLU A O 1
ATOM 3091 N N . LEU A 1 404 ? 16.448 -11.250 25.488 1.00 61.56 404 LEU A N 1
ATOM 3092 C CA . LEU A 1 404 ? 17.601 -12.124 25.240 1.00 61.56 404 LEU A CA 1
ATOM 3093 C C . LEU A 1 404 ? 17.602 -13.346 26.172 1.00 61.56 404 LEU A C 1
ATOM 3095 O O . LEU A 1 404 ? 17.142 -13.286 27.313 1.00 61.56 404 LEU A O 1
ATOM 3099 N N . ASN A 1 405 ? 18.217 -14.434 25.710 1.00 63.34 405 ASN A N 1
ATOM 3100 C CA . ASN A 1 405 ? 18.545 -15.606 26.515 1.00 63.34 405 ASN A CA 1
ATOM 3101 C C . ASN A 1 405 ? 19.550 -15.270 27.633 1.00 63.34 405 ASN A C 1
ATOM 3103 O O . ASN A 1 405 ? 20.270 -14.270 27.593 1.00 63.34 405 ASN A O 1
ATOM 3107 N N . ALA A 1 406 ? 19.675 -16.170 28.615 1.00 67.25 406 ALA A N 1
ATOM 3108 C CA . ALA A 1 406 ? 20.602 -16.018 29.743 1.00 67.25 406 ALA A CA 1
ATOM 3109 C C . ALA A 1 406 ? 22.091 -15.918 29.339 1.00 67.25 406 ALA A C 1
ATOM 3111 O O . ALA A 1 406 ? 22.912 -15.476 30.141 1.00 67.25 406 ALA A O 1
ATOM 3112 N N . ASP A 1 407 ? 22.440 -16.336 28.122 1.00 54.28 407 ASP A N 1
ATOM 3113 C CA . ASP A 1 407 ? 23.783 -16.255 27.537 1.00 54.28 407 ASP A CA 1
ATOM 3114 C C . ASP A 1 407 ? 23.997 -15.012 26.646 1.00 54.28 407 ASP A C 1
ATOM 3116 O O . ASP A 1 407 ? 25.059 -14.863 26.039 1.00 54.28 407 ASP A O 1
ATOM 3120 N N . GLY A 1 408 ? 23.015 -14.105 26.581 1.00 52.53 408 GLY A N 1
ATOM 3121 C CA . GLY A 1 408 ? 23.075 -12.877 25.788 1.00 52.53 408 GLY A CA 1
ATOM 3122 C C . GLY A 1 408 ? 22.779 -13.056 24.294 1.00 52.53 408 GLY A C 1
ATOM 3123 O O . GLY A 1 408 ? 22.955 -12.102 23.537 1.00 52.53 408 GLY A O 1
ATOM 3124 N N . SER A 1 409 ? 22.336 -14.242 23.861 1.00 54.88 409 SER A N 1
ATOM 3125 C CA . SER A 1 409 ? 21.849 -14.483 22.494 1.00 54.88 409 SER A CA 1
ATOM 3126 C C . SER A 1 409 ? 20.372 -14.101 22.325 1.00 54.88 409 SER A C 1
ATOM 3128 O O . SER A 1 409 ? 19.614 -14.072 23.295 1.00 54.88 409 SER A O 1
ATOM 3130 N N . ALA A 1 410 ? 19.942 -13.808 21.094 1.00 57.06 410 ALA A N 1
ATOM 3131 C CA . ALA A 1 410 ? 18.515 -13.734 20.771 1.00 57.06 410 ALA A CA 1
ATOM 3132 C C . ALA A 1 410 ? 17.907 -15.156 20.732 1.00 57.06 410 ALA A C 1
ATOM 3134 O O . ALA A 1 410 ? 18.598 -16.083 20.303 1.00 57.06 410 ALA A O 1
ATOM 3135 N N . PRO A 1 411 ? 16.639 -15.354 21.146 1.00 57.59 411 PRO A N 1
ATOM 3136 C CA . PRO A 1 411 ? 15.996 -16.673 21.148 1.00 57.59 411 PRO A CA 1
ATOM 3137 C C . PRO A 1 411 ? 15.820 -17.269 19.746 1.00 57.59 411 PRO A C 1
ATOM 3139 O O . PRO A 1 411 ? 15.878 -18.488 19.608 1.00 57.59 411 PRO A O 1
ATOM 3142 N N . TYR A 1 412 ? 15.677 -16.418 18.724 1.00 55.78 412 TYR A N 1
ATOM 3143 C CA . TYR A 1 412 ? 15.531 -16.813 17.320 1.00 55.78 412 TYR A CA 1
ATOM 3144 C C . TYR A 1 412 ? 16.584 -16.130 16.452 1.00 55.78 412 TYR A C 1
ATOM 3146 O O . TYR A 1 412 ? 16.991 -14.989 16.697 1.00 55.78 412 TYR A O 1
ATOM 3154 N N . ASN A 1 413 ? 17.042 -16.858 15.445 1.00 56.09 413 ASN A N 1
ATOM 3155 C CA . ASN A 1 413 ? 18.167 -16.520 14.602 1.00 56.09 413 ASN A CA 1
ATOM 3156 C C . ASN A 1 413 ? 17.729 -15.788 13.322 1.00 56.09 413 ASN A C 1
ATOM 3158 O O . ASN A 1 413 ? 16.642 -15.957 12.770 1.00 56.09 413 ASN A O 1
ATOM 3162 N N . ILE A 1 414 ? 18.639 -14.955 12.837 1.00 49.28 414 ILE A N 1
ATOM 3163 C CA . ILE A 1 414 ? 18.616 -14.270 11.547 1.00 49.28 414 ILE A CA 1
ATOM 3164 C C . ILE A 1 414 ? 19.781 -14.929 10.786 1.00 49.28 414 ILE A C 1
ATOM 3166 O O . ILE A 1 414 ? 20.876 -14.382 10.686 1.00 49.28 414 ILE A O 1
ATOM 3170 N N . GLU A 1 415 ? 19.606 -16.198 10.387 1.00 41.75 415 GLU A N 1
ATOM 3171 C CA . GLU A 1 415 ? 20.731 -17.055 9.975 1.00 41.75 415 GLU A CA 1
ATOM 3172 C C . GLU A 1 415 ? 21.371 -16.660 8.639 1.00 41.75 415 GLU A C 1
ATOM 3174 O O . GLU A 1 415 ? 20.693 -16.303 7.674 1.00 41.75 415 GLU A O 1
ATOM 3179 N N . ASN A 1 416 ? 22.695 -16.866 8.570 1.00 35.00 416 ASN A N 1
ATOM 3180 C CA . ASN A 1 416 ? 23.506 -16.972 7.357 1.00 35.00 416 ASN A CA 1
ATOM 3181 C C . ASN A 1 416 ? 23.518 -18.422 6.827 1.00 35.00 416 ASN A C 1
ATOM 3183 O O . ASN A 1 416 ? 24.386 -19.219 7.170 1.00 35.00 416 ASN A O 1
ATOM 3187 N N . LEU A 1 417 ? 22.606 -18.771 5.927 1.00 33.53 417 LEU A N 1
ATOM 3188 C CA . LEU A 1 417 ? 22.704 -19.952 5.075 1.00 33.53 417 LEU A CA 1
ATOM 3189 C C . LEU A 1 417 ? 23.860 -19.844 4.064 1.00 33.53 417 LEU A C 1
ATOM 3191 O O . LEU A 1 417 ? 23.841 -19.083 3.093 1.00 33.53 417 LEU A O 1
ATOM 3195 N N . LEU A 1 418 ? 24.862 -20.686 4.312 1.00 32.44 418 LEU A N 1
ATOM 3196 C CA . LEU A 1 418 ? 25.964 -21.045 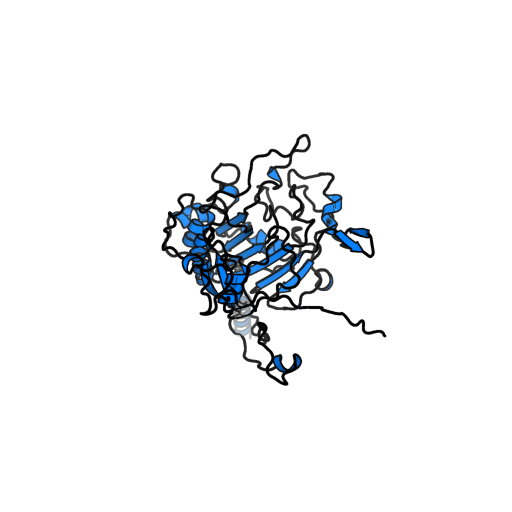3.431 1.00 32.44 418 LEU A CA 1
ATOM 3197 C C . LEU A 1 418 ? 25.447 -21.807 2.193 1.00 32.44 418 LEU A C 1
ATOM 3199 O O . LEU A 1 418 ? 24.863 -22.877 2.311 1.00 32.44 418 LEU A O 1
ATOM 3203 N N . GLN A 1 419 ? 25.751 -21.271 1.008 1.00 26.69 419 GLN A N 1
ATOM 3204 C CA . GLN A 1 419 ? 25.802 -21.955 -0.294 1.00 26.69 419 GLN A CA 1
ATOM 3205 C C . GLN A 1 419 ? 24.532 -22.709 -0.757 1.00 26.69 419 GLN A C 1
ATOM 3207 O O . GLN A 1 419 ? 24.388 -23.913 -0.569 1.00 26.69 419 GLN A O 1
ATOM 3212 N N . ALA A 1 420 ? 23.695 -22.034 -1.552 1.00 28.58 420 ALA A N 1
ATOM 3213 C CA . ALA A 1 420 ? 22.746 -22.692 -2.453 1.00 28.58 420 ALA A CA 1
ATOM 3214 C C . ALA A 1 420 ? 23.403 -22.938 -3.825 1.00 28.58 420 ALA A C 1
ATOM 3216 O O . ALA A 1 420 ? 23.987 -22.028 -4.414 1.00 28.58 420 ALA A O 1
ATOM 3217 N N . SER A 1 421 ? 23.310 -24.160 -4.356 1.00 25.69 421 SER A N 1
ATOM 3218 C CA . SER A 1 421 ? 23.718 -24.473 -5.733 1.00 25.69 421 SER A CA 1
ATOM 3219 C C . SER A 1 421 ? 22.547 -25.069 -6.509 1.00 25.69 421 SER A C 1
ATOM 3221 O O . SER A 1 421 ? 21.817 -25.911 -5.992 1.00 25.69 421 SER A O 1
ATOM 3223 N N . TYR A 1 422 ? 22.360 -24.601 -7.745 1.00 23.17 422 TYR A N 1
ATOM 3224 C CA . TYR A 1 422 ? 21.321 -25.068 -8.660 1.00 23.17 422 TYR A CA 1
ATOM 3225 C C . TYR A 1 422 ? 21.894 -26.147 -9.586 1.00 23.17 422 TYR A C 1
ATOM 3227 O O . TYR A 1 422 ? 22.892 -25.911 -10.270 1.00 23.17 422 TYR A O 1
ATOM 3235 N N . VAL A 1 423 ? 21.258 -27.320 -9.634 1.00 26.34 423 VAL A N 1
ATOM 3236 C CA . VAL A 1 423 ? 21.576 -28.369 -10.611 1.00 26.34 423 VAL A CA 1
ATOM 3237 C C . VAL A 1 423 ? 20.589 -28.249 -11.766 1.00 26.34 423 VAL A C 1
ATOM 3239 O O . VAL A 1 423 ? 19.391 -28.459 -11.600 1.00 26.34 423 VAL A O 1
ATOM 3242 N N . HIS A 1 424 ? 21.096 -27.904 -12.948 1.00 24.88 424 HIS A N 1
ATOM 3243 C CA . HIS A 1 424 ? 20.304 -27.889 -14.173 1.00 24.88 424 HIS A CA 1
ATOM 3244 C C . HIS A 1 424 ? 19.959 -29.337 -14.551 1.00 24.88 424 HIS A C 1
ATOM 3246 O O . HIS A 1 424 ? 20.862 -30.137 -14.813 1.00 24.88 424 HIS A O 1
ATOM 3252 N N . SER A 1 425 ? 18.672 -29.691 -14.572 1.00 33.44 425 SER A N 1
ATOM 3253 C CA . SER A 1 425 ? 18.260 -30.938 -15.215 1.00 33.44 425 SER A CA 1
ATOM 3254 C C . SER A 1 425 ? 18.392 -30.745 -16.725 1.00 33.44 425 SER A C 1
ATOM 3256 O O . SER A 1 425 ? 17.790 -29.857 -17.321 1.00 33.44 425 SER A O 1
ATOM 3258 N N . SER A 1 426 ? 19.280 -31.529 -17.327 1.00 32.78 426 SER A N 1
ATOM 3259 C CA . SER A 1 426 ? 19.437 -31.602 -18.774 1.00 32.78 426 SER A CA 1
ATOM 3260 C C . SER A 1 426 ? 18.478 -32.661 -19.305 1.00 32.78 426 SER A C 1
ATOM 3262 O O . SER A 1 426 ? 18.481 -33.795 -18.826 1.00 32.78 426 SER A O 1
ATOM 3264 N N . THR A 1 427 ? 17.670 -32.286 -20.293 1.00 33.06 427 THR A N 1
ATOM 3265 C CA . THR A 1 427 ? 17.166 -33.222 -21.307 1.00 33.06 427 THR A CA 1
ATOM 3266 C C . THR A 1 427 ? 18.023 -33.115 -22.547 1.00 33.06 427 THR A C 1
ATOM 3268 O O . THR A 1 427 ? 18.245 -31.956 -22.973 1.00 33.06 427 THR A O 1
#